Protein AF-A0A293MHS0-F1 (afdb_monomer)

Nearest PDB structures (foldseek):
  7pde-assembly1_A  TM=8.199E-01  e=2.684E-22  Bos taurus
  7pd8-assembly1_A  TM=7.709E-01  e=2.539E-22  Bos taurus
  6r4p-assembly1_A  TM=9.493E-01  e=5.246E-16  Bos taurus
  7pdf-assembly1_A  TM=9.454E-01  e=2.640E-15  Bos taurus
  7pdh-assembly1_A  TM=9.332E-01  e=2.319E-14  Bos taurus

InterPro domains:
  IPR001054 Adenylyl cyclase class-3/4/guanylyl cyclase [PF00211] (223-347)
  IPR001054 Adenylyl cyclase class-3/4/guanylyl cyclase [PS50125] (231-357)
  IPR001054 Adenylyl cyclase class-3/4/guanylyl cyclase [SM00044] (196-369)
  IPR001054 Adenylyl cyclase class-3/4/guanylyl cyclase [cd07302] (229-346)
  IPR029787 Nucleotide cyclase [G3DSA:3.30.70.1230] (188-355)
  IPR029787 Nucleotide cyclase [SSF55073] (225-347)

Mean predicted aligned error: 16.24 Å

Structure (mmCIF, N/CA/C/O backbone):
data_AF-A0A293MHS0-F1
#
_entry.id   AF-A0A293MHS0-F1
#
loop_
_atom_site.group_PDB
_atom_site.id
_atom_site.type_symbol
_atom_site.label_atom_id
_atom_site.label_alt_id
_atom_site.label_comp_id
_atom_site.label_asym_id
_atom_site.label_entity_id
_atom_site.label_seq_id
_atom_site.pdbx_PDB_ins_code
_atom_site.Cartn_x
_atom_site.Cartn_y
_atom_site.Cartn_z
_atom_site.occupancy
_atom_site.B_iso_or_equiv
_atom_site.auth_seq_id
_atom_site.auth_comp_id
_atom_site.auth_asym_id
_atom_site.auth_atom_id
_atom_site.pdbx_PDB_model_num
ATOM 1 N N . MET A 1 1 ? 13.870 12.060 -24.711 1.00 42.28 1 MET A N 1
ATOM 2 C CA . MET A 1 1 ? 13.174 12.990 -23.790 1.00 42.28 1 MET A CA 1
ATOM 3 C C . MET A 1 1 ? 12.514 14.170 -24.504 1.00 42.28 1 MET A C 1
ATOM 5 O O . MET A 1 1 ? 11.333 14.384 -24.276 1.00 42.28 1 MET A O 1
ATOM 9 N N . HIS A 1 2 ? 13.199 14.885 -25.404 1.00 39.31 2 HIS A N 1
ATOM 10 C CA . HIS A 1 2 ? 12.629 16.061 -26.087 1.00 39.31 2 HIS A CA 1
ATOM 11 C C . HIS A 1 2 ? 11.385 15.777 -26.953 1.00 39.31 2 HIS A C 1
ATOM 13 O O . HIS A 1 2 ? 10.472 16.589 -26.951 1.00 39.31 2 HIS A O 1
ATOM 19 N N . ILE A 1 3 ? 11.283 14.610 -27.604 1.00 56.41 3 ILE A N 1
ATOM 20 C CA . ILE A 1 3 ? 10.076 14.219 -28.367 1.00 56.41 3 ILE A CA 1
ATOM 21 C C . ILE A 1 3 ? 8.898 13.908 -27.432 1.00 56.41 3 ILE A C 1
ATOM 23 O O . ILE A 1 3 ? 7.784 14.342 -27.693 1.00 56.41 3 ILE A O 1
ATOM 27 N N . CYS A 1 4 ? 9.135 13.225 -26.307 1.00 48.28 4 CYS A N 1
ATOM 28 C CA . CYS A 1 4 ? 8.092 12.980 -25.3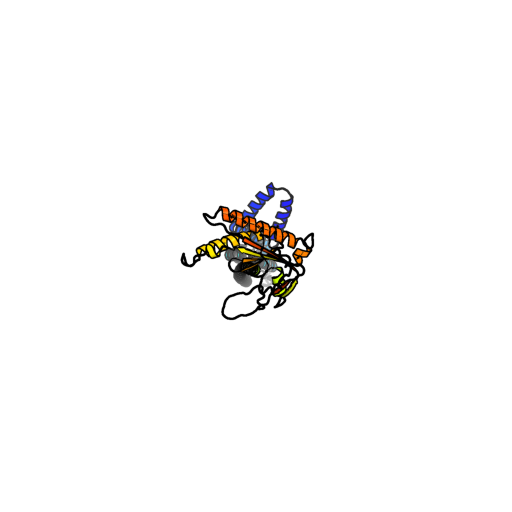04 1.00 48.28 4 CYS A CA 1
ATOM 29 C C . CYS A 1 4 ? 7.575 14.293 -24.698 1.00 48.28 4 CYS A C 1
ATOM 31 O O . CYS A 1 4 ? 6.375 14.431 -24.506 1.00 48.28 4 CYS A O 1
ATOM 33 N N . ILE A 1 5 ? 8.462 15.264 -24.445 1.00 53.88 5 ILE A N 1
ATOM 34 C CA . ILE A 1 5 ? 8.096 16.593 -23.928 1.00 53.88 5 ILE A CA 1
ATOM 35 C C . ILE A 1 5 ? 7.343 17.399 -24.993 1.00 53.88 5 ILE A C 1
ATOM 37 O O . ILE A 1 5 ? 6.302 17.969 -24.693 1.00 53.88 5 ILE A O 1
ATOM 41 N N . PHE A 1 6 ? 7.804 17.387 -26.247 1.00 63.34 6 PHE A N 1
ATOM 42 C CA . PHE A 1 6 ? 7.124 18.056 -27.359 1.00 63.34 6 PHE A CA 1
ATOM 43 C C . PHE A 1 6 ? 5.717 17.482 -27.595 1.00 63.34 6 PHE A C 1
ATOM 45 O O . PHE A 1 6 ? 4.759 18.229 -27.763 1.00 63.34 6 PHE A O 1
ATOM 52 N N . MET A 1 7 ? 5.565 16.159 -27.504 1.00 56.81 7 MET A N 1
ATOM 53 C CA . MET A 1 7 ? 4.273 15.480 -27.637 1.00 56.81 7 MET A CA 1
ATOM 54 C C . MET A 1 7 ? 3.361 15.676 -26.412 1.00 56.81 7 MET A C 1
ATOM 56 O O . MET A 1 7 ? 2.150 15.796 -26.576 1.00 56.81 7 MET A O 1
ATOM 60 N N . LEU A 1 8 ? 3.913 15.778 -25.194 1.00 61.47 8 LEU A N 1
ATOM 61 C CA . LEU A 1 8 ? 3.162 16.154 -23.985 1.00 61.47 8 LEU A CA 1
ATOM 62 C C . LEU A 1 8 ? 2.683 17.612 -24.038 1.00 61.47 8 LEU A C 1
ATOM 64 O O . LEU A 1 8 ? 1.544 17.885 -23.668 1.00 61.47 8 LEU A O 1
ATOM 68 N N . CYS A 1 9 ? 3.504 18.527 -24.565 1.00 59.09 9 CYS A N 1
ATOM 69 C CA . CYS A 1 9 ? 3.104 19.909 -24.829 1.00 59.09 9 CYS A CA 1
ATOM 70 C C . CYS A 1 9 ? 1.991 19.983 -25.880 1.00 59.09 9 CYS A C 1
ATOM 72 O O . CYS A 1 9 ? 1.032 20.723 -25.690 1.00 59.09 9 CYS A O 1
ATOM 74 N N . ILE A 1 10 ? 2.064 19.185 -26.951 1.00 61.94 10 ILE A N 1
ATOM 75 C CA . ILE A 1 10 ? 0.987 19.086 -27.949 1.00 61.94 10 ILE A CA 1
ATOM 76 C C . ILE A 1 10 ? -0.303 18.548 -27.306 1.00 61.94 10 ILE A C 1
ATOM 78 O O . ILE A 1 10 ? -1.375 19.100 -27.547 1.00 61.94 10 ILE A O 1
ATOM 82 N N . ARG A 1 11 ? -0.207 17.537 -26.429 1.00 63.75 11 ARG A N 1
ATOM 83 C CA . ARG A 1 11 ? -1.347 16.984 -25.677 1.00 63.75 11 ARG A CA 1
ATOM 84 C C . ARG A 1 11 ? -2.032 18.037 -24.798 1.00 63.75 11 ARG A C 1
ATOM 86 O O . ARG A 1 11 ? -3.252 18.154 -24.846 1.00 63.75 11 ARG A O 1
ATOM 93 N N . GLU A 1 12 ? -1.271 18.814 -24.026 1.00 61.53 12 GLU A N 1
ATOM 94 C CA . GLU A 1 12 ? -1.828 19.883 -23.179 1.00 61.53 12 GLU A CA 1
ATOM 95 C C . GLU A 1 12 ? -2.387 21.061 -23.989 1.00 61.53 12 GLU A C 1
ATOM 97 O O . GLU A 1 12 ? -3.455 21.586 -23.670 1.00 61.53 12 GLU A O 1
ATOM 102 N N . MET A 1 13 ? -1.723 21.447 -25.083 1.00 58.16 13 MET A N 1
ATOM 103 C CA . MET A 1 13 ? -2.209 22.514 -25.963 1.00 58.16 13 MET A CA 1
ATOM 104 C C . MET A 1 13 ? -3.493 22.143 -26.719 1.00 58.16 13 MET A C 1
ATOM 106 O O . MET A 1 13 ? -4.258 23.033 -27.083 1.00 58.16 13 MET A O 1
ATOM 110 N N . LEU A 1 14 ? -3.754 20.855 -26.956 1.00 53.06 14 LEU A N 1
ATOM 111 C CA . LEU A 1 14 ? -4.966 20.384 -27.637 1.00 53.06 14 LEU A CA 1
ATOM 112 C C . LEU A 1 14 ? -6.114 20.063 -26.672 1.00 53.06 14 LEU A C 1
ATOM 114 O O . LEU A 1 14 ? -7.272 20.265 -27.035 1.00 53.06 14 LEU A O 1
ATOM 118 N N . ALA A 1 15 ? -5.815 19.653 -25.434 1.00 56.00 15 ALA A N 1
ATOM 119 C CA . ALA A 1 15 ? -6.818 19.438 -24.386 1.00 56.00 15 ALA A CA 1
ATOM 120 C C . ALA A 1 15 ? -7.622 20.713 -24.061 1.00 56.00 15 ALA A C 1
ATOM 122 O O . ALA A 1 15 ? -8.781 20.638 -23.660 1.00 56.00 15 ALA A O 1
ATOM 123 N N . THR A 1 16 ? -7.043 21.892 -24.300 1.00 57.41 16 THR A N 1
ATOM 124 C CA . THR A 1 16 ? -7.706 23.189 -24.101 1.00 57.41 16 THR A CA 1
ATOM 125 C C . THR A 1 16 ? -8.627 23.609 -25.257 1.00 57.41 16 THR A C 1
ATOM 127 O O . THR A 1 16 ? -9.349 24.595 -25.111 1.00 57.41 16 THR A O 1
ATOM 130 N N . ARG A 1 17 ? -8.654 22.889 -26.396 1.00 54.16 17 ARG A N 1
ATOM 131 C CA . ARG A 1 17 ? -9.322 23.351 -27.634 1.00 54.16 17 ARG A CA 1
ATOM 132 C C . ARG A 1 17 ? -10.500 22.515 -28.157 1.00 54.16 17 ARG A C 1
ATOM 134 O O . ARG A 1 17 ? -11.006 22.819 -29.234 1.00 54.16 17 ARG A O 1
ATOM 141 N N . GLY A 1 18 ? -11.011 21.552 -27.391 1.00 55.19 18 GLY A N 1
ATOM 142 C CA . GLY A 1 18 ? -12.306 20.909 -27.661 1.00 55.19 18 GLY A CA 1
ATOM 143 C C . GLY A 1 18 ? -12.289 19.384 -27.543 1.00 55.19 18 GLY A C 1
ATOM 144 O O . GLY A 1 18 ? -11.398 18.715 -28.059 1.00 55.19 18 GLY A O 1
ATOM 145 N N . HIS A 1 19 ? -13.322 18.845 -26.890 1.00 54.88 19 HIS A N 1
ATOM 146 C CA . HIS A 1 19 ? -13.432 17.440 -26.477 1.00 54.88 19 HIS A CA 1
ATOM 147 C C . HIS A 1 19 ? -13.350 16.403 -27.620 1.00 54.88 19 HIS A C 1
ATOM 149 O O . HIS A 1 19 ? -12.832 15.320 -27.400 1.00 54.88 19 HIS A O 1
ATOM 155 N N . TRP A 1 20 ? -13.784 16.716 -28.847 1.00 47.34 20 TRP A N 1
ATOM 156 C CA . TRP A 1 20 ? -13.920 15.715 -29.924 1.00 47.34 20 TRP A CA 1
ATOM 157 C C . TRP A 1 20 ? -12.635 15.431 -30.723 1.00 47.34 20 TRP A C 1
ATOM 159 O O . TRP A 1 20 ? -12.457 14.336 -31.250 1.00 47.34 20 TRP A O 1
ATOM 169 N N . VAL A 1 21 ? -11.723 16.403 -30.831 1.00 53.47 21 VAL A N 1
ATOM 170 C CA . VAL A 1 21 ? -10.446 16.230 -31.559 1.00 53.47 21 VAL A CA 1
ATOM 171 C C . VAL A 1 21 ? -9.399 15.553 -30.665 1.00 53.47 21 VAL A C 1
ATOM 173 O O . VAL A 1 21 ? -8.529 14.836 -31.162 1.00 53.47 21 VAL A O 1
ATOM 176 N N . ALA A 1 22 ? -9.522 15.734 -29.346 1.00 57.81 22 ALA A N 1
ATOM 177 C CA . ALA A 1 22 ? -8.665 15.110 -28.346 1.00 57.81 22 ALA A CA 1
ATOM 178 C C . ALA A 1 22 ? -8.776 13.577 -28.363 1.00 57.81 22 ALA A C 1
ATOM 180 O O . ALA A 1 22 ? -7.745 12.918 -28.293 1.00 57.81 22 ALA A O 1
ATOM 181 N N . ASP A 1 23 ? -9.976 13.017 -28.547 1.00 64.31 23 ASP A N 1
ATOM 182 C CA . ASP A 1 23 ? -10.183 11.562 -28.554 1.00 64.31 23 ASP A CA 1
ATOM 183 C C . ASP A 1 23 ? -9.585 10.893 -29.801 1.00 64.31 23 ASP A C 1
ATOM 185 O O . ASP A 1 23 ? -8.877 9.892 -29.695 1.00 64.31 23 ASP A O 1
ATOM 189 N N . CYS A 1 24 ? -9.772 11.484 -30.987 1.00 64.38 24 CYS A N 1
ATOM 190 C CA . CYS A 1 24 ? -9.189 10.965 -32.228 1.00 64.38 24 CYS A CA 1
ATOM 191 C C . CYS A 1 24 ? -7.652 11.036 -32.206 1.00 64.38 24 CYS A C 1
ATOM 193 O O . CYS A 1 24 ? -6.971 10.070 -32.548 1.00 64.38 24 CYS A O 1
ATOM 195 N N . LEU A 1 25 ? -7.083 12.152 -31.736 1.00 67.69 25 LEU A N 1
ATOM 196 C CA . LEU A 1 25 ? -5.632 12.292 -31.600 1.00 67.69 25 LEU A CA 1
ATOM 197 C C . LEU A 1 25 ? -5.058 11.432 -30.474 1.00 67.69 25 LEU A C 1
ATOM 199 O O . LEU A 1 25 ? -3.951 10.925 -30.626 1.00 67.69 25 LEU A O 1
ATOM 203 N N . ALA A 1 26 ? -5.791 11.221 -29.380 1.00 68.56 26 ALA A N 1
ATOM 204 C CA . ALA A 1 26 ? -5.404 10.281 -28.334 1.00 68.56 26 ALA A CA 1
ATOM 205 C C . ALA A 1 26 ? -5.388 8.843 -28.865 1.00 68.56 26 ALA A C 1
ATOM 207 O O . ALA A 1 26 ? -4.470 8.091 -28.558 1.00 68.56 26 ALA A O 1
ATOM 208 N N . GLN A 1 27 ? -6.341 8.475 -29.719 1.00 73.56 27 GLN A N 1
ATOM 209 C CA . GLN A 1 27 ? -6.399 7.150 -30.329 1.00 73.56 27 GLN A CA 1
ATOM 210 C C . GLN A 1 27 ? -5.300 6.947 -31.381 1.00 73.56 27 GLN A C 1
ATOM 212 O O . GLN A 1 27 ? -4.648 5.904 -31.395 1.00 73.56 27 GLN A O 1
ATOM 217 N N . ILE A 1 28 ? -5.011 7.971 -32.192 1.00 73.94 28 ILE A N 1
ATOM 218 C CA . ILE A 1 28 ? -3.844 7.995 -33.088 1.00 73.94 28 ILE A CA 1
ATOM 219 C C . ILE A 1 28 ? -2.541 7.948 -32.280 1.00 73.94 28 ILE A C 1
ATOM 221 O O . ILE A 1 28 ? -1.599 7.279 -32.687 1.00 73.94 28 ILE A O 1
ATOM 225 N N . TYR A 1 29 ? -2.471 8.619 -31.129 1.00 71.94 29 TYR A N 1
ATOM 226 C CA . TYR A 1 29 ? -1.310 8.589 -30.240 1.00 71.94 29 TYR A CA 1
ATOM 227 C C . TYR A 1 29 ? -1.088 7.194 -29.664 1.00 71.94 29 TYR A C 1
ATOM 229 O O . TYR A 1 29 ? 0.014 6.674 -29.801 1.00 71.94 29 TYR A O 1
ATOM 237 N N . VAL A 1 30 ? -2.125 6.568 -29.097 1.00 73.38 30 VAL A N 1
ATOM 238 C CA . VAL A 1 30 ? -2.062 5.193 -28.580 1.00 73.38 30 VAL A CA 1
ATOM 239 C C . VAL A 1 30 ? -1.577 4.253 -29.678 1.00 73.38 30 VAL A C 1
ATOM 241 O O . VAL A 1 30 ? -0.601 3.540 -29.457 1.00 73.38 30 VAL A O 1
ATOM 244 N N . TYR A 1 31 ? -2.165 4.352 -30.875 1.00 77.56 31 TYR A N 1
ATOM 245 C CA . TYR A 1 31 ? -1.741 3.584 -32.041 1.00 77.56 31 TYR A CA 1
ATOM 246 C C . TYR A 1 31 ? -0.269 3.841 -32.392 1.00 77.56 31 TYR A C 1
ATOM 248 O O . TYR A 1 31 ? 0.508 2.903 -32.469 1.00 77.56 31 TYR A O 1
ATOM 256 N N . CYS A 1 32 ? 0.169 5.095 -32.527 1.00 71.25 32 CYS A N 1
ATOM 257 C CA . CYS A 1 32 ? 1.560 5.438 -32.847 1.00 71.25 32 CYS A CA 1
ATOM 258 C C . CYS A 1 32 ? 2.568 5.044 -31.754 1.00 71.25 32 CYS A C 1
ATOM 260 O O . CYS A 1 32 ? 3.743 4.844 -32.062 1.00 71.25 32 CYS A O 1
ATOM 262 N N . THR A 1 33 ? 2.136 4.952 -30.494 1.00 73.12 33 THR A N 1
ATOM 263 C CA . THR A 1 33 ? 2.964 4.501 -29.364 1.00 73.12 33 THR A CA 1
ATOM 264 C C . THR A 1 33 ? 2.984 2.990 -29.180 1.00 73.12 33 THR A C 1
ATOM 266 O O . THR A 1 33 ? 3.736 2.500 -28.336 1.00 73.12 33 THR A O 1
ATOM 269 N N . GLU A 1 34 ? 2.204 2.236 -29.958 1.00 80.38 34 GLU A N 1
ATOM 270 C CA . GLU A 1 34 ? 2.364 0.790 -29.984 1.00 80.38 34 GLU A CA 1
ATOM 271 C C . GLU A 1 34 ? 3.766 0.414 -30.470 1.00 80.38 34 GLU A C 1
ATOM 273 O O . GLU A 1 34 ? 4.406 1.118 -31.258 1.00 80.38 34 GLU A O 1
ATOM 278 N N . TRP A 1 35 ? 4.243 -0.737 -29.997 1.00 77.94 35 TRP A N 1
ATOM 279 C CA . TRP A 1 35 ? 5.607 -1.210 -30.222 1.00 77.94 35 TRP A CA 1
ATOM 280 C C . TRP A 1 35 ? 6.009 -1.158 -31.705 1.00 77.94 35 TRP A C 1
ATOM 282 O O . TRP A 1 35 ? 7.057 -0.626 -32.061 1.00 77.94 35 TRP A O 1
ATOM 292 N N . TYR A 1 36 ? 5.152 -1.665 -32.590 1.00 78.69 36 TYR A N 1
ATOM 293 C CA . TYR A 1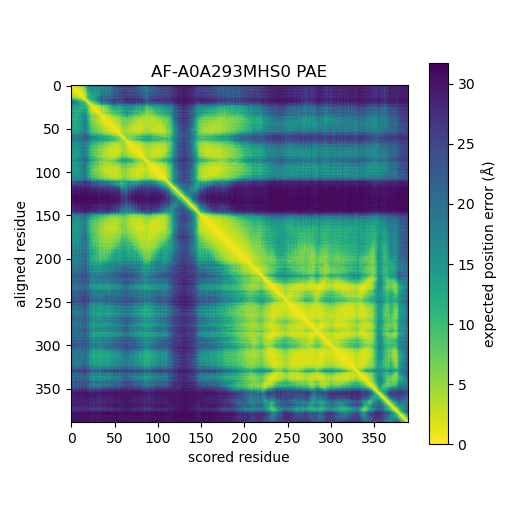 36 ? 5.442 -1.789 -34.017 1.00 78.69 36 TYR A CA 1
ATOM 294 C C . TYR A 1 36 ? 5.496 -0.446 -34.783 1.00 78.69 36 TYR A C 1
ATOM 296 O O . TYR A 1 36 ? 6.525 -0.168 -35.410 1.00 78.69 36 TYR A O 1
ATOM 304 N N . PRO A 1 37 ? 4.470 0.426 -34.742 1.00 81.56 37 PRO A N 1
ATOM 305 C CA . PRO A 1 37 ? 4.519 1.728 -35.416 1.00 81.56 37 PRO A CA 1
ATOM 306 C C . PRO A 1 37 ? 5.579 2.665 -34.828 1.00 81.56 37 PRO A C 1
ATOM 308 O O . PRO A 1 37 ? 6.229 3.388 -35.589 1.00 81.56 37 PRO A O 1
ATOM 311 N N . TRP A 1 38 ? 5.845 2.595 -33.519 1.00 82.25 38 TRP A N 1
ATOM 312 C CA . TRP A 1 38 ? 6.953 3.330 -32.906 1.00 82.25 38 TRP A CA 1
ATOM 313 C C . TRP A 1 38 ? 8.301 2.933 -33.515 1.00 82.25 38 TRP A C 1
ATOM 315 O O . TRP A 1 38 ? 9.148 3.792 -33.787 1.00 82.25 38 TRP A O 1
ATOM 325 N N . HIS A 1 39 ? 8.484 1.639 -33.812 1.00 82.94 39 HIS A N 1
ATOM 326 C CA . HIS A 1 39 ? 9.683 1.175 -34.496 1.00 82.94 39 HIS A CA 1
ATOM 327 C C . HIS A 1 39 ? 9.819 1.734 -35.913 1.00 82.94 39 HIS A C 1
ATOM 329 O O . HIS A 1 39 ? 10.908 2.170 -36.283 1.00 82.94 39 HIS A O 1
ATOM 335 N N . ILE A 1 40 ? 8.734 1.775 -36.687 1.00 83.38 40 ILE A N 1
ATOM 336 C CA . ILE A 1 40 ? 8.744 2.301 -38.061 1.00 83.38 40 ILE A CA 1
ATOM 337 C C . ILE A 1 40 ? 9.075 3.797 -38.070 1.00 83.38 40 ILE A C 1
ATOM 339 O O . ILE A 1 40 ? 9.964 4.232 -38.803 1.00 83.38 40 ILE A O 1
ATOM 343 N N . ILE A 1 41 ? 8.408 4.582 -37.224 1.00 83.94 41 ILE A N 1
ATOM 344 C CA . ILE A 1 41 ? 8.634 6.031 -37.136 1.00 83.94 41 ILE A CA 1
ATOM 345 C C . ILE A 1 41 ? 10.074 6.317 -36.696 1.00 83.94 41 ILE A C 1
ATOM 347 O O . ILE A 1 41 ? 10.756 7.149 -37.298 1.00 83.94 41 ILE A O 1
ATOM 351 N N . GLY A 1 42 ? 10.570 5.593 -35.689 1.00 83.88 42 GLY A N 1
ATOM 352 C CA . GLY A 1 42 ? 11.951 5.733 -35.234 1.00 83.88 42 GLY A CA 1
ATOM 353 C C . GLY A 1 42 ? 12.977 5.374 -36.313 1.00 83.88 42 GLY A C 1
ATOM 354 O O . GLY A 1 42 ? 13.997 6.046 -36.425 1.00 83.88 42 GLY A O 1
ATOM 355 N N . MET A 1 43 ? 12.705 4.364 -37.143 1.00 84.00 43 MET A N 1
ATOM 356 C CA . MET A 1 43 ? 13.572 3.986 -38.266 1.00 84.00 43 MET A CA 1
ATOM 357 C C . MET A 1 43 ? 13.665 5.085 -39.324 1.00 84.00 43 MET A C 1
ATOM 359 O O . MET A 1 43 ? 14.766 5.443 -39.747 1.00 84.00 43 MET A O 1
ATOM 363 N N . VAL A 1 44 ? 12.527 5.666 -39.710 1.00 86.06 44 VAL A N 1
ATOM 364 C CA . VAL A 1 44 ? 12.495 6.794 -40.650 1.00 86.06 44 VAL A CA 1
ATOM 365 C C . VAL A 1 44 ? 13.313 7.957 -40.091 1.00 86.06 44 VAL A C 1
ATOM 367 O O . VAL A 1 44 ? 14.253 8.404 -40.740 1.00 86.06 44 VAL A O 1
ATOM 370 N N . LEU A 1 45 ? 13.050 8.379 -38.852 1.00 85.25 45 LEU A N 1
ATOM 371 C CA . LEU A 1 45 ? 13.749 9.506 -38.223 1.00 85.25 45 LEU A CA 1
ATOM 372 C C . LEU A 1 45 ? 15.268 9.306 -38.134 1.00 85.25 45 LEU A C 1
ATOM 374 O O . LEU A 1 45 ? 16.029 10.243 -38.366 1.00 85.25 45 LEU A O 1
ATOM 378 N N . VAL A 1 46 ? 15.715 8.089 -37.820 1.00 86.56 46 VAL A N 1
ATOM 379 C CA . VAL A 1 46 ? 17.142 7.772 -37.688 1.00 86.56 46 VAL A CA 1
ATOM 380 C C . VAL A 1 46 ? 17.860 7.765 -39.049 1.00 86.56 46 VAL A C 1
ATOM 382 O O . VAL A 1 46 ? 19.034 8.127 -39.111 1.00 86.56 46 VAL A O 1
ATOM 385 N N . THR A 1 47 ? 17.172 7.417 -40.144 1.00 87.19 47 THR A N 1
ATOM 386 C CA . THR A 1 47 ? 17.759 7.377 -41.502 1.00 87.19 47 THR A CA 1
ATOM 387 C C . THR A 1 47 ? 17.787 8.727 -42.231 1.00 87.19 47 THR A C 1
ATOM 389 O O . THR A 1 47 ? 18.581 8.890 -43.158 1.00 87.19 47 THR A O 1
ATOM 392 N N . LEU A 1 48 ? 16.989 9.718 -41.813 1.00 88.31 48 LEU A N 1
ATOM 393 C CA . LEU A 1 48 ? 16.903 11.024 -42.488 1.00 88.31 48 LEU A CA 1
ATOM 394 C C . LEU A 1 48 ? 18.254 11.757 -42.647 1.00 88.31 48 LEU A C 1
ATOM 396 O O . LEU A 1 48 ? 18.539 12.209 -43.760 1.00 88.31 48 LEU A O 1
ATOM 400 N N . PRO A 1 49 ? 19.118 11.875 -41.614 1.00 88.50 49 PRO A N 1
ATOM 401 C CA . PRO A 1 49 ? 20.379 12.608 -41.746 1.00 88.50 49 PRO A CA 1
ATOM 402 C C . PRO A 1 49 ? 21.335 11.955 -42.746 1.00 88.50 49 PRO A C 1
ATOM 404 O O . PRO A 1 49 ? 21.925 12.642 -43.577 1.00 88.50 49 PRO A O 1
ATOM 407 N N . ILE A 1 50 ? 21.445 10.622 -42.717 1.00 88.25 50 ILE A N 1
ATOM 408 C CA . ILE A 1 50 ? 22.352 9.907 -43.617 1.00 88.25 50 ILE A CA 1
ATOM 409 C C . ILE A 1 50 ? 21.831 9.886 -45.057 1.00 88.25 50 ILE A C 1
ATOM 411 O O . ILE A 1 50 ? 22.614 10.023 -45.993 1.00 88.25 50 ILE A O 1
ATOM 415 N N . GLY A 1 51 ? 20.507 9.796 -45.237 1.00 87.25 51 GLY A N 1
ATOM 416 C CA . GLY A 1 51 ? 19.870 9.916 -46.547 1.00 87.25 51 GLY A CA 1
ATOM 417 C C . GLY A 1 51 ? 20.112 11.289 -47.174 1.00 87.25 51 GLY A C 1
ATOM 418 O O . GLY A 1 51 ? 20.443 11.371 -48.354 1.00 87.25 51 GLY A O 1
ATOM 419 N N . SER A 1 52 ? 20.039 12.357 -46.372 1.00 88.38 52 SER A N 1
ATOM 420 C CA . SER A 1 52 ? 20.369 13.720 -46.811 1.00 88.38 52 SER A CA 1
ATOM 421 C C . SER A 1 52 ? 21.819 13.829 -47.297 1.00 88.38 52 SER A C 1
ATOM 423 O O . SER A 1 52 ? 22.071 14.335 -48.391 1.00 88.38 52 SER A O 1
ATOM 425 N N . ILE A 1 53 ? 22.773 13.265 -46.550 1.00 88.50 53 ILE A N 1
ATOM 426 C CA . ILE A 1 53 ? 24.196 13.287 -46.921 1.00 88.50 53 ILE A CA 1
ATOM 427 C C . ILE A 1 53 ? 24.447 12.518 -48.220 1.00 88.50 53 ILE A C 1
ATOM 429 O O . ILE A 1 53 ? 25.116 13.034 -49.115 1.00 88.50 53 ILE A O 1
ATOM 433 N N . PHE A 1 54 ? 23.871 11.321 -48.367 1.00 86.00 54 PHE A N 1
ATOM 434 C CA . PHE A 1 54 ? 24.008 10.546 -49.601 1.00 86.00 54 PHE A CA 1
ATOM 435 C C . PHE A 1 54 ? 23.315 11.203 -50.799 1.00 86.00 54 PHE A C 1
ATOM 437 O O . PHE A 1 54 ? 23.825 11.103 -51.910 1.00 86.00 54 PHE A O 1
ATOM 444 N N . SER A 1 55 ? 22.212 11.930 -50.595 1.00 86.62 55 SER A N 1
ATOM 445 C CA . SER A 1 55 ? 21.535 12.657 -51.680 1.00 86.62 55 SER A CA 1
ATOM 446 C C . SER A 1 55 ? 22.378 13.793 -52.277 1.00 86.62 55 SER A C 1
ATOM 448 O O . SER A 1 55 ? 22.188 14.157 -53.435 1.00 86.62 55 SER A O 1
ATOM 450 N N . ASN A 1 56 ? 23.333 14.333 -51.511 1.00 84.19 56 ASN A N 1
ATOM 451 C CA . ASN A 1 56 ? 24.238 15.392 -51.958 1.00 84.19 56 ASN A CA 1
ATOM 452 C C . ASN A 1 56 ? 25.484 14.852 -52.691 1.00 84.19 56 ASN A C 1
ATOM 454 O O . ASN A 1 56 ? 26.298 15.625 -53.198 1.00 84.19 56 ASN A O 1
ATOM 458 N N . PHE A 1 57 ? 25.655 13.528 -52.762 1.00 80.50 57 PHE A N 1
ATOM 459 C CA . PHE A 1 57 ? 26.823 12.924 -53.388 1.00 80.50 57 PHE A CA 1
ATOM 460 C C . PHE A 1 57 ? 26.853 13.204 -54.899 1.00 80.50 57 PHE A C 1
ATOM 462 O O . PHE A 1 57 ? 26.004 12.741 -55.658 1.00 80.50 57 PHE A O 1
ATOM 469 N N . THR A 1 58 ? 27.871 13.940 -55.350 1.00 77.69 58 THR A N 1
ATOM 470 C CA . THR A 1 58 ? 28.140 14.189 -56.772 1.00 77.69 58 THR A CA 1
ATOM 471 C C . THR A 1 58 ? 29.607 13.890 -57.082 1.00 77.69 58 THR A C 1
ATOM 473 O O . THR A 1 58 ? 30.504 14.408 -56.415 1.00 77.69 58 THR A O 1
ATOM 476 N N . CYS A 1 59 ? 29.873 13.079 -58.117 1.00 66.88 59 CYS A N 1
ATOM 477 C CA . CYS A 1 59 ? 31.240 12.707 -58.524 1.00 66.88 59 CYS A CA 1
ATOM 478 C C . CYS A 1 59 ? 32.135 13.943 -58.738 1.00 66.88 59 CYS A C 1
ATOM 480 O O . CYS A 1 59 ? 33.270 13.979 -58.272 1.00 66.88 59 CYS A O 1
ATOM 482 N N . ALA A 1 60 ? 31.602 14.981 -59.392 1.00 64.12 60 ALA A N 1
ATOM 483 C CA . ALA A 1 60 ? 32.314 16.231 -59.661 1.00 64.12 60 ALA A CA 1
ATOM 484 C C . ALA A 1 60 ? 32.490 17.128 -58.418 1.00 64.12 60 ALA A C 1
ATOM 486 O O . ALA A 1 60 ? 33.363 17.993 -58.409 1.00 64.12 60 ALA A O 1
ATOM 487 N N . GLY A 1 61 ? 31.671 16.947 -57.376 1.00 66.31 61 GLY A N 1
ATOM 488 C CA . GLY A 1 61 ? 31.727 17.737 -56.146 1.00 66.31 61 GLY A CA 1
ATOM 489 C C . GLY A 1 61 ? 32.674 17.164 -55.092 1.00 66.31 61 GLY A C 1
ATOM 490 O O . GLY A 1 61 ? 33.343 17.937 -54.406 1.00 66.31 61 GLY A O 1
ATOM 491 N N . VAL A 1 62 ? 32.748 15.831 -54.986 1.00 67.25 62 VAL A N 1
ATOM 492 C CA . VAL A 1 62 ? 33.458 15.120 -53.904 1.00 67.25 62 VAL A CA 1
ATOM 493 C C . VAL A 1 62 ? 34.866 14.677 -54.308 1.00 67.25 62 VAL A C 1
ATOM 495 O O . VAL A 1 62 ? 35.797 14.887 -53.542 1.00 67.25 62 VAL A O 1
ATOM 498 N N . MET A 1 63 ? 35.052 14.151 -55.526 1.00 64.81 63 MET A N 1
ATOM 499 C CA . MET A 1 63 ? 36.333 13.575 -55.969 1.00 64.81 63 MET A CA 1
ATOM 500 C C . MET A 1 63 ? 37.454 14.540 -56.431 1.00 64.81 63 MET A C 1
ATOM 502 O O . MET A 1 63 ? 38.578 14.057 -56.572 1.00 64.81 63 MET A O 1
ATOM 506 N N . PRO A 1 64 ? 37.256 15.852 -56.701 1.00 64.31 64 PRO A N 1
ATOM 507 C CA . PRO A 1 64 ? 38.320 16.662 -57.306 1.00 64.31 64 PRO A CA 1
ATOM 508 C C . PRO A 1 64 ? 39.437 17.076 -56.335 1.00 64.31 64 PRO A C 1
ATOM 510 O O . PRO A 1 64 ? 40.520 17.422 -56.796 1.00 64.31 64 PRO A O 1
ATOM 513 N N . THR A 1 65 ? 39.209 17.076 -55.013 1.00 68.00 65 THR A N 1
ATOM 514 C CA . THR A 1 65 ? 40.247 17.409 -54.018 1.00 68.00 65 THR A CA 1
ATOM 515 C C . THR A 1 65 ? 40.183 16.483 -52.795 1.00 68.00 65 THR A C 1
ATOM 517 O O . THR A 1 65 ? 39.087 16.210 -52.301 1.00 68.00 65 THR A O 1
ATOM 520 N N . PRO A 1 66 ? 41.330 16.035 -52.240 1.00 68.25 66 PRO A N 1
ATOM 521 C CA . PRO A 1 66 ? 41.363 15.112 -51.097 1.00 68.25 66 PRO A CA 1
ATOM 522 C C . PRO A 1 66 ? 40.702 15.693 -49.838 1.00 68.25 66 PRO A C 1
ATOM 524 O O . PRO A 1 66 ? 40.082 14.970 -49.063 1.00 68.25 66 PRO A O 1
ATOM 527 N N . GLU A 1 67 ? 40.765 17.014 -49.659 1.00 76.00 67 GLU A N 1
ATOM 528 C CA . GLU A 1 67 ? 40.110 17.721 -48.554 1.00 76.00 67 GLU A CA 1
ATOM 529 C C . GLU A 1 67 ? 38.582 17.569 -48.583 1.00 76.00 67 GLU A C 1
ATOM 531 O O . GLU A 1 67 ? 37.958 17.391 -47.535 1.00 76.00 67 GLU A O 1
ATOM 536 N N . ARG A 1 68 ? 37.970 17.576 -49.778 1.00 74.00 68 ARG A N 1
ATOM 537 C CA . ARG A 1 68 ? 36.517 17.416 -49.939 1.00 74.00 68 ARG A CA 1
ATOM 538 C C . ARG A 1 68 ? 36.070 15.977 -49.702 1.00 74.00 68 ARG A C 1
ATOM 540 O O . ARG A 1 68 ? 35.063 15.770 -49.026 1.00 74.00 68 ARG A O 1
ATOM 547 N N . THR A 1 69 ? 36.843 14.995 -50.165 1.00 75.12 69 THR A N 1
ATOM 548 C CA . THR A 1 69 ? 36.608 13.574 -49.862 1.00 75.12 69 THR A CA 1
ATOM 549 C C . THR A 1 69 ? 36.685 13.300 -48.360 1.00 75.12 69 THR A C 1
ATOM 551 O O . THR A 1 69 ? 35.798 12.649 -47.806 1.00 75.12 69 THR A O 1
ATOM 554 N N . ASN A 1 70 ? 37.693 13.850 -47.676 1.00 79.81 70 ASN A N 1
ATOM 555 C CA . ASN A 1 70 ? 37.859 13.682 -46.231 1.00 79.81 70 ASN A CA 1
ATOM 556 C C . ASN A 1 70 ? 36.721 14.346 -45.444 1.00 79.81 70 ASN A C 1
ATOM 558 O O . ASN A 1 70 ? 36.151 13.722 -44.550 1.00 79.81 70 ASN A O 1
ATOM 562 N N . ALA A 1 71 ? 36.332 15.573 -45.810 1.00 83.31 71 ALA A N 1
ATOM 563 C CA . ALA A 1 71 ? 35.200 16.261 -45.190 1.00 83.31 71 ALA A CA 1
ATOM 564 C C . ALA A 1 71 ? 33.888 15.469 -45.339 1.00 83.31 71 ALA A C 1
ATOM 566 O O . ALA A 1 71 ? 33.148 15.313 -44.367 1.00 83.31 71 ALA A O 1
ATOM 567 N N . PHE A 1 72 ? 33.627 14.909 -46.526 1.00 83.50 72 PHE A N 1
ATOM 568 C CA . PHE A 1 72 ? 32.459 14.059 -46.764 1.00 83.50 72 PHE A CA 1
ATOM 569 C C . PHE A 1 72 ? 32.485 12.789 -45.895 1.00 83.50 72 PHE A C 1
ATOM 571 O O . PHE A 1 72 ? 31.490 12.470 -45.243 1.00 83.50 72 PHE A O 1
ATOM 578 N N . CYS A 1 73 ? 33.632 12.104 -45.808 1.00 83.06 73 CYS A N 1
ATOM 579 C CA . CYS A 1 73 ? 33.786 10.908 -44.972 1.00 83.06 73 CYS A CA 1
ATOM 580 C C . CYS A 1 73 ? 33.547 11.204 -43.484 1.00 83.06 73 CYS A C 1
ATOM 582 O O . CYS A 1 73 ? 32.836 10.449 -42.823 1.00 83.06 73 CYS A O 1
ATOM 584 N N . TYR A 1 74 ? 34.059 12.324 -42.960 1.00 87.06 74 TYR A N 1
ATOM 585 C CA . TYR A 1 74 ? 33.823 12.713 -41.566 1.00 87.06 74 TYR A CA 1
ATOM 586 C C . TYR A 1 74 ? 32.344 12.961 -41.264 1.00 87.06 74 TYR A C 1
ATOM 588 O O . TYR A 1 74 ? 31.847 12.504 -40.235 1.00 87.06 74 TYR A O 1
ATOM 596 N N . VAL A 1 75 ? 31.616 13.624 -42.165 1.00 88.62 75 VAL A N 1
ATOM 597 C CA . VAL A 1 75 ? 30.174 13.869 -42.001 1.00 88.62 75 VAL A CA 1
ATOM 598 C C . VAL A 1 75 ? 29.380 12.555 -42.008 1.00 88.62 75 VAL A C 1
ATOM 600 O O . VAL A 1 75 ? 28.448 12.388 -41.211 1.00 88.62 75 VAL A O 1
ATOM 603 N N . VAL A 1 76 ? 29.776 11.582 -42.835 1.00 86.31 76 VAL A N 1
ATOM 604 C CA . VAL A 1 76 ? 29.169 10.242 -42.828 1.00 86.31 76 VAL A CA 1
ATOM 605 C C . VAL A 1 76 ? 29.517 9.481 -41.546 1.00 86.31 76 VAL A C 1
ATOM 607 O O . VAL A 1 76 ? 28.620 8.897 -40.944 1.00 86.31 76 VAL A O 1
ATOM 610 N N . PHE A 1 77 ? 30.760 9.535 -41.058 1.00 88.38 77 PHE A N 1
ATOM 611 C CA . PHE A 1 77 ? 31.147 8.894 -39.794 1.00 88.38 77 PHE A CA 1
ATOM 612 C C . PHE A 1 77 ? 30.389 9.462 -38.590 1.00 88.38 77 PHE A C 1
ATOM 614 O O . PHE A 1 77 ? 29.849 8.696 -37.793 1.00 88.38 77 PHE A O 1
ATOM 621 N N . VAL A 1 78 ? 30.254 10.787 -38.489 1.00 89.81 78 VAL A N 1
ATOM 622 C CA . VAL A 1 78 ? 29.423 11.431 -37.453 1.00 89.81 78 VAL A CA 1
ATOM 623 C C . VAL A 1 78 ? 27.966 10.962 -37.551 1.00 89.81 78 VAL A C 1
ATOM 625 O O . VAL A 1 78 ? 27.316 10.704 -36.537 1.00 89.81 78 VAL A O 1
ATOM 628 N N . SER A 1 79 ? 27.462 10.771 -38.768 1.00 85.88 79 SER A N 1
ATOM 629 C CA . SER A 1 79 ? 26.101 10.274 -38.992 1.00 85.88 79 SER A CA 1
ATOM 630 C C . SER A 1 79 ? 25.939 8.791 -38.663 1.00 85.88 79 SER A C 1
ATOM 632 O O . SER A 1 79 ? 24.862 8.393 -38.230 1.00 85.88 79 SER A O 1
ATOM 634 N N . LEU A 1 80 ? 26.991 7.974 -38.782 1.00 86.75 80 LEU A N 1
ATOM 635 C CA . LEU A 1 80 ? 26.988 6.592 -38.291 1.00 86.75 80 LEU A CA 1
ATOM 636 C C . LEU A 1 80 ? 26.859 6.542 -36.761 1.00 86.75 80 LEU A C 1
ATOM 638 O O . LEU A 1 80 ? 26.091 5.734 -36.245 1.00 86.75 80 LEU A O 1
ATOM 642 N N . PHE A 1 81 ? 27.510 7.454 -36.032 1.00 87.69 81 PHE A N 1
ATOM 643 C CA . PHE A 1 81 ? 27.323 7.579 -34.580 1.00 87.69 81 PHE A CA 1
ATOM 644 C C . PHE A 1 81 ? 25.923 8.054 -34.185 1.00 87.69 81 PHE A C 1
ATOM 646 O O . PHE A 1 81 ? 25.420 7.679 -33.125 1.00 87.69 81 PHE A O 1
ATOM 653 N N . HIS A 1 82 ? 25.257 8.840 -35.034 1.00 88.38 82 HIS A N 1
ATOM 654 C CA . HIS A 1 82 ? 23.883 9.278 -34.786 1.00 88.38 82 HIS A CA 1
ATOM 655 C C . HIS A 1 82 ? 22.897 8.098 -34.667 1.00 88.38 82 HIS A C 1
ATOM 657 O O . HIS A 1 82 ? 21.932 8.186 -33.902 1.00 88.38 82 HIS A O 1
ATOM 663 N N . PHE A 1 83 ? 23.167 6.956 -35.319 1.00 86.81 83 PHE A N 1
ATOM 664 C CA . PHE A 1 83 ? 22.361 5.735 -35.161 1.00 86.81 83 PHE A CA 1
ATOM 665 C C . PHE A 1 83 ? 22.333 5.205 -33.719 1.00 86.81 83 PHE A C 1
ATOM 667 O O . PHE A 1 83 ? 21.396 4.484 -33.365 1.00 86.81 83 PHE A O 1
ATOM 674 N N . SER A 1 84 ? 23.295 5.597 -32.878 1.00 83.75 84 SER A N 1
ATOM 675 C CA . SER A 1 84 ? 23.369 5.194 -31.470 1.00 83.75 84 SER A CA 1
ATOM 676 C C . SER A 1 84 ? 22.503 6.035 -30.528 1.00 83.75 84 SER A C 1
ATOM 678 O O . SER A 1 84 ? 22.203 5.601 -29.419 1.00 83.75 84 SER A O 1
ATOM 680 N N . ASN A 1 85 ? 22.062 7.229 -30.944 1.00 83.00 85 ASN A N 1
ATOM 681 C CA . ASN A 1 85 ? 21.338 8.160 -30.067 1.00 83.00 85 ASN A CA 1
ATOM 682 C C . ASN A 1 85 ? 19.964 7.610 -29.658 1.00 83.00 85 ASN A C 1
ATOM 684 O O . ASN A 1 85 ? 19.519 7.758 -28.522 1.00 83.00 85 ASN A O 1
ATOM 688 N N . PHE A 1 86 ? 19.275 6.930 -30.573 1.00 79.12 86 PHE A N 1
ATOM 689 C CA . PHE A 1 86 ? 17.848 6.734 -30.384 1.00 79.12 86 PHE A CA 1
ATOM 690 C C . PHE A 1 86 ? 17.457 5.634 -29.380 1.00 79.12 86 PHE A C 1
ATOM 692 O O . PHE A 1 86 ? 16.279 5.368 -29.332 1.00 79.12 86 PHE A O 1
ATOM 699 N N . THR A 1 87 ? 18.342 4.960 -28.633 1.00 71.56 87 THR A N 1
ATOM 700 C CA . THR A 1 87 ? 18.178 3.850 -27.626 1.00 71.56 87 THR A CA 1
ATOM 701 C C . THR A 1 87 ? 16.885 2.984 -27.514 1.00 71.56 87 THR A C 1
ATOM 703 O O . THR A 1 87 ? 17.008 1.777 -27.376 1.00 71.56 87 THR A O 1
ATOM 706 N N . GLN A 1 88 ? 15.667 3.497 -27.697 1.00 74.00 88 GLN A N 1
ATOM 707 C CA . GLN A 1 88 ? 14.345 2.841 -27.602 1.00 74.00 88 GLN A CA 1
ATOM 708 C C . GLN A 1 88 ? 13.930 1.846 -28.723 1.00 74.00 88 GLN A C 1
ATOM 710 O O . GLN A 1 88 ? 12.861 1.252 -28.638 1.00 74.00 88 GLN A O 1
ATOM 715 N N . LEU A 1 89 ? 14.712 1.660 -29.789 1.00 77.06 89 LEU A N 1
ATOM 716 C CA . LEU A 1 89 ? 14.492 0.681 -30.868 1.00 77.06 89 LEU A CA 1
ATOM 717 C C . LEU A 1 89 ? 15.403 -0.526 -30.653 1.00 77.06 89 LEU A C 1
ATOM 719 O O . LEU A 1 89 ? 16.456 -0.400 -30.033 1.00 77.06 89 LEU A O 1
ATOM 723 N N . ASN A 1 90 ? 15.043 -1.650 -31.269 1.00 84.12 90 ASN A N 1
ATOM 724 C CA . ASN A 1 90 ? 15.866 -2.854 -31.306 1.00 84.12 90 ASN A CA 1
ATOM 725 C C . ASN A 1 90 ? 17.290 -2.548 -31.812 1.00 84.12 90 ASN A C 1
ATOM 727 O O . ASN A 1 90 ? 17.454 -2.003 -32.913 1.00 84.12 90 ASN A O 1
ATOM 731 N N . TYR A 1 91 ? 18.308 -2.923 -31.027 1.00 86.56 91 TYR A N 1
ATOM 732 C CA . TYR A 1 91 ? 19.712 -2.716 -31.377 1.00 86.56 91 TYR A CA 1
ATOM 733 C C . TYR A 1 91 ? 20.069 -3.345 -32.729 1.00 86.56 91 TYR A C 1
ATOM 735 O O . TYR A 1 91 ? 20.800 -2.737 -33.509 1.00 86.56 91 TYR A O 1
ATOM 743 N N . ALA A 1 92 ? 19.529 -4.533 -33.033 1.00 86.50 92 ALA A N 1
ATOM 744 C CA . ALA A 1 92 ? 19.891 -5.288 -34.227 1.00 86.50 92 ALA A CA 1
ATOM 745 C C . ALA A 1 92 ? 19.546 -4.494 -35.488 1.00 86.50 92 ALA A C 1
ATOM 747 O O . ALA A 1 92 ? 20.393 -4.288 -36.350 1.00 86.50 92 ALA A O 1
ATOM 748 N N . LEU A 1 93 ? 18.327 -3.963 -35.549 1.00 85.31 93 LEU A N 1
ATOM 749 C CA . LEU A 1 93 ? 17.820 -3.225 -36.699 1.00 85.31 93 LEU A CA 1
ATOM 750 C C . LEU A 1 93 ? 18.612 -1.929 -36.952 1.00 85.31 93 LEU A C 1
ATOM 752 O O . LEU A 1 93 ? 18.966 -1.628 -38.090 1.00 85.31 93 LEU A O 1
ATOM 756 N N . ARG A 1 94 ? 18.964 -1.199 -35.888 1.00 86.88 94 ARG A N 1
ATOM 757 C CA . ARG A 1 94 ? 19.815 -0.001 -35.983 1.00 86.88 94 ARG A CA 1
ATOM 758 C C . ARG A 1 94 ? 21.209 -0.313 -36.474 1.00 86.88 94 ARG A C 1
ATOM 760 O O . ARG A 1 94 ? 21.730 0.374 -37.345 1.00 86.88 94 ARG A O 1
ATOM 767 N N . SER A 1 95 ? 21.809 -1.339 -35.890 1.00 90.31 95 SER A N 1
ATOM 768 C CA . SER A 1 95 ? 23.160 -1.734 -36.227 1.00 90.31 95 SER A CA 1
ATOM 769 C C . SER A 1 95 ? 23.227 -2.299 -37.647 1.00 90.31 95 SER A C 1
ATOM 771 O O . SER A 1 95 ? 24.207 -2.048 -38.345 1.00 90.31 95 SER A O 1
ATOM 773 N N . MET A 1 96 ? 22.171 -2.973 -38.124 1.00 90.44 96 MET A N 1
ATOM 774 C CA . MET A 1 96 ? 22.045 -3.359 -39.532 1.00 90.44 96 MET A CA 1
ATOM 775 C C . MET A 1 96 ? 21.958 -2.134 -40.446 1.00 90.44 96 MET A C 1
ATOM 777 O O . MET A 1 96 ? 22.708 -2.075 -41.412 1.00 90.44 96 MET A O 1
ATOM 781 N N . LEU A 1 97 ? 21.139 -1.123 -40.129 1.00 89.31 97 LEU A N 1
ATOM 782 C CA . LEU A 1 97 ? 21.083 0.114 -40.923 1.00 89.31 97 LEU A CA 1
ATOM 783 C C . LEU A 1 97 ? 22.418 0.868 -40.963 1.00 89.31 97 LEU A C 1
ATOM 785 O O . LEU A 1 97 ? 22.832 1.311 -42.033 1.00 89.31 97 LEU A O 1
ATOM 789 N N . ALA A 1 98 ? 23.098 0.996 -39.821 1.00 89.56 98 ALA A N 1
ATOM 790 C CA . ALA A 1 98 ? 24.415 1.623 -39.750 1.00 89.56 98 ALA A CA 1
ATOM 791 C C . ALA A 1 98 ? 25.444 0.847 -40.591 1.00 89.56 98 ALA A C 1
ATOM 793 O O . ALA A 1 98 ? 26.218 1.450 -41.332 1.00 89.56 98 ALA A O 1
ATOM 794 N N . THR A 1 99 ? 25.392 -0.491 -40.553 1.00 91.25 99 THR A N 1
ATOM 795 C CA . THR A 1 99 ? 26.231 -1.356 -41.398 1.00 91.25 99 THR A CA 1
ATOM 796 C C . THR A 1 99 ? 25.908 -1.157 -42.879 1.00 91.25 99 THR A C 1
ATOM 798 O O . THR A 1 99 ? 26.820 -0.966 -43.676 1.00 91.25 99 THR A O 1
ATOM 801 N N . CYS A 1 100 ? 24.627 -1.135 -43.263 1.00 91.88 100 CYS A N 1
ATOM 802 C CA . CYS A 1 100 ? 24.207 -0.878 -44.641 1.00 91.88 100 CYS A CA 1
ATOM 803 C C . CYS A 1 100 ? 24.718 0.478 -45.140 1.00 91.88 100 CYS A C 1
ATOM 805 O O . CYS A 1 100 ? 25.261 0.554 -46.236 1.00 91.88 100 CYS A O 1
ATOM 807 N N . ALA A 1 101 ? 24.608 1.535 -44.334 1.00 88.56 101 ALA A N 1
ATOM 808 C CA . ALA A 1 101 ? 25.108 2.852 -44.707 1.00 88.56 101 ALA A CA 1
ATOM 809 C C . ALA A 1 101 ? 26.644 2.900 -44.815 1.00 88.56 101 ALA A C 1
ATOM 811 O O . ALA A 1 101 ? 27.172 3.502 -45.749 1.00 88.56 101 ALA A O 1
ATOM 812 N N . GLY A 1 102 ? 27.366 2.222 -43.916 1.00 87.31 102 GLY A N 1
ATOM 813 C CA . GLY A 1 102 ? 28.822 2.073 -44.004 1.00 87.31 102 GLY A CA 1
ATOM 814 C C . GLY A 1 102 ? 29.265 1.305 -45.255 1.00 87.31 102 GLY A C 1
ATOM 815 O O . GLY A 1 102 ? 30.201 1.719 -45.935 1.00 87.31 102 GLY A O 1
ATOM 816 N N . VAL A 1 103 ? 28.552 0.233 -45.614 1.00 88.38 103 VAL A N 1
ATOM 817 C CA . VAL A 1 103 ? 28.796 -0.535 -46.847 1.00 88.38 103 VAL A CA 1
ATOM 818 C C . VAL A 1 103 ? 28.508 0.310 -48.087 1.00 88.38 103 VAL A C 1
ATOM 820 O O . VAL A 1 103 ? 29.309 0.300 -49.015 1.00 88.38 103 VAL A O 1
ATOM 823 N N . VAL A 1 104 ? 27.419 1.086 -48.103 1.00 87.94 104 VAL A N 1
ATOM 824 C CA . VAL A 1 104 ? 27.114 2.014 -49.206 1.00 87.94 104 VAL A CA 1
ATOM 825 C C . VAL A 1 104 ? 28.231 3.045 -49.380 1.00 87.94 104 VAL A C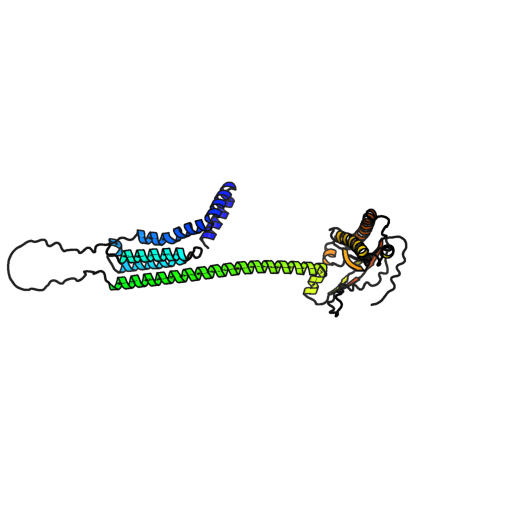 1
ATOM 827 O O . VAL A 1 104 ? 28.665 3.268 -50.506 1.00 87.94 104 VAL A O 1
ATOM 830 N N . LEU A 1 105 ? 28.766 3.611 -48.292 1.00 84.44 105 LEU A N 1
ATOM 831 C CA . LEU A 1 105 ? 29.923 4.511 -48.355 1.00 84.44 105 LEU A CA 1
ATOM 832 C C . LEU A 1 105 ? 31.158 3.816 -48.951 1.00 84.44 105 LEU A C 1
ATOM 834 O O . LEU A 1 105 ? 31.800 4.363 -49.847 1.00 84.44 105 LEU A O 1
ATOM 838 N N . ALA A 1 106 ? 31.473 2.606 -48.481 1.00 81.69 106 ALA A N 1
ATOM 839 C CA . ALA A 1 106 ? 32.608 1.832 -48.977 1.00 81.69 106 ALA A CA 1
ATOM 840 C C . ALA A 1 106 ? 32.462 1.476 -50.468 1.00 81.69 106 ALA A C 1
ATOM 842 O O . ALA A 1 106 ? 33.444 1.515 -51.204 1.00 81.69 106 ALA A O 1
ATOM 843 N N . LEU A 1 107 ? 31.241 1.187 -50.932 1.00 81.44 107 LEU A N 1
ATOM 844 C CA . LEU A 1 107 ? 30.941 0.928 -52.341 1.00 81.44 107 LEU A CA 1
ATOM 845 C C . LEU A 1 107 ? 31.058 2.196 -53.197 1.00 81.44 107 LEU A C 1
ATOM 847 O O . LEU A 1 107 ? 31.662 2.138 -54.261 1.00 81.44 107 LEU A O 1
ATOM 851 N N . LEU A 1 108 ? 30.537 3.338 -52.737 1.00 77.25 108 LEU A N 1
ATOM 852 C CA . LEU A 1 108 ? 30.608 4.613 -53.466 1.00 77.25 108 LEU A CA 1
ATOM 853 C C . LEU A 1 108 ? 32.048 5.114 -53.659 1.00 77.25 108 LEU A C 1
ATOM 855 O O . LEU A 1 108 ? 32.337 5.758 -54.664 1.00 77.25 108 LEU A O 1
ATOM 859 N N . ILE A 1 109 ? 32.936 4.823 -52.705 1.00 72.75 109 ILE A N 1
ATOM 860 C CA . ILE A 1 109 ? 34.353 5.215 -52.757 1.00 72.75 109 ILE A CA 1
ATOM 861 C C . ILE A 1 109 ? 35.210 4.141 -53.448 1.00 72.75 109 ILE A C 1
ATOM 863 O O . ILE A 1 109 ? 36.165 4.477 -54.145 1.00 72.75 109 ILE A O 1
ATOM 867 N N . GLY A 1 110 ? 34.893 2.856 -53.252 1.00 66.75 110 GLY A N 1
ATOM 868 C CA . GLY A 1 110 ? 35.694 1.723 -53.726 1.00 66.75 110 GLY A CA 1
ATOM 869 C C . GLY A 1 110 ? 35.378 1.237 -55.144 1.00 66.75 110 GLY A C 1
ATOM 870 O O . GLY A 1 110 ? 36.249 0.648 -55.783 1.00 66.75 110 GLY A O 1
ATOM 871 N N . LEU A 1 111 ? 34.166 1.464 -55.663 1.00 66.25 111 LEU A N 1
ATOM 872 C CA . LEU A 1 111 ? 33.853 1.190 -57.068 1.00 66.25 111 LEU A CA 1
ATOM 873 C C . LEU A 1 111 ? 34.315 2.362 -57.948 1.00 66.25 111 LEU A C 1
ATOM 875 O O . LEU A 1 111 ? 34.065 3.517 -57.603 1.00 66.25 111 LEU A O 1
ATOM 879 N N . PRO A 1 112 ? 34.890 2.102 -59.138 1.00 57.03 112 PRO A N 1
ATOM 880 C CA . PRO A 1 112 ? 35.222 3.131 -60.123 1.00 57.03 112 PRO A CA 1
ATOM 881 C C . PRO A 1 112 ? 33.952 3.632 -60.841 1.00 57.03 112 PRO A C 1
ATOM 883 O O . PRO A 1 112 ? 33.880 3.666 -62.065 1.00 57.03 112 PRO A O 1
ATOM 886 N N . ALA A 1 113 ? 32.906 3.972 -60.085 1.00 51.91 113 ALA A N 1
ATOM 887 C CA . ALA A 1 113 ? 31.622 4.427 -60.613 1.00 51.91 113 ALA A CA 1
ATOM 888 C C . ALA A 1 113 ? 31.701 5.847 -61.207 1.00 51.91 113 ALA A C 1
ATOM 890 O O . ALA A 1 113 ? 30.848 6.233 -62.003 1.00 51.91 113 ALA A O 1
ATOM 891 N N . CYS A 1 114 ? 32.738 6.611 -60.856 1.00 53.69 114 CYS A N 1
ATOM 892 C CA . CYS A 1 114 ? 33.045 7.902 -61.458 1.00 53.69 114 CYS A CA 1
ATOM 893 C C . CYS A 1 114 ? 34.259 7.736 -62.397 1.00 53.69 114 CYS A C 1
ATOM 895 O O . CYS A 1 114 ? 35.344 7.412 -61.908 1.00 53.69 114 CYS A O 1
ATOM 897 N N . PRO A 1 115 ? 34.134 7.957 -63.719 1.00 51.19 115 PRO A N 1
ATOM 898 C CA . PRO A 1 115 ? 35.291 7.964 -64.605 1.00 51.19 115 PRO A CA 1
ATOM 899 C C . PRO A 1 115 ? 36.211 9.127 -64.219 1.00 51.19 115 PRO A C 1
ATOM 901 O O . PRO A 1 115 ? 35.802 10.288 -64.246 1.00 51.19 115 PRO A O 1
ATOM 904 N N . CYS A 1 116 ? 37.459 8.829 -63.857 1.00 48.59 116 CYS A N 1
ATOM 905 C CA . CYS A 1 116 ? 38.494 9.851 -63.755 1.00 48.59 116 CYS A CA 1
ATOM 906 C C . CYS A 1 116 ? 38.649 10.488 -65.144 1.00 48.59 116 CYS A C 1
ATOM 908 O O . CYS A 1 116 ? 39.072 9.817 -66.086 1.00 48.59 116 CYS A O 1
ATOM 910 N N . GLN A 1 117 ? 38.274 11.759 -65.300 1.00 40.81 117 GLN A N 1
ATOM 911 C CA . GLN A 1 117 ? 38.496 12.478 -66.552 1.00 40.81 117 GLN A CA 1
ATOM 912 C C . GLN A 1 117 ? 40.001 12.666 -66.758 1.00 40.81 117 GLN A C 1
ATOM 914 O O . GLN A 1 117 ? 40.629 13.541 -66.169 1.00 40.81 117 GLN A O 1
ATOM 919 N N . PHE A 1 118 ? 40.575 11.820 -67.611 1.00 40.59 118 PHE A N 1
ATOM 920 C CA . PHE A 1 118 ? 41.875 12.045 -68.222 1.00 40.59 118 PHE A CA 1
ATOM 921 C C . PHE A 1 118 ? 41.707 13.223 -69.191 1.00 40.59 118 PHE A C 1
ATOM 923 O O . PHE A 1 118 ? 41.148 13.069 -70.277 1.00 40.59 118 PHE A O 1
ATOM 930 N N . ALA A 1 119 ? 42.111 14.427 -68.791 1.00 37.28 119 ALA A N 1
ATOM 931 C CA . ALA A 1 119 ? 42.200 15.542 -69.725 1.00 37.28 119 ALA A CA 1
ATOM 932 C C . ALA A 1 119 ? 43.389 15.281 -70.667 1.00 37.28 119 ALA A C 1
ATOM 934 O O . ALA A 1 119 ? 44.541 15.471 -70.284 1.00 37.28 119 ALA A O 1
ATOM 935 N N . LEU A 1 120 ? 43.125 14.807 -71.890 1.00 37.81 120 LEU A N 1
ATOM 936 C CA . LEU A 1 120 ? 44.110 14.879 -72.973 1.00 37.81 120 LEU A CA 1
ATOM 937 C C . LEU A 1 120 ? 44.287 16.360 -73.361 1.00 37.81 120 LEU A C 1
ATOM 939 O O . LEU A 1 120 ? 43.276 17.039 -73.562 1.00 37.81 120 LEU A O 1
ATOM 943 N N . PRO A 1 121 ? 45.513 16.883 -73.529 1.00 38.28 121 PRO A N 1
ATOM 944 C CA . PRO A 1 121 ? 45.689 18.188 -74.148 1.00 38.28 121 PRO A CA 1
ATOM 945 C C . PRO A 1 121 ? 45.323 18.097 -75.637 1.00 38.28 121 PRO A C 1
ATOM 947 O O . PRO A 1 121 ? 45.784 17.198 -76.340 1.00 38.28 121 PRO A O 1
ATOM 950 N N . ASN A 1 122 ? 44.515 19.043 -76.123 1.00 36.75 122 ASN A N 1
ATOM 951 C CA . ASN A 1 122 ? 44.277 19.257 -77.552 1.00 36.75 122 ASN A CA 1
ATOM 952 C C . ASN A 1 122 ? 45.615 19.522 -78.261 1.00 36.75 122 ASN A C 1
ATOM 954 O O . ASN A 1 122 ? 46.196 20.596 -78.113 1.00 36.75 122 ASN A O 1
ATOM 958 N N . VAL A 1 123 ? 46.088 18.567 -79.062 1.00 36.00 123 VAL A N 1
ATOM 959 C CA . VAL A 1 123 ? 47.163 18.801 -80.032 1.00 36.00 123 VAL A CA 1
ATOM 960 C C . VAL A 1 123 ? 46.524 19.408 -81.277 1.00 36.00 123 VAL A C 1
ATOM 962 O O . VAL A 1 123 ? 46.009 18.696 -82.135 1.00 36.00 123 VAL A O 1
ATOM 965 N N . THR A 1 124 ? 46.525 20.736 -81.379 1.00 33.56 124 THR A N 1
ATOM 966 C CA . THR A 1 124 ? 46.325 21.406 -82.668 1.00 33.56 124 THR A CA 1
ATOM 967 C C . THR A 1 124 ? 47.633 21.339 -83.443 1.00 33.56 124 THR A C 1
ATOM 969 O O . THR A 1 124 ? 48.605 22.015 -83.115 1.00 33.56 124 THR A O 1
ATOM 972 N N . THR A 1 125 ? 47.655 20.481 -84.455 1.00 36.34 125 THR A N 1
ATOM 973 C CA . THR A 1 125 ? 48.702 20.398 -85.470 1.00 36.34 125 THR A CA 1
ATOM 974 C C . THR A 1 125 ? 48.729 21.666 -86.322 1.00 36.34 125 THR A C 1
ATOM 976 O O . THR A 1 125 ? 47.740 21.983 -86.982 1.00 36.34 125 THR A O 1
ATOM 979 N N . SER A 1 126 ? 49.876 22.336 -86.383 1.00 31.62 126 SER A N 1
ATOM 980 C CA . SER A 1 126 ? 50.249 23.179 -87.522 1.00 31.62 126 SER A CA 1
ATOM 981 C C . SER A 1 126 ? 51.753 23.061 -87.761 1.00 31.62 126 SER A C 1
ATOM 983 O O . SER A 1 126 ? 52.561 23.476 -86.931 1.00 31.62 126 SER A O 1
ATOM 985 N N . GLU A 1 127 ? 52.098 22.431 -88.881 1.00 31.34 127 GLU A N 1
ATOM 986 C CA . GLU A 1 127 ? 53.448 22.243 -89.411 1.00 31.34 127 GLU A CA 1
ATOM 987 C C . GLU A 1 127 ? 54.106 23.576 -89.804 1.00 31.34 127 GLU A C 1
ATOM 989 O O . GLU A 1 127 ? 53.449 24.412 -90.416 1.00 31.34 127 GLU A O 1
ATOM 994 N N . SER A 1 128 ? 55.417 23.721 -89.552 1.00 30.89 128 SER A N 1
ATOM 995 C CA . SER A 1 128 ? 56.415 24.023 -90.601 1.00 30.89 128 SER A CA 1
ATOM 996 C C . SER A 1 128 ? 57.853 24.123 -90.049 1.00 30.89 128 SER A C 1
ATOM 998 O O . SER A 1 128 ? 58.179 25.034 -89.296 1.00 30.89 128 SER A O 1
ATOM 1000 N N . SER A 1 129 ? 58.698 23.193 -90.514 1.00 31.19 129 SER A N 1
ATOM 1001 C CA . SER A 1 129 ? 60.115 23.327 -90.918 1.00 31.19 129 SER A CA 1
ATOM 1002 C C . SER A 1 129 ? 61.182 23.966 -90.002 1.00 31.19 129 SER A C 1
ATOM 1004 O O . SER A 1 129 ? 61.274 25.185 -89.903 1.00 31.19 129 SER A O 1
ATOM 1006 N N . GLY A 1 130 ? 62.157 23.132 -89.601 1.00 29.88 130 GLY A N 1
ATOM 1007 C CA . GLY A 1 130 ? 63.591 23.451 -89.733 1.00 29.88 130 GLY A CA 1
ATOM 1008 C C . GLY A 1 130 ? 64.442 23.434 -88.455 1.00 29.88 130 GLY A C 1
ATOM 1009 O O . GLY A 1 130 ? 64.325 24.328 -87.630 1.00 29.88 130 GLY A O 1
ATOM 1010 N N . GLY A 1 131 ? 65.396 22.495 -88.375 1.00 29.11 131 GLY A N 1
ATOM 1011 C CA . GLY A 1 131 ? 66.604 22.612 -87.540 1.00 29.11 131 GLY A CA 1
ATOM 1012 C C . GLY A 1 131 ? 66.662 21.691 -86.318 1.00 29.11 131 GLY A C 1
ATOM 1013 O O . GLY A 1 131 ? 65.873 21.811 -85.393 1.00 29.11 131 GLY A O 1
ATOM 1014 N N . ALA A 1 132 ? 67.627 20.772 -86.321 1.00 35.69 132 ALA A N 1
ATOM 1015 C CA . ALA A 1 132 ? 67.929 19.859 -85.226 1.00 35.69 132 ALA A CA 1
ATOM 1016 C C . ALA A 1 132 ? 68.664 20.559 -84.069 1.00 35.69 132 ALA A C 1
ATOM 1018 O O . ALA A 1 132 ? 69.665 21.223 -84.325 1.00 35.69 132 ALA A O 1
ATOM 1019 N N . ALA A 1 133 ? 68.204 20.347 -82.831 1.00 36.34 133 ALA A N 1
ATOM 1020 C CA . ALA A 1 133 ? 68.980 20.121 -81.597 1.00 36.34 133 ALA A CA 1
ATOM 1021 C C . ALA A 1 133 ? 68.057 20.263 -80.367 1.00 36.34 133 ALA A C 1
ATOM 1023 O O . ALA A 1 133 ? 67.113 21.043 -80.391 1.00 36.34 133 ALA A O 1
ATOM 1024 N N . ASP A 1 134 ? 68.367 19.514 -79.310 1.00 29.92 134 ASP A N 1
ATOM 1025 C CA . ASP A 1 134 ? 67.758 19.523 -77.969 1.00 29.92 134 ASP A CA 1
ATOM 1026 C C . ASP A 1 134 ? 66.410 18.813 -77.774 1.00 29.92 134 ASP A C 1
ATOM 1028 O O . ASP A 1 134 ? 65.327 19.369 -77.604 1.00 29.92 134 ASP A O 1
ATOM 1032 N N . LEU A 1 135 ? 66.555 17.491 -77.683 1.00 42.84 135 LEU A N 1
ATOM 1033 C CA . LEU A 1 135 ? 65.733 16.620 -76.858 1.00 42.84 135 LEU A CA 1
ATOM 1034 C C . LEU A 1 135 ? 65.838 17.045 -75.375 1.00 42.84 135 LEU A C 1
ATOM 1036 O O . LEU A 1 135 ? 66.942 17.190 -74.857 1.00 42.84 135 LEU A O 1
ATOM 1040 N N . LEU A 1 136 ? 64.681 17.076 -74.699 1.00 40.44 136 LEU A N 1
ATOM 1041 C CA . LEU A 1 136 ? 64.450 17.114 -73.241 1.00 40.44 136 LEU A CA 1
ATOM 1042 C C . LEU A 1 136 ? 64.209 18.501 -72.607 1.00 40.44 136 LEU A C 1
ATOM 1044 O O . LEU A 1 136 ? 65.086 19.127 -72.025 1.00 40.44 136 LEU A O 1
ATOM 1048 N N . GLY A 1 137 ? 62.942 18.924 -72.629 1.00 35.44 137 GLY A N 1
ATOM 1049 C CA . GLY A 1 137 ? 62.479 20.128 -71.937 1.00 35.44 137 GLY A CA 1
ATOM 1050 C C . GLY A 1 137 ? 60.962 20.204 -71.776 1.00 35.44 137 GLY A C 1
ATOM 1051 O O . GLY A 1 137 ? 60.394 21.281 -71.892 1.00 35.44 137 GLY A O 1
ATOM 1052 N N . VAL A 1 138 ? 60.285 19.074 -71.543 1.00 32.31 138 VAL A N 1
ATOM 1053 C CA . VAL A 1 138 ? 58.895 19.090 -71.062 1.00 32.31 138 VAL A CA 1
ATOM 1054 C C . VAL A 1 138 ? 58.935 18.813 -69.568 1.00 32.31 138 VAL A C 1
ATOM 1056 O O . VAL A 1 138 ? 59.144 17.679 -69.138 1.00 32.31 138 VAL A O 1
ATOM 1059 N N . THR A 1 139 ? 58.751 19.856 -68.762 1.00 31.00 139 THR A N 1
ATOM 1060 C CA . THR A 1 139 ? 58.379 19.714 -67.356 1.00 31.00 139 THR A CA 1
ATOM 1061 C C . THR A 1 139 ? 57.008 19.050 -67.301 1.00 31.00 139 THR A C 1
ATOM 1063 O O . THR A 1 139 ? 55.965 19.678 -67.459 1.00 31.00 139 THR A O 1
ATOM 1066 N N . PHE A 1 140 ? 57.013 17.733 -67.117 1.00 32.12 140 PHE A N 1
ATOM 1067 C CA . PHE A 1 140 ? 55.812 16.965 -66.840 1.00 32.12 140 PHE A CA 1
ATOM 1068 C C . PHE A 1 140 ? 55.336 17.354 -65.434 1.00 32.12 140 PHE A C 1
ATOM 1070 O O . PHE A 1 140 ? 55.879 16.869 -64.440 1.00 32.12 140 PHE A O 1
ATOM 1077 N N . HIS A 1 141 ? 54.355 18.256 -65.331 1.00 33.56 141 HIS A N 1
ATOM 1078 C CA . HIS A 1 141 ? 53.606 18.427 -64.087 1.00 33.56 141 HIS A CA 1
ATOM 1079 C C . HIS A 1 141 ? 52.847 17.121 -63.850 1.00 33.56 141 HIS A C 1
ATOM 1081 O O . HIS A 1 141 ? 51.807 16.838 -64.445 1.00 33.56 141 HIS A O 1
ATOM 1087 N N . ARG A 1 142 ? 53.459 16.264 -63.035 1.00 33.53 142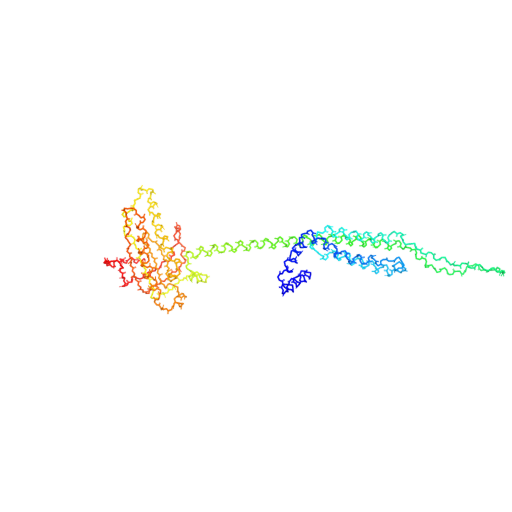 ARG A N 1
ATOM 1088 C CA . ARG A 1 142 ? 52.972 14.953 -62.619 1.00 33.53 142 ARG A CA 1
ATOM 1089 C C . ARG A 1 142 ? 51.854 15.125 -61.587 1.00 33.53 142 ARG A C 1
ATOM 1091 O O . ARG A 1 142 ? 51.937 14.579 -60.500 1.00 33.53 142 ARG A O 1
ATOM 1098 N N . ASP A 1 143 ? 50.792 15.829 -61.956 1.00 34.03 143 ASP A N 1
ATOM 1099 C CA . ASP A 1 143 ? 49.561 15.916 -61.164 1.00 34.03 143 ASP A CA 1
ATOM 1100 C C . ASP A 1 143 ? 48.456 15.086 -61.828 1.00 34.03 143 ASP A C 1
ATOM 1102 O O . ASP A 1 143 ? 47.295 15.467 -61.925 1.00 34.03 143 ASP A O 1
ATOM 1106 N N . SER A 1 144 ? 48.827 13.897 -62.310 1.00 37.16 144 SER A N 1
ATOM 1107 C CA . SER A 1 144 ? 47.866 12.819 -62.522 1.00 37.16 144 SER A CA 1
ATOM 1108 C C . SER A 1 144 ? 47.645 12.143 -61.174 1.00 37.16 144 SER A C 1
ATOM 1110 O O . SER A 1 144 ? 48.364 11.210 -60.809 1.00 37.16 144 SER A O 1
ATOM 1112 N N . TYR A 1 145 ? 46.673 12.663 -60.420 1.00 42.69 145 TYR A N 1
ATOM 1113 C CA . TYR A 1 145 ? 46.121 12.038 -59.220 1.00 42.69 145 TYR A CA 1
ATOM 1114 C C . TYR A 1 145 ? 45.518 10.679 -59.595 1.00 42.69 145 TYR A C 1
ATOM 1116 O O . TYR A 1 145 ? 44.326 10.527 -59.848 1.00 42.69 145 TYR A O 1
ATOM 1124 N N . SER A 1 146 ? 46.387 9.677 -59.664 1.00 40.88 146 SER A N 1
ATOM 1125 C CA . SER A 1 146 ? 46.012 8.278 -59.547 1.00 40.88 146 SER A CA 1
ATOM 1126 C C . SER A 1 146 ? 45.260 8.117 -58.229 1.00 40.88 146 SER A C 1
ATOM 1128 O O . SER A 1 146 ? 45.696 8.602 -57.186 1.00 40.88 146 SER A O 1
ATOM 1130 N N . CYS A 1 147 ? 44.090 7.490 -58.302 1.00 50.88 147 CYS A N 1
ATOM 1131 C CA . CYS A 1 147 ? 43.296 7.080 -57.155 1.00 50.88 147 CYS A CA 1
ATOM 1132 C C . CYS A 1 147 ? 44.228 6.416 -56.123 1.00 50.88 147 CYS A C 1
ATOM 1134 O O . CYS A 1 147 ? 44.778 5.343 -56.374 1.00 50.88 147 CYS A O 1
ATOM 1136 N N . ASN A 1 148 ? 44.513 7.116 -55.023 1.00 55.97 148 ASN A N 1
ATOM 1137 C CA . ASN A 1 148 ? 45.600 6.763 -54.119 1.00 55.97 148 ASN A CA 1
ATOM 1138 C C . ASN A 1 148 ? 45.171 5.531 -53.311 1.00 55.97 148 ASN A C 1
ATOM 1140 O O . ASN A 1 148 ? 44.395 5.635 -52.361 1.00 55.97 148 ASN A O 1
ATOM 1144 N N . GLN A 1 149 ? 45.635 4.353 -53.723 1.00 63.62 149 GLN A N 1
ATOM 1145 C CA . GLN A 1 149 ? 45.188 3.061 -53.200 1.00 63.62 149 GLN A CA 1
ATOM 1146 C C . GLN A 1 149 ? 45.359 2.938 -51.672 1.00 63.62 149 GLN A C 1
ATOM 1148 O O . GLN A 1 149 ? 44.571 2.259 -51.024 1.00 63.62 149 GLN A O 1
ATOM 1153 N N . SER A 1 150 ? 46.310 3.665 -51.076 1.00 67.81 150 SER A N 1
ATOM 1154 C CA . SER A 1 150 ? 46.519 3.757 -49.624 1.00 67.81 150 SER A CA 1
ATOM 1155 C C . SER A 1 150 ? 45.379 4.448 -48.859 1.00 67.81 150 SER A C 1
ATOM 1157 O O . SER A 1 150 ? 44.994 3.966 -47.797 1.00 67.81 150 SER A O 1
ATOM 1159 N N . ALA A 1 151 ? 44.796 5.525 -49.396 1.00 69.94 151 ALA A N 1
ATOM 1160 C CA . ALA A 1 151 ? 43.727 6.281 -48.730 1.00 69.94 151 ALA A CA 1
ATOM 1161 C C . ALA A 1 151 ? 42.405 5.493 -48.667 1.00 69.94 151 ALA A C 1
ATOM 1163 O O . ALA A 1 151 ? 41.633 5.620 -47.719 1.00 69.94 151 ALA A O 1
ATOM 1164 N N . ILE A 1 152 ? 42.161 4.622 -49.652 1.00 75.12 152 ILE A N 1
ATOM 1165 C CA . ILE A 1 152 ? 40.986 3.740 -49.673 1.00 75.12 152 ILE A CA 1
ATOM 1166 C C . ILE A 1 152 ? 41.056 2.727 -48.522 1.00 75.12 152 ILE A C 1
ATOM 1168 O O . ILE A 1 152 ? 40.054 2.507 -47.843 1.00 75.12 152 ILE A O 1
ATOM 1172 N N . TYR A 1 153 ? 42.232 2.142 -48.255 1.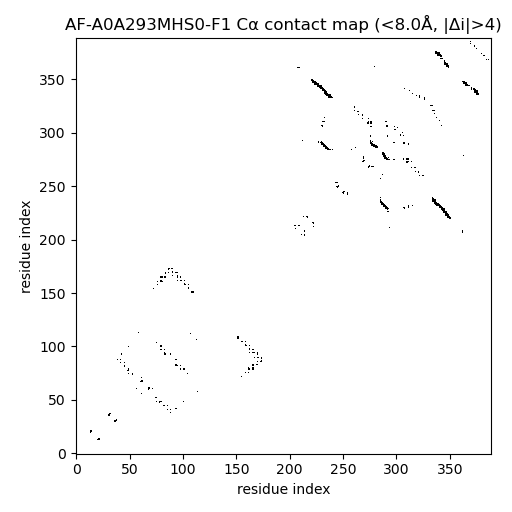00 80.25 153 TYR A N 1
ATOM 1173 C CA . TYR A 1 153 ? 42.403 1.206 -47.137 1.00 80.25 153 TYR A CA 1
ATOM 1174 C C . TYR A 1 153 ? 42.180 1.872 -45.775 1.00 80.25 153 TYR A C 1
ATOM 1176 O O . TYR A 1 153 ? 41.567 1.263 -44.899 1.00 80.25 153 TYR A O 1
ATOM 1184 N N . GLU A 1 154 ? 42.623 3.120 -45.608 1.00 82.50 154 GLU A N 1
ATOM 1185 C CA . GLU A 1 154 ? 42.402 3.900 -44.387 1.00 82.50 154 GLU A CA 1
ATOM 1186 C C . GLU A 1 154 ? 40.902 4.149 -44.146 1.00 82.50 154 GLU A C 1
ATOM 1188 O O . GLU A 1 154 ? 40.383 3.849 -43.070 1.00 82.50 154 GLU A O 1
ATOM 1193 N N . ILE A 1 155 ? 40.167 4.587 -45.175 1.00 80.94 155 ILE A N 1
ATOM 1194 C CA . ILE A 1 155 ? 38.717 4.827 -45.091 1.00 80.94 155 ILE A CA 1
ATOM 1195 C C . ILE A 1 155 ? 37.952 3.531 -44.790 1.00 80.94 155 ILE A C 1
ATOM 1197 O O . ILE A 1 155 ? 37.073 3.523 -43.927 1.00 80.94 155 ILE A O 1
ATOM 1201 N N . VAL A 1 156 ? 38.289 2.422 -45.457 1.00 83.31 156 VAL A N 1
ATOM 1202 C CA . VAL A 1 156 ? 37.650 1.117 -45.212 1.00 83.31 156 VAL A CA 1
ATOM 1203 C C . VAL A 1 156 ? 37.902 0.644 -43.779 1.00 83.31 156 VAL A C 1
ATOM 1205 O O . VAL A 1 156 ? 36.971 0.185 -43.115 1.00 83.31 156 VAL A O 1
ATOM 1208 N N . LEU A 1 157 ? 39.124 0.805 -43.265 1.00 87.56 157 LEU A N 1
ATOM 1209 C CA . LEU A 1 157 ? 39.452 0.471 -41.879 1.00 87.56 157 LEU A CA 1
ATOM 1210 C C . LEU A 1 157 ? 38.643 1.320 -40.888 1.00 87.56 157 LEU A C 1
ATOM 1212 O O . LEU A 1 157 ? 38.094 0.777 -39.925 1.00 87.56 157 LEU A O 1
ATOM 1216 N N . HIS A 1 158 ? 38.481 2.620 -41.153 1.00 86.75 158 HIS A N 1
ATOM 1217 C CA . HIS A 1 158 ? 37.610 3.483 -40.355 1.00 86.75 158 HIS A CA 1
ATOM 1218 C C . HIS A 1 158 ? 36.141 3.052 -40.412 1.00 86.75 158 HIS A C 1
ATOM 1220 O O . HIS A 1 158 ? 35.490 3.018 -39.368 1.00 86.75 158 HIS A O 1
ATOM 1226 N N . VAL A 1 159 ? 35.604 2.680 -41.578 1.00 87.56 159 VAL A N 1
ATOM 1227 C CA . VAL A 1 159 ? 34.222 2.177 -41.704 1.00 87.56 159 VAL A CA 1
ATOM 1228 C C . VAL A 1 159 ? 34.021 0.911 -40.872 1.00 87.56 159 VAL A C 1
ATOM 1230 O O . VAL A 1 159 ? 33.040 0.815 -40.130 1.00 87.56 159 VAL A O 1
ATOM 1233 N N . VAL A 1 160 ? 34.953 -0.043 -40.950 1.00 89.50 160 VAL A N 1
ATOM 1234 C CA . VAL A 1 160 ? 34.887 -1.296 -40.183 1.00 89.50 160 VAL A CA 1
ATOM 1235 C C . VAL A 1 160 ? 34.930 -1.013 -38.682 1.00 89.50 160 VAL A C 1
ATOM 1237 O O . VAL A 1 160 ? 34.060 -1.484 -37.949 1.00 89.50 160 VAL A O 1
ATOM 1240 N N . LEU A 1 161 ? 35.881 -0.192 -38.222 1.00 91.50 161 LEU A N 1
ATOM 1241 C CA . LEU A 1 161 ? 36.019 0.151 -36.805 1.00 91.50 161 LEU A CA 1
ATOM 1242 C C . LEU A 1 161 ? 34.774 0.869 -36.260 1.00 91.50 161 LEU A C 1
ATOM 1244 O O . LEU A 1 161 ? 34.267 0.499 -35.202 1.00 91.50 161 LEU A O 1
ATOM 1248 N N . ASN A 1 162 ? 34.246 1.854 -36.995 1.00 89.00 162 ASN A N 1
ATOM 1249 C CA . ASN A 1 162 ? 33.031 2.575 -36.607 1.00 89.00 162 ASN A CA 1
ATOM 1250 C C . ASN A 1 162 ? 31.804 1.654 -36.576 1.00 89.00 162 ASN A C 1
ATOM 1252 O O . ASN A 1 162 ? 30.991 1.747 -35.659 1.00 89.00 162 ASN A O 1
ATOM 1256 N N . THR A 1 163 ? 31.686 0.728 -37.531 1.00 89.06 163 THR A N 1
ATOM 1257 C CA . THR A 1 163 ? 30.579 -0.240 -37.568 1.00 89.06 163 THR A CA 1
ATOM 1258 C C . THR A 1 163 ? 30.610 -1.161 -36.348 1.00 89.06 163 THR A C 1
ATOM 1260 O O . THR A 1 163 ? 29.583 -1.345 -35.694 1.00 89.06 163 THR A O 1
ATOM 1263 N N . VAL A 1 164 ? 31.787 -1.693 -35.996 1.00 92.12 164 VAL A N 1
ATOM 1264 C CA . VAL A 1 164 ? 31.970 -2.526 -34.795 1.00 92.12 164 VAL A CA 1
ATOM 1265 C C . VAL A 1 164 ? 31.642 -1.733 -33.529 1.00 92.12 164 VAL A C 1
ATOM 1267 O O . VAL A 1 164 ? 30.903 -2.223 -32.675 1.00 92.12 164 VAL A O 1
ATOM 1270 N N . LEU A 1 165 ? 32.132 -0.495 -33.424 1.00 92.12 165 LEU A N 1
ATOM 1271 C CA . LEU A 1 165 ? 31.876 0.376 -32.278 1.00 92.12 165 LEU A CA 1
ATOM 1272 C C . LEU A 1 165 ? 30.378 0.658 -32.091 1.00 92.12 165 LEU A C 1
ATOM 1274 O O . LEU A 1 165 ? 29.867 0.510 -30.984 1.00 92.12 165 LEU A O 1
ATOM 1278 N N . VAL A 1 166 ? 29.655 0.999 -33.163 1.00 91.62 166 VAL A N 1
ATOM 1279 C CA . VAL A 1 166 ? 28.195 1.202 -33.120 1.00 91.62 166 VAL A CA 1
ATOM 1280 C C . VAL A 1 166 ? 27.473 -0.078 -32.690 1.00 91.62 166 VAL A C 1
ATOM 1282 O O . VAL A 1 166 ? 26.548 -0.015 -31.881 1.00 91.62 166 VAL A O 1
ATOM 1285 N N . TRP A 1 167 ? 27.917 -1.248 -33.164 1.00 92.12 167 TRP A N 1
ATOM 1286 C CA . TRP A 1 167 ? 27.353 -2.541 -32.764 1.00 92.12 167 TRP A CA 1
ATOM 1287 C C . TRP A 1 167 ? 27.474 -2.786 -31.256 1.00 92.12 167 TRP A C 1
ATOM 1289 O O . TRP A 1 167 ? 26.496 -3.168 -30.610 1.00 92.12 167 TRP A O 1
ATOM 1299 N N . VAL A 1 168 ? 28.663 -2.539 -30.699 1.00 93.00 168 VAL A N 1
ATOM 1300 C CA . VAL A 1 168 ? 28.945 -2.707 -29.268 1.00 93.00 168 VAL A CA 1
ATOM 1301 C C . VAL A 1 168 ? 28.156 -1.698 -28.437 1.00 93.00 168 VAL A C 1
ATOM 1303 O O . VAL A 1 168 ? 27.445 -2.101 -27.520 1.00 93.00 168 VAL A O 1
ATOM 1306 N N . LEU A 1 169 ? 28.203 -0.408 -28.789 1.00 90.88 169 LEU A N 1
ATOM 1307 C CA . LEU A 1 169 ? 27.499 0.648 -28.053 1.00 90.88 169 LEU A CA 1
ATOM 1308 C C . LEU A 1 169 ? 25.983 0.424 -28.032 1.00 90.88 169 LEU A C 1
ATOM 1310 O O . LEU A 1 169 ? 25.361 0.515 -26.976 1.00 90.88 169 LEU A O 1
ATOM 1314 N N . ASN A 1 170 ? 25.383 0.078 -29.175 1.00 89.88 170 ASN A N 1
ATOM 1315 C CA . ASN A 1 170 ? 23.946 -0.186 -29.249 1.00 89.88 170 ASN A CA 1
ATOM 1316 C C . ASN A 1 170 ? 23.532 -1.379 -28.382 1.00 89.88 170 ASN A C 1
ATOM 1318 O O . ASN A 1 170 ? 22.464 -1.350 -27.769 1.00 89.88 170 ASN A O 1
ATOM 1322 N N . ARG A 1 171 ? 24.373 -2.417 -28.313 1.00 89.44 171 ARG A N 1
ATOM 1323 C CA . ARG A 1 171 ? 24.122 -3.593 -27.475 1.00 89.44 171 ARG A CA 1
ATOM 1324 C C . ARG A 1 171 ? 24.232 -3.262 -25.986 1.00 89.44 171 ARG A C 1
ATOM 1326 O O . ARG A 1 171 ? 23.345 -3.643 -25.225 1.00 89.44 171 ARG A O 1
ATOM 1333 N N . GLU A 1 172 ? 25.276 -2.541 -25.584 1.00 91.62 172 GLU A N 1
ATOM 1334 C CA . GLU A 1 172 ? 25.477 -2.087 -24.201 1.00 91.62 172 GLU A CA 1
ATOM 1335 C C . GLU A 1 172 ? 24.312 -1.209 -23.723 1.00 91.62 172 GLU A C 1
ATOM 1337 O O . GLU A 1 172 ? 23.744 -1.446 -22.654 1.00 91.62 172 GLU A O 1
ATOM 1342 N N . PHE A 1 173 ? 23.881 -0.243 -24.543 1.00 90.00 173 PHE A N 1
ATOM 1343 C CA . PHE A 1 173 ? 22.749 0.617 -24.200 1.00 90.00 173 PHE A CA 1
ATOM 1344 C C . PHE A 1 173 ? 21.432 -0.153 -24.072 1.00 90.00 173 PHE A C 1
ATOM 1346 O O . PHE A 1 173 ? 20.662 0.135 -23.155 1.00 90.00 173 PHE A O 1
ATOM 1353 N N . GLU A 1 174 ? 21.161 -1.144 -24.930 1.00 88.38 174 GLU A N 1
ATOM 1354 C CA . GLU A 1 174 ? 19.942 -1.953 -24.802 1.00 88.38 174 GLU A CA 1
ATOM 1355 C C . GLU A 1 174 ? 19.947 -2.797 -23.520 1.00 88.38 174 GLU A C 1
ATOM 1357 O O . GLU A 1 174 ? 18.943 -2.835 -22.804 1.00 88.38 174 GLU A O 1
ATOM 1362 N N . ILE A 1 175 ? 21.072 -3.445 -23.200 1.00 90.19 175 ILE A N 1
ATOM 1363 C CA . ILE A 1 175 ? 21.207 -4.235 -21.969 1.00 90.19 175 ILE A CA 1
ATOM 1364 C C . ILE A 1 175 ? 21.019 -3.336 -20.744 1.00 90.19 175 ILE A C 1
ATOM 1366 O O . ILE A 1 175 ? 20.224 -3.662 -19.860 1.00 90.19 175 ILE A O 1
ATOM 1370 N N . SER A 1 176 ? 21.694 -2.184 -20.719 1.00 90.88 176 SER A N 1
ATOM 1371 C CA . SER A 1 176 ? 21.583 -1.199 -19.640 1.00 90.88 176 SER A CA 1
ATOM 1372 C C . SER A 1 176 ? 20.140 -0.718 -19.457 1.00 90.88 176 SER A C 1
ATOM 1374 O O . SER A 1 176 ? 19.618 -0.713 -18.339 1.00 90.88 176 SER A O 1
ATOM 1376 N N . TYR A 1 177 ? 19.449 -0.406 -20.558 1.00 87.75 177 TYR A N 1
ATOM 1377 C CA . TYR A 1 177 ? 18.054 0.025 -20.527 1.00 87.75 177 TYR A CA 1
ATOM 1378 C C . TYR A 1 177 ? 17.119 -1.065 -19.985 1.00 87.75 177 TYR A C 1
ATOM 1380 O O . TYR A 1 177 ? 16.299 -0.792 -19.107 1.00 87.75 177 TYR A O 1
ATOM 1388 N N . ARG A 1 178 ? 17.258 -2.315 -20.451 1.00 90.00 178 ARG A N 1
ATOM 1389 C CA . ARG A 1 178 ? 16.442 -3.446 -19.972 1.00 90.00 178 ARG A CA 1
ATOM 1390 C C . ARG A 1 178 ? 16.678 -3.737 -18.495 1.00 90.00 178 ARG A C 1
ATOM 1392 O O . ARG A 1 178 ? 15.718 -3.991 -17.770 1.00 90.00 178 ARG A O 1
ATOM 1399 N N . LEU A 1 179 ? 17.931 -3.679 -18.050 1.00 93.00 179 LEU A N 1
ATOM 1400 C CA . LEU A 1 179 ? 18.282 -3.882 -16.650 1.00 93.00 179 LEU A CA 1
ATOM 1401 C C . LEU A 1 179 ? 17.706 -2.770 -15.768 1.00 93.00 179 LEU A C 1
ATOM 1403 O O . LEU A 1 179 ? 17.113 -3.065 -14.734 1.00 93.00 179 LEU A O 1
ATOM 1407 N N . SER A 1 180 ? 17.826 -1.510 -16.196 1.00 92.25 180 SER A N 1
ATOM 1408 C CA . SER A 1 180 ? 17.249 -0.364 -15.488 1.00 92.25 180 SER A CA 1
ATOM 1409 C C . SER A 1 180 ? 15.729 -0.479 -15.389 1.00 92.25 180 SER A C 1
ATOM 1411 O O . SER A 1 180 ? 15.187 -0.364 -14.293 1.00 92.25 180 SER A O 1
ATOM 1413 N N . PHE A 1 181 ? 15.047 -0.810 -16.491 1.00 90.62 181 PHE A N 1
ATOM 1414 C CA . PHE A 1 181 ? 13.601 -1.029 -16.493 1.00 90.62 181 PHE A CA 1
ATOM 1415 C C . PHE A 1 181 ? 13.194 -2.167 -15.551 1.00 90.62 181 PHE A C 1
ATOM 1417 O O . PHE A 1 181 ? 12.293 -1.996 -14.732 1.00 90.62 181 PHE A O 1
ATOM 1424 N N . HIS A 1 182 ? 13.878 -3.313 -15.622 1.00 94.50 182 HIS A N 1
ATOM 1425 C CA . HIS A 1 182 ? 13.622 -4.430 -14.717 1.00 94.50 182 HIS A CA 1
ATOM 1426 C C . HIS A 1 182 ? 13.827 -4.019 -13.252 1.00 94.50 182 HIS A C 1
ATOM 1428 O O . HIS A 1 182 ? 12.974 -4.306 -12.416 1.00 94.50 182 HIS A O 1
ATOM 1434 N N . GLY A 1 183 ? 14.910 -3.297 -12.951 1.00 96.44 183 GLY A N 1
ATOM 1435 C CA . GLY A 1 183 ? 15.190 -2.766 -11.618 1.00 96.44 183 GLY A CA 1
ATOM 1436 C C . GLY A 1 183 ? 14.087 -1.837 -11.113 1.00 96.44 183 GLY A C 1
ATOM 1437 O O . GLY A 1 183 ? 13.591 -2.031 -10.007 1.00 96.44 183 GLY A O 1
ATOM 1438 N N . SER A 1 184 ? 13.639 -0.885 -11.935 1.00 94.62 184 SER A N 1
ATOM 1439 C CA . SER A 1 184 ? 12.544 0.026 -11.587 1.00 94.62 184 SER A CA 1
ATOM 1440 C C . SER A 1 184 ? 11.225 -0.709 -11.352 1.00 94.62 184 SER A C 1
ATOM 1442 O O . SER A 1 184 ? 10.518 -0.408 -10.394 1.00 94.62 184 SER A O 1
ATOM 1444 N N . VAL A 1 185 ? 10.894 -1.694 -12.191 1.00 96.00 185 VAL A N 1
ATOM 1445 C CA . VAL A 1 185 ? 9.662 -2.479 -12.041 1.00 96.00 185 VAL A CA 1
ATOM 1446 C C . VAL A 1 185 ? 9.703 -3.343 -10.780 1.00 96.00 185 VAL A C 1
ATOM 1448 O O . VAL A 1 185 ? 8.701 -3.430 -10.072 1.00 96.00 185 VAL A O 1
ATOM 1451 N N . VAL A 1 186 ? 10.837 -3.980 -10.478 1.00 96.56 186 VAL A N 1
ATOM 1452 C CA . VAL A 1 186 ? 11.001 -4.769 -9.248 1.00 96.56 186 VAL A CA 1
ATOM 1453 C C . VAL A 1 186 ? 10.903 -3.871 -8.015 1.00 96.56 186 VAL A C 1
ATOM 1455 O O . VAL A 1 186 ? 10.110 -4.173 -7.128 1.00 96.56 186 VAL A O 1
ATOM 1458 N N . ALA A 1 187 ? 11.604 -2.733 -8.002 1.00 96.06 187 ALA A N 1
ATOM 1459 C CA . ALA A 1 187 ? 11.539 -1.770 -6.904 1.00 96.06 187 ALA A CA 1
ATOM 1460 C C . ALA A 1 187 ? 10.104 -1.274 -6.653 1.00 96.06 187 ALA A C 1
ATOM 1462 O O . ALA A 1 187 ? 9.658 -1.244 -5.508 1.00 96.06 187 ALA A O 1
ATOM 1463 N N . ALA A 1 188 ? 9.350 -0.972 -7.716 1.00 95.50 188 ALA A N 1
ATOM 1464 C CA . ALA A 1 188 ? 7.954 -0.554 -7.601 1.00 95.50 188 ALA A CA 1
ATOM 1465 C C . ALA A 1 188 ? 7.048 -1.649 -7.004 1.00 95.50 188 ALA A C 1
ATOM 1467 O O . ALA A 1 188 ? 6.163 -1.355 -6.200 1.00 95.50 188 ALA A O 1
ATOM 1468 N N . ARG A 1 189 ? 7.262 -2.926 -7.359 1.00 95.50 189 ARG A N 1
ATOM 1469 C CA . ARG A 1 189 ? 6.511 -4.044 -6.755 1.00 95.50 189 ARG A CA 1
ATOM 1470 C C . ARG A 1 189 ? 6.860 -4.239 -5.281 1.00 95.50 189 ARG A C 1
ATOM 1472 O O . ARG A 1 189 ? 5.969 -4.505 -4.474 1.00 95.50 189 ARG A O 1
ATOM 1479 N N . ASP A 1 190 ? 8.136 -4.123 -4.928 1.00 95.69 190 ASP A N 1
ATOM 1480 C CA . ASP A 1 190 ? 8.585 -4.285 -3.545 1.00 95.69 190 ASP A CA 1
ATOM 1481 C C . ASP A 1 190 ? 8.074 -3.151 -2.651 1.00 95.69 190 ASP A C 1
ATOM 1483 O O . ASP A 1 190 ? 7.622 -3.415 -1.537 1.00 95.69 190 ASP A O 1
ATOM 1487 N N . GLU A 1 191 ? 8.033 -1.915 -3.156 1.00 95.81 191 GLU A N 1
ATOM 1488 C CA . GLU A 1 191 ? 7.413 -0.780 -2.467 1.00 95.81 191 GLU A CA 1
ATOM 1489 C C . GLU A 1 191 ? 5.933 -1.054 -2.147 1.00 95.81 191 GLU A C 1
ATOM 1491 O O . GLU A 1 191 ? 5.501 -0.893 -1.002 1.00 95.81 191 GLU A O 1
ATOM 1496 N N . GLN A 1 192 ? 5.166 -1.567 -3.117 1.00 95.38 192 GLN A N 1
ATOM 1497 C CA . GLN A 1 192 ? 3.766 -1.953 -2.902 1.00 95.38 192 GLN A CA 1
ATOM 1498 C C . GLN A 1 192 ? 3.623 -3.058 -1.848 1.00 95.38 192 GLN A C 1
ATOM 1500 O O . GLN A 1 192 ? 2.758 -2.975 -0.969 1.00 95.38 192 GLN A O 1
ATOM 1505 N N . ARG A 1 193 ? 4.483 -4.083 -1.894 1.00 95.12 193 ARG A N 1
ATOM 1506 C CA . ARG A 1 193 ? 4.474 -5.168 -0.905 1.00 95.12 193 ARG A CA 1
ATOM 1507 C C . ARG A 1 193 ? 4.773 -4.630 0.495 1.00 95.12 193 ARG A C 1
ATOM 1509 O O . ARG A 1 193 ? 4.026 -4.938 1.423 1.00 95.12 193 ARG A O 1
ATOM 1516 N N . ILE A 1 194 ? 5.805 -3.803 0.654 1.00 94.94 194 ILE A N 1
ATOM 1517 C CA . ILE A 1 194 ? 6.159 -3.181 1.940 1.00 94.94 194 ILE A CA 1
ATOM 1518 C C . ILE A 1 194 ? 4.997 -2.343 2.473 1.00 94.94 194 ILE A C 1
ATOM 1520 O O . ILE A 1 194 ? 4.648 -2.471 3.647 1.00 94.94 194 ILE A O 1
ATOM 1524 N N . GLN A 1 195 ? 4.347 -1.550 1.619 1.00 94.81 195 GLN A N 1
ATOM 1525 C CA . GLN A 1 195 ? 3.198 -0.749 2.029 1.00 94.81 195 GLN A CA 1
ATOM 1526 C C . GLN A 1 195 ? 2.024 -1.624 2.492 1.00 94.81 195 GLN A C 1
ATOM 1528 O O . GLN A 1 195 ? 1.396 -1.313 3.504 1.00 94.81 195 GLN A O 1
ATOM 1533 N N . SER A 1 196 ? 1.750 -2.740 1.809 1.00 94.50 196 SER A N 1
ATOM 1534 C CA . SER A 1 196 ? 0.687 -3.669 2.217 1.00 94.50 196 SER A CA 1
ATOM 1535 C C . SER A 1 196 ? 0.963 -4.320 3.580 1.00 94.50 196 SER A C 1
ATOM 1537 O O . SER A 1 196 ? 0.088 -4.323 4.445 1.00 94.50 196 SER A O 1
ATOM 1539 N N . MET A 1 197 ? 2.199 -4.779 3.814 1.00 91.44 197 MET A N 1
ATOM 1540 C CA . MET A 1 197 ? 2.613 -5.371 5.091 1.00 91.44 197 MET A CA 1
ATOM 1541 C C . MET A 1 197 ? 2.572 -4.344 6.222 1.00 91.44 197 MET A C 1
ATOM 1543 O O . MET A 1 197 ? 2.125 -4.655 7.324 1.00 91.44 197 MET A O 1
ATOM 1547 N N . LYS A 1 198 ? 2.986 -3.101 5.946 1.00 90.94 198 LYS A N 1
ATOM 1548 C CA . LYS A 1 198 ? 2.891 -1.994 6.898 1.00 90.94 198 LYS A CA 1
ATOM 1549 C C . LYS A 1 198 ? 1.440 -1.709 7.279 1.00 90.94 198 LYS A C 1
ATOM 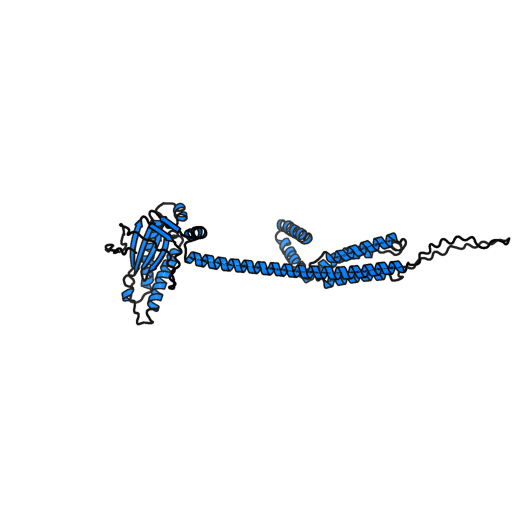1551 O O . LYS A 1 198 ? 1.144 -1.630 8.463 1.00 90.94 198 LYS A O 1
ATOM 1556 N N . ASN A 1 199 ? 0.534 -1.624 6.303 1.00 90.81 199 ASN A N 1
ATOM 1557 C CA . ASN A 1 199 ? -0.890 -1.408 6.565 1.00 90.81 199 ASN A CA 1
ATOM 1558 C C . ASN A 1 199 ? -1.495 -2.546 7.403 1.00 90.81 199 ASN A C 1
ATOM 1560 O O . ASN A 1 199 ? -2.275 -2.285 8.314 1.00 90.81 199 ASN A O 1
ATOM 1564 N N . GLN A 1 200 ? -1.122 -3.799 7.126 1.00 90.56 200 GLN A N 1
ATOM 1565 C CA . GLN A 1 200 ? -1.574 -4.953 7.904 1.00 90.56 200 GLN A CA 1
ATOM 1566 C C . GLN A 1 200 ? -1.042 -4.912 9.345 1.00 90.56 200 GLN A C 1
ATOM 1568 O O . GLN A 1 200 ? -1.802 -5.135 10.287 1.00 90.56 200 GLN A O 1
ATOM 1573 N N . ALA A 1 201 ? 0.242 -4.593 9.526 1.00 86.12 201 ALA A N 1
ATOM 1574 C CA . ALA A 1 201 ? 0.848 -4.441 10.844 1.00 86.12 201 ALA A CA 1
ATOM 1575 C C . ALA A 1 201 ? 0.216 -3.282 11.633 1.00 86.12 201 ALA A C 1
ATOM 1577 O O . ALA A 1 201 ? -0.109 -3.455 12.805 1.00 86.12 201 ALA A O 1
ATOM 1578 N N . ASP A 1 202 ? -0.018 -2.134 10.989 1.00 86.00 202 ASP A N 1
ATOM 1579 C CA . ASP A 1 202 ? -0.691 -0.980 11.596 1.00 86.00 202 ASP A CA 1
ATOM 1580 C C . ASP A 1 202 ? -2.150 -1.315 11.968 1.00 86.00 202 ASP A C 1
ATOM 1582 O O . ASP A 1 202 ? -2.618 -0.917 13.036 1.00 86.00 202 ASP A O 1
ATOM 1586 N N . TRP A 1 203 ? -2.868 -2.091 11.145 1.00 85.44 203 TRP A N 1
ATOM 1587 C CA . TRP A 1 203 ? -4.224 -2.561 11.459 1.00 85.44 203 TRP A CA 1
ATOM 1588 C C . TRP A 1 203 ? -4.244 -3.480 12.688 1.00 85.44 203 TRP A C 1
ATOM 1590 O O . TRP A 1 203 ? -5.003 -3.236 13.626 1.00 85.44 203 TRP A O 1
ATOM 1600 N N . LEU A 1 204 ? -3.360 -4.484 12.731 1.00 85.50 204 LEU A N 1
ATOM 1601 C CA . LEU A 1 204 ? -3.224 -5.382 13.884 1.00 85.50 204 LEU A CA 1
ATOM 1602 C C . LEU A 1 204 ? -2.839 -4.618 15.154 1.00 85.50 204 LEU A C 1
ATOM 1604 O O . LEU A 1 204 ? -3.417 -4.843 16.216 1.00 85.50 204 LEU A O 1
ATOM 1608 N N . LEU A 1 205 ? -1.900 -3.676 15.041 1.00 82.12 205 LEU A N 1
ATOM 1609 C CA . LEU A 1 205 ? -1.474 -2.839 16.156 1.00 82.12 205 LEU A CA 1
ATOM 1610 C C . LEU A 1 205 ? -2.641 -2.023 16.716 1.00 82.12 205 LEU A C 1
ATOM 1612 O O . LEU A 1 205 ? -2.767 -1.912 17.932 1.00 82.12 205 LEU A O 1
ATOM 1616 N N . HIS A 1 206 ? -3.496 -1.467 15.855 1.00 76.38 206 HIS A N 1
ATOM 1617 C CA . HIS A 1 206 ? -4.626 -0.641 16.278 1.00 76.38 206 HIS A CA 1
ATOM 1618 C C . HIS A 1 206 ? -5.822 -1.420 16.826 1.00 76.38 206 HIS A C 1
ATOM 1620 O O . HIS A 1 206 ? -6.580 -0.851 17.610 1.00 76.38 206 HIS A O 1
ATOM 1626 N N . ASN A 1 207 ? -5.951 -2.707 16.495 1.00 76.44 207 ASN A N 1
ATOM 1627 C CA . ASN A 1 207 ? -6.904 -3.599 17.161 1.00 76.44 207 ASN A CA 1
ATOM 1628 C C . ASN A 1 207 ? -6.507 -3.887 18.614 1.00 76.44 207 ASN A C 1
ATOM 1630 O O . ASN A 1 207 ? -7.362 -4.146 19.456 1.00 76.44 207 ASN A O 1
ATOM 1634 N N . ILE A 1 208 ? -5.208 -3.840 18.909 1.00 76.81 208 ILE A N 1
ATOM 1635 C CA . ILE A 1 208 ? -4.657 -4.165 20.223 1.00 76.81 208 ILE A CA 1
ATOM 1636 C C . ILE A 1 208 ? -4.436 -2.899 21.072 1.00 76.81 208 ILE A C 1
ATOM 1638 O O . ILE A 1 208 ? -4.691 -2.889 22.277 1.00 76.81 208 ILE A O 1
ATOM 1642 N N . ILE A 1 209 ? -3.947 -1.819 20.453 1.00 77.38 209 ILE A N 1
ATOM 1643 C CA . ILE A 1 209 ? -3.564 -0.568 21.112 1.00 77.38 209 ILE A CA 1
ATOM 1644 C C . ILE A 1 209 ? -4.290 0.614 20.456 1.00 77.38 209 ILE A C 1
ATOM 1646 O O . ILE A 1 209 ? -4.085 0.886 19.267 1.00 77.38 209 ILE A O 1
ATOM 1650 N N . PRO A 1 210 ? -5.048 1.418 21.225 1.00 75.62 210 PRO A N 1
ATOM 1651 C CA . PRO A 1 210 ? -5.663 2.634 20.707 1.00 75.62 210 PRO A CA 1
ATOM 1652 C C . PRO A 1 210 ? -4.638 3.580 20.061 1.00 75.62 210 PRO A C 1
ATOM 1654 O O . PRO A 1 210 ? -3.544 3.786 20.592 1.00 75.62 210 PRO A O 1
ATOM 1657 N N . ARG A 1 211 ? -5.016 4.228 18.946 1.00 77.94 211 ARG A N 1
ATOM 1658 C CA . ARG A 1 211 ? -4.120 5.088 18.139 1.00 77.94 211 ARG A CA 1
ATOM 1659 C C . ARG A 1 211 ? -3.337 6.119 18.962 1.00 77.94 211 ARG A C 1
ATOM 1661 O O . ARG A 1 211 ? -2.135 6.270 18.768 1.00 77.94 211 ARG A O 1
ATOM 1668 N N . HIS A 1 212 ? -4.005 6.791 19.902 1.00 78.12 212 HIS A N 1
ATOM 1669 C CA . HIS A 1 212 ? -3.396 7.842 20.726 1.00 78.12 212 HIS A CA 1
ATOM 1670 C C . HIS A 1 212 ? -2.295 7.316 21.661 1.00 78.12 212 HIS A C 1
ATOM 1672 O O . HIS A 1 212 ? -1.322 8.020 21.906 1.00 78.12 212 HIS A O 1
ATOM 1678 N N . VAL A 1 213 ? -2.419 6.075 22.144 1.00 76.69 213 VAL A N 1
ATOM 1679 C CA . VAL A 1 213 ? -1.397 5.429 22.978 1.00 76.69 213 VAL A CA 1
ATOM 1680 C C . VAL A 1 213 ? -0.254 4.913 22.104 1.00 76.69 213 VAL A C 1
ATOM 1682 O O . VAL A 1 213 ? 0.912 5.051 22.468 1.00 76.69 213 VAL A O 1
ATOM 1685 N N . ALA A 1 214 ? -0.573 4.354 20.931 1.00 79.44 214 ALA A N 1
ATOM 1686 C CA . ALA A 1 214 ? 0.418 3.812 20.004 1.00 79.44 214 ALA A CA 1
ATOM 1687 C C . ALA A 1 214 ? 1.431 4.876 19.540 1.00 79.44 214 ALA A C 1
ATOM 1689 O O . ALA A 1 214 ? 2.620 4.585 19.458 1.00 79.44 214 ALA A O 1
ATOM 1690 N N . GLU A 1 215 ? 0.989 6.115 19.288 1.00 79.50 215 GLU A N 1
ATOM 1691 C CA . GLU A 1 215 ? 1.880 7.241 18.954 1.00 79.50 215 GLU A CA 1
ATOM 1692 C C . GLU A 1 215 ? 2.903 7.522 20.062 1.00 79.50 215 GLU A C 1
ATOM 1694 O O . GLU A 1 215 ? 4.082 7.715 19.778 1.00 79.50 215 GLU A O 1
ATOM 1699 N N . ILE A 1 216 ? 2.473 7.498 21.324 1.00 79.69 216 ILE A N 1
ATOM 1700 C CA . ILE A 1 216 ? 3.342 7.794 22.469 1.00 79.69 216 ILE A CA 1
ATOM 1701 C C . ILE A 1 216 ? 4.280 6.615 22.753 1.00 79.69 216 ILE A C 1
ATOM 1703 O O . ILE A 1 216 ? 5.453 6.819 23.065 1.00 79.69 216 ILE A O 1
ATOM 1707 N N . LEU A 1 217 ? 3.795 5.382 22.575 1.00 77.81 217 LEU A N 1
ATOM 1708 C CA . LEU A 1 217 ? 4.591 4.160 22.727 1.00 77.81 217 LEU A CA 1
ATOM 1709 C C . LEU A 1 217 ? 5.697 4.017 21.673 1.00 77.81 217 LEU A C 1
ATOM 1711 O O . LEU A 1 217 ? 6.694 3.348 21.933 1.00 77.81 217 LEU A O 1
ATOM 1715 N N . LYS A 1 218 ? 5.552 4.650 20.499 1.00 77.69 218 LYS A N 1
ATOM 1716 C CA . LYS A 1 218 ? 6.625 4.707 19.490 1.00 77.69 218 LYS A CA 1
ATOM 1717 C C . LYS A 1 218 ? 7.844 5.485 19.992 1.00 77.69 218 LYS A C 1
ATOM 1719 O O . LYS A 1 218 ? 8.958 5.177 19.584 1.00 77.69 218 LYS A O 1
ATOM 1724 N N . THR A 1 219 ? 7.643 6.479 20.859 1.00 79.25 219 THR A N 1
ATOM 1725 C CA . THR A 1 219 ? 8.724 7.316 21.407 1.00 79.25 219 THR A CA 1
ATOM 1726 C C . THR A 1 219 ? 9.164 6.866 22.800 1.00 79.25 219 THR A C 1
ATOM 1728 O O . THR A 1 219 ? 10.346 6.951 23.125 1.00 79.25 219 THR A O 1
ATOM 1731 N N . THR A 1 220 ? 8.239 6.358 23.618 1.00 76.06 220 THR A N 1
ATOM 1732 C CA . THR A 1 220 ? 8.484 6.021 25.027 1.00 76.06 220 THR A CA 1
ATOM 1733 C C . THR A 1 220 ? 8.086 4.574 25.314 1.00 76.06 220 THR A C 1
ATOM 1735 O O . THR A 1 220 ? 6.983 4.152 24.995 1.00 76.06 220 THR A O 1
ATOM 1738 N N . SER A 1 221 ? 8.935 3.801 25.997 1.00 72.69 221 SER A N 1
ATOM 1739 C CA . SER A 1 221 ? 8.677 2.379 26.305 1.00 72.69 221 SER A CA 1
ATOM 1740 C C . SER A 1 221 ? 7.560 2.124 27.331 1.00 72.69 221 SER A C 1
ATOM 1742 O O . SER A 1 221 ? 7.199 0.974 27.584 1.00 72.69 221 SER A O 1
ATOM 1744 N N . LYS A 1 222 ? 7.012 3.172 27.955 1.00 72.31 222 LYS A N 1
ATOM 1745 C CA . LYS A 1 222 ? 5.921 3.103 28.935 1.00 72.31 222 LYS A CA 1
ATOM 1746 C C . LYS A 1 222 ? 5.012 4.316 28.775 1.00 72.31 222 LYS A C 1
ATOM 1748 O O . LYS A 1 222 ? 5.493 5.423 28.551 1.00 72.31 222 LYS A O 1
ATOM 1753 N N . TYR A 1 223 ? 3.715 4.111 28.958 1.00 72.44 223 TYR A N 1
ATOM 1754 C CA . TYR A 1 223 ? 2.713 5.168 28.962 1.00 72.44 223 TYR A CA 1
ATOM 1755 C C . TYR A 1 223 ? 1.877 5.086 30.238 1.00 72.44 223 TYR A C 1
ATOM 1757 O O . TYR A 1 223 ? 1.338 4.035 30.574 1.00 72.44 223 TYR A O 1
ATOM 1765 N N . SER A 1 224 ? 1.787 6.199 30.961 1.00 75.19 224 SER A N 1
ATOM 1766 C CA . SER A 1 224 ? 0.946 6.342 32.147 1.00 75.19 224 SER A CA 1
ATOM 1767 C C . SER A 1 224 ? 0.290 7.710 32.093 1.00 75.19 224 SER A C 1
ATOM 1769 O O . SER A 1 224 ? 0.986 8.719 32.197 1.00 75.19 224 SER A O 1
ATOM 1771 N N . GLU A 1 225 ? -1.031 7.753 31.967 1.00 74.94 225 GLU A N 1
ATOM 1772 C CA . GLU A 1 225 ? -1.790 9.002 31.943 1.00 74.94 225 GLU A CA 1
ATOM 1773 C C . GLU A 1 225 ? -2.941 8.949 32.948 1.00 74.94 225 GLU A C 1
ATOM 1775 O O . GLU A 1 225 ? -3.593 7.920 33.140 1.00 74.94 225 GLU A O 1
ATOM 1780 N N . ASN A 1 226 ? -3.156 10.068 33.638 1.00 77.56 226 ASN A N 1
ATOM 1781 C CA . ASN A 1 226 ? -4.251 10.231 34.582 1.00 77.56 226 ASN A CA 1
ATOM 1782 C C . ASN A 1 226 ? -5.381 11.008 33.905 1.00 77.56 226 ASN A C 1
ATOM 1784 O O . ASN A 1 226 ? -5.250 12.203 33.637 1.00 77.56 226 ASN A O 1
ATOM 1788 N N . HIS A 1 227 ? -6.492 10.326 33.661 1.00 80.50 227 HIS A N 1
ATOM 1789 C CA . HIS A 1 227 ? -7.687 10.880 33.046 1.00 80.50 227 HIS A CA 1
ATOM 1790 C C . HIS A 1 227 ? -8.657 11.328 34.132 1.00 80.50 227 HIS A C 1
ATOM 1792 O O . HIS A 1 227 ? -9.114 10.528 34.951 1.00 80.50 227 HIS A O 1
ATOM 1798 N N . ARG A 1 228 ? -8.987 12.621 34.141 1.00 81.19 228 ARG A N 1
ATOM 1799 C CA . ARG A 1 228 ? -10.027 13.160 35.024 1.00 81.19 228 ARG A CA 1
ATOM 1800 C C . ARG A 1 228 ? -11.408 12.929 34.425 1.00 81.19 228 ARG A C 1
ATOM 1802 O O . ARG A 1 228 ? -11.558 12.960 33.204 1.00 81.19 228 ARG A O 1
ATOM 1809 N N . ASP A 1 229 ? -12.382 12.707 35.303 1.00 83.88 229 ASP A N 1
ATOM 1810 C CA . ASP A 1 229 ? -13.803 12.584 34.959 1.00 83.88 229 ASP A CA 1
ATOM 1811 C C . ASP A 1 229 ? -14.112 11.537 33.875 1.00 83.88 229 ASP A C 1
ATOM 1813 O O . ASP A 1 229 ? -15.024 11.726 33.082 1.00 83.88 229 ASP A O 1
ATOM 1817 N N . ALA A 1 230 ? -13.370 10.428 33.815 1.00 86.88 230 ALA A N 1
ATOM 1818 C CA . ALA A 1 230 ? -13.643 9.337 32.882 1.00 86.88 230 ALA A CA 1
ATOM 1819 C C . ALA A 1 230 ? -14.876 8.528 33.324 1.00 86.88 230 ALA A C 1
ATOM 1821 O O . ALA A 1 230 ? -15.083 8.292 34.517 1.00 86.88 230 ALA A O 1
ATOM 1822 N N . GLY A 1 231 ? -15.691 8.098 32.360 1.00 87.81 231 GLY A N 1
ATOM 1823 C CA . GLY A 1 231 ? -16.851 7.234 32.595 1.00 87.81 231 GLY A CA 1
ATOM 1824 C C . GLY A 1 231 ? -16.492 5.769 32.372 1.00 87.81 231 GLY A C 1
ATOM 1825 O O . GLY A 1 231 ? -15.678 5.467 31.503 1.00 87.81 231 GLY A O 1
ATOM 1826 N N . ILE A 1 232 ? -17.077 4.858 33.145 1.00 88.19 232 ILE A N 1
ATOM 1827 C CA . ILE A 1 232 ? -16.858 3.412 33.048 1.00 88.19 232 ILE A CA 1
ATOM 1828 C C . ILE A 1 232 ? -18.200 2.706 33.171 1.00 88.19 232 ILE A C 1
ATOM 1830 O O . ILE A 1 232 ? -19.002 3.033 34.050 1.00 88.19 232 ILE A O 1
ATOM 1834 N N . ILE A 1 233 ? -18.397 1.697 32.332 1.00 90.00 233 ILE A N 1
ATOM 1835 C CA . ILE A 1 233 ? -19.531 0.785 32.414 1.00 90.00 233 ILE A CA 1
ATOM 1836 C C . ILE A 1 233 ? -19.063 -0.654 32.599 1.00 90.00 233 ILE A C 1
ATOM 1838 O O . ILE A 1 233 ? -18.062 -1.091 32.024 1.00 90.00 233 ILE A O 1
ATOM 1842 N N . PHE A 1 234 ? -19.827 -1.385 33.400 1.00 89.00 234 PHE A N 1
ATOM 1843 C CA . PHE A 1 234 ? -19.721 -2.827 33.568 1.00 89.00 234 PHE A CA 1
ATOM 1844 C C . PHE A 1 234 ? -21.064 -3.429 33.188 1.00 89.00 234 PHE A C 1
ATOM 1846 O O . PHE A 1 234 ? -22.037 -3.241 33.913 1.00 89.00 234 PHE A O 1
ATOM 1853 N N . ALA A 1 235 ? -21.118 -4.122 32.058 1.00 90.25 235 ALA A N 1
ATOM 1854 C CA . ALA A 1 235 ? -22.321 -4.776 31.571 1.00 90.25 235 ALA A CA 1
ATOM 1855 C C . ALA A 1 235 ? -22.143 -6.290 31.697 1.00 90.25 235 ALA A C 1
ATOM 1857 O O . ALA A 1 235 ? -21.206 -6.841 31.134 1.00 90.25 235 ALA A O 1
ATOM 1858 N N . SER A 1 236 ? -22.985 -6.959 32.481 1.00 90.19 236 SER A N 1
ATOM 1859 C CA . SER A 1 236 ? -22.857 -8.390 32.772 1.00 90.19 236 SER A CA 1
ATOM 1860 C C . SER A 1 236 ? -24.166 -9.115 32.496 1.00 90.19 236 SER A C 1
ATOM 1862 O O . SER A 1 236 ? -25.219 -8.686 32.976 1.00 90.19 236 SER A O 1
ATOM 1864 N N . ILE A 1 237 ? -24.097 -10.210 31.738 1.00 90.62 237 ILE A N 1
ATOM 1865 C CA . ILE A 1 237 ? -25.229 -11.119 31.530 1.00 90.62 237 ILE A CA 1
ATOM 1866 C C . ILE A 1 237 ? -25.290 -12.062 32.731 1.00 90.62 237 ILE A C 1
ATOM 1868 O O . ILE A 1 237 ? -24.381 -12.866 32.955 1.00 90.62 237 ILE A O 1
ATOM 1872 N N . VAL A 1 238 ? -26.347 -11.925 33.531 1.00 87.12 238 VAL A N 1
ATOM 1873 C CA . VAL A 1 238 ? -26.451 -12.554 34.858 1.00 87.12 238 VAL A CA 1
ATOM 1874 C C . VAL A 1 238 ? -26.729 -14.047 34.752 1.00 87.12 238 VAL A C 1
ATOM 1876 O O . VAL A 1 238 ? -26.127 -14.841 35.468 1.00 87.12 238 VAL A O 1
ATOM 1879 N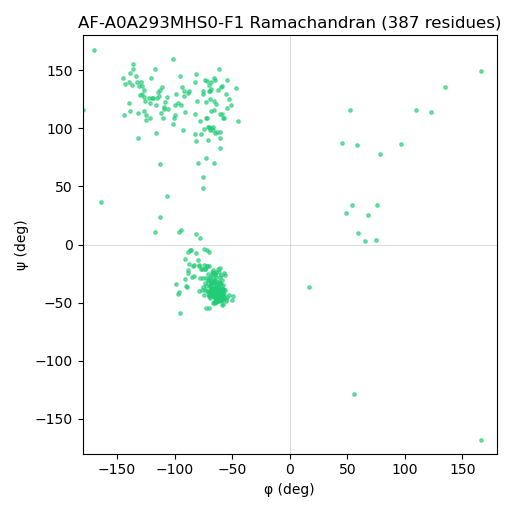 N . ASN A 1 239 ? -27.633 -14.421 33.854 1.00 87.75 239 ASN A N 1
ATOM 1880 C CA . ASN A 1 239 ? -28.157 -15.775 33.719 1.00 87.75 239 ASN A CA 1
ATOM 1881 C C . ASN A 1 239 ? -27.419 -16.619 32.671 1.00 87.75 239 ASN A C 1
ATOM 1883 O O . ASN A 1 239 ? -27.868 -17.707 32.335 1.00 87.75 239 ASN A O 1
ATOM 1887 N N . PHE A 1 240 ? -26.260 -16.170 32.180 1.00 87.19 240 PHE A N 1
ATOM 1888 C CA . PHE A 1 240 ? -25.470 -16.954 31.224 1.00 87.19 240 PHE A CA 1
ATOM 1889 C C . PHE A 1 240 ? -25.078 -18.333 31.786 1.00 87.19 240 PHE A C 1
ATOM 1891 O O . PHE A 1 240 ? -25.140 -19.332 31.079 1.00 87.19 240 PHE A O 1
ATOM 1898 N N . ASN A 1 241 ? -24.749 -18.405 33.080 1.00 85.81 241 ASN A N 1
ATOM 1899 C CA . ASN A 1 241 ? -24.372 -19.663 33.731 1.00 85.81 241 ASN A CA 1
ATOM 1900 C C . ASN A 1 241 ? -25.521 -20.682 33.821 1.00 85.81 241 ASN A C 1
ATOM 1902 O O . ASN A 1 241 ? -25.243 -21.861 33.987 1.00 85.81 241 ASN A O 1
ATOM 1906 N N . GLU A 1 242 ? -26.784 -20.248 33.756 1.00 87.62 242 GLU A N 1
ATOM 1907 C CA . GLU A 1 242 ? -27.947 -21.152 33.782 1.00 87.62 242 GLU A CA 1
ATOM 1908 C C . GLU A 1 242 ? -28.169 -21.823 32.423 1.00 87.62 242 GLU A C 1
ATOM 1910 O O . GLU A 1 242 ? -28.679 -22.935 32.355 1.00 87.62 242 GLU A O 1
ATOM 1915 N N . MET A 1 243 ? -27.770 -21.141 31.348 1.00 85.00 243 MET A N 1
ATOM 1916 C CA . MET A 1 243 ? -27.853 -21.631 29.974 1.00 85.00 243 MET A CA 1
ATOM 1917 C C . MET A 1 243 ? -26.601 -22.418 29.557 1.00 85.00 243 MET A C 1
ATOM 1919 O O . MET A 1 243 ? -26.671 -23.244 28.654 1.00 85.00 243 MET A O 1
ATOM 1923 N N . TYR A 1 244 ? -25.468 -22.199 30.227 1.00 87.94 244 TYR A N 1
ATOM 1924 C CA . TYR A 1 244 ? -24.210 -22.880 29.939 1.00 87.94 244 TYR A CA 1
ATOM 1925 C C . TYR A 1 244 ? -24.217 -24.352 30.381 1.00 87.94 244 TYR A C 1
ATOM 1927 O O . TYR A 1 244 ? -24.333 -24.651 31.570 1.00 87.94 244 TYR A O 1
ATOM 1935 N N . ASP A 1 245 ? -23.974 -25.261 29.435 1.00 89.12 245 ASP A N 1
ATOM 1936 C CA . ASP A 1 245 ? -23.736 -26.683 29.696 1.00 89.12 245 ASP A CA 1
ATOM 1937 C C . ASP A 1 245 ? -22.423 -27.141 29.036 1.00 89.12 245 ASP A C 1
ATOM 1939 O O . ASP A 1 245 ? -22.275 -27.146 27.814 1.00 89.12 245 ASP A O 1
ATOM 1943 N N . GLU A 1 246 ? -21.441 -27.533 29.851 1.00 90.50 246 GLU A N 1
ATOM 1944 C CA . GLU A 1 246 ? -20.141 -28.017 29.369 1.00 90.50 246 GLU A CA 1
ATOM 1945 C C . GLU A 1 246 ? -20.227 -29.426 28.760 1.00 90.50 246 GLU A C 1
ATOM 1947 O O . GLU A 1 246 ? -19.374 -29.811 27.959 1.00 90.50 246 GLU A O 1
ATOM 1952 N N . SER A 1 247 ? -21.262 -30.200 29.100 1.00 88.19 247 SER A N 1
ATOM 1953 C CA . SER A 1 247 ? -21.438 -31.560 28.588 1.00 88.19 247 SER A CA 1
ATOM 1954 C C . SER A 1 247 ? -21.812 -31.589 27.101 1.00 88.19 247 SER A C 1
ATOM 1956 O O . SER A 1 247 ? -21.473 -32.548 26.401 1.00 88.19 247 SER A O 1
ATOM 1958 N N . TYR A 1 248 ? -22.429 -30.518 26.593 1.00 85.94 248 TYR A N 1
ATOM 1959 C CA . TYR A 1 248 ? -22.788 -30.364 25.188 1.00 85.94 248 TYR A CA 1
ATOM 1960 C C . TYR A 1 248 ? -21.661 -29.682 24.399 1.00 85.94 248 TYR A C 1
ATOM 1962 O O . TYR A 1 248 ? -21.324 -28.523 24.636 1.00 85.94 248 TYR A O 1
ATOM 1970 N N . GLU A 1 249 ? -21.042 -30.416 23.470 1.00 85.75 249 GLU A N 1
ATOM 1971 C CA . GLU A 1 249 ? -19.931 -29.952 22.614 1.00 85.75 249 GLU A CA 1
ATOM 1972 C C . GLU A 1 249 ? -18.774 -29.244 23.360 1.00 85.75 249 GLU A C 1
ATOM 1974 O O . GLU A 1 249 ? -18.049 -28.415 22.798 1.00 85.75 249 GLU A O 1
ATOM 1979 N N . GLY A 1 250 ? -18.568 -29.573 24.641 1.00 86.06 250 GLY A N 1
ATOM 1980 C CA . GLY A 1 250 ? -17.550 -28.940 25.484 1.00 86.06 250 GLY A CA 1
ATOM 1981 C C . GLY A 1 250 ? -17.846 -27.471 25.801 1.00 86.06 250 GLY A C 1
ATOM 1982 O O . GLY A 1 250 ? -16.908 -26.693 25.966 1.00 86.06 250 GLY A O 1
ATOM 1983 N N . GLY A 1 251 ? -19.118 -27.061 25.780 1.00 88.00 251 GLY A N 1
ATOM 1984 C CA . GLY A 1 251 ? -19.560 -25.689 26.040 1.00 88.00 251 GLY A CA 1
ATOM 1985 C C . GLY A 1 251 ? -19.299 -24.695 24.899 1.00 88.00 251 GLY A C 1
ATOM 1986 O O . GLY A 1 251 ? -19.556 -23.498 25.048 1.00 88.00 251 GLY A O 1
ATOM 1987 N N . LYS A 1 252 ? -18.774 -25.153 23.753 1.00 89.88 252 LYS A N 1
ATOM 1988 C CA . LYS A 1 252 ? -18.311 -24.273 22.663 1.00 89.88 252 LYS A CA 1
ATOM 1989 C C . LYS A 1 252 ? -19.432 -23.489 21.994 1.00 89.88 252 LYS A C 1
ATOM 1991 O O . LYS A 1 252 ? -19.240 -22.310 21.705 1.00 89.88 252 LYS A O 1
ATOM 1996 N N . GLU A 1 253 ? -20.588 -24.105 21.776 1.00 89.00 253 GLU A N 1
ATOM 1997 C CA . GLU A 1 253 ? -21.707 -23.423 21.116 1.00 89.00 253 GLU A CA 1
ATOM 1998 C C . GLU A 1 253 ? -22.291 -22.311 21.996 1.00 89.00 253 GLU A C 1
ATOM 2000 O O . GLU A 1 253 ? -22.584 -21.226 21.502 1.00 89.00 253 GLU A O 1
ATOM 2005 N N . TYR A 1 254 ? -22.322 -22.490 23.319 1.00 89.50 254 TYR A N 1
ATOM 2006 C CA . TYR A 1 254 ? -22.714 -21.421 24.245 1.00 89.50 254 TYR A CA 1
ATOM 2007 C C . TYR A 1 254 ? -21.730 -20.243 24.228 1.00 89.50 254 TYR A C 1
ATOM 2009 O O . TYR A 1 254 ? -22.136 -19.081 24.290 1.00 89.50 254 TYR A O 1
ATOM 2017 N N . LEU A 1 255 ? -20.430 -20.522 24.082 1.00 91.06 255 LEU A N 1
ATOM 2018 C CA . LEU A 1 255 ? -19.421 -19.478 23.885 1.00 91.06 255 LEU A CA 1
ATOM 2019 C C . LEU A 1 255 ? -19.551 -18.789 22.520 1.00 91.06 255 LEU A C 1
ATOM 2021 O O . LEU A 1 255 ? -19.252 -17.600 22.419 1.00 91.06 255 LEU A O 1
ATOM 2025 N N . ARG A 1 256 ? -20.004 -19.495 21.475 1.00 91.44 256 ARG A N 1
ATOM 2026 C CA . ARG A 1 256 ? -20.305 -18.894 20.168 1.00 91.44 256 ARG A CA 1
ATOM 2027 C C . ARG A 1 256 ? -21.462 -17.903 20.278 1.00 91.44 256 ARG A C 1
ATOM 2029 O O . ARG A 1 256 ? -21.304 -16.784 19.805 1.00 91.44 256 ARG A O 1
ATOM 2036 N N . VAL A 1 257 ? -22.545 -18.270 20.967 1.00 90.81 257 VAL A N 1
ATOM 2037 C CA . VAL A 1 257 ? -23.674 -17.360 21.247 1.00 90.81 257 VAL A CA 1
ATOM 2038 C C . VAL A 1 257 ? -23.198 -16.133 22.027 1.00 90.81 257 VAL A C 1
ATOM 2040 O O . VAL A 1 257 ? -23.529 -15.004 21.677 1.00 90.81 257 VAL A O 1
ATOM 2043 N N . LEU A 1 258 ? -22.353 -16.322 23.047 1.00 92.00 258 LEU A N 1
ATOM 2044 C CA . LEU A 1 258 ? -21.784 -15.195 23.788 1.00 92.00 258 LEU A CA 1
ATOM 2045 C C . LEU A 1 258 ? -20.916 -14.288 22.899 1.00 92.00 258 LEU A C 1
ATOM 2047 O O . LEU A 1 258 ? -20.968 -13.068 23.034 1.00 92.00 258 LEU A O 1
ATOM 2051 N N . ASN A 1 259 ? -20.121 -14.867 21.995 1.00 92.69 259 ASN A N 1
ATOM 2052 C CA . ASN A 1 259 ? -19.311 -14.106 21.043 1.00 92.69 259 ASN A CA 1
ATOM 2053 C C . ASN A 1 259 ? -20.163 -13.324 20.040 1.00 92.69 259 ASN A C 1
ATOM 2055 O O . ASN A 1 259 ? -19.736 -12.249 19.634 1.00 92.69 259 ASN A O 1
ATOM 2059 N N . GLU A 1 260 ? -21.332 -13.833 19.657 1.00 93.44 260 GLU A N 1
ATOM 2060 C CA . GLU A 1 260 ? -22.282 -13.118 18.799 1.00 93.44 260 GLU A CA 1
ATOM 2061 C C . GLU A 1 260 ? -22.833 -11.883 19.518 1.00 93.44 260 GLU A C 1
ATOM 2063 O O . GLU A 1 260 ? -22.662 -10.773 19.027 1.00 93.44 260 GLU A O 1
ATOM 2068 N N . VAL A 1 261 ? -23.309 -12.039 20.760 1.00 92.94 261 VAL A N 1
ATOM 2069 C CA . VAL A 1 261 ? -23.769 -10.910 21.593 1.00 92.94 261 VAL A CA 1
ATOM 2070 C C . VAL A 1 261 ? -22.664 -9.864 21.807 1.00 92.94 261 VAL A C 1
ATOM 2072 O O . VAL A 1 261 ? -22.898 -8.658 21.730 1.00 92.94 261 VAL A O 1
ATOM 2075 N N . VAL A 1 262 ? -21.427 -10.300 22.077 1.00 93.38 262 VAL A N 1
ATOM 2076 C CA . VAL A 1 262 ? -20.277 -9.384 22.202 1.00 93.38 262 VAL A CA 1
ATOM 2077 C C . VAL A 1 262 ? -19.933 -8.733 20.858 1.00 93.38 262 VAL A C 1
ATOM 2079 O O . VAL A 1 262 ? -19.503 -7.579 20.843 1.00 93.38 262 VAL A O 1
ATOM 2082 N N . GLY A 1 263 ? -20.124 -9.448 19.749 1.00 94.00 263 GLY A N 1
ATOM 2083 C CA . GLY A 1 263 ? -19.992 -8.932 18.390 1.00 94.00 263 GLY A CA 1
ATOM 2084 C C . GLY A 1 263 ? -20.971 -7.794 18.114 1.00 94.00 263 GLY A C 1
ATOM 2085 O O . GLY A 1 263 ? -20.545 -6.744 17.638 1.00 94.00 263 GLY A O 1
ATOM 2086 N N . ASP A 1 264 ? -22.231 -7.940 18.523 1.00 94.75 264 ASP A N 1
ATOM 2087 C CA . ASP A 1 264 ? -23.253 -6.896 18.382 1.00 94.75 264 ASP A CA 1
ATOM 2088 C C . ASP A 1 264 ? -22.907 -5.647 19.214 1.00 94.75 264 ASP A C 1
ATOM 2090 O O . ASP A 1 264 ? -23.064 -4.506 18.765 1.00 94.75 264 ASP A O 1
ATOM 2094 N N . PHE A 1 265 ? -22.352 -5.830 20.419 1.00 95.12 265 PHE A N 1
ATOM 2095 C CA . PHE A 1 265 ? -21.829 -4.714 21.218 1.00 95.12 265 PHE A CA 1
ATOM 2096 C C . PHE A 1 265 ? -20.621 -4.029 20.562 1.00 95.12 265 PHE A C 1
ATOM 2098 O O . PHE A 1 265 ? -20.486 -2.803 20.642 1.00 95.12 265 PHE A O 1
ATOM 2105 N N . ASP A 1 266 ? -19.740 -4.790 19.911 1.00 93.44 266 ASP A N 1
ATOM 2106 C CA . ASP A 1 266 ? -18.604 -4.243 19.164 1.00 93.44 266 ASP A CA 1
ATOM 2107 C C . ASP A 1 266 ? -19.069 -3.489 17.907 1.00 93.44 266 ASP A C 1
ATOM 2109 O O . ASP A 1 266 ? -18.514 -2.434 17.582 1.00 93.44 266 ASP A O 1
ATOM 2113 N N . GLU A 1 267 ? -20.129 -3.955 17.241 1.00 94.25 267 GLU A N 1
ATOM 2114 C CA . GLU A 1 267 ? -20.754 -3.239 16.129 1.00 94.25 267 GLU A CA 1
ATOM 2115 C C . GLU A 1 267 ? -21.345 -1.904 16.593 1.00 94.25 267 GLU A C 1
ATOM 2117 O O . GLU A 1 267 ? -21.152 -0.885 15.921 1.00 94.25 267 GLU A O 1
ATOM 2122 N N . LEU A 1 268 ? -21.984 -1.851 17.770 1.00 94.38 268 LEU A N 1
ATOM 2123 C CA . LEU A 1 268 ? -22.430 -0.580 18.344 1.00 94.38 268 LEU A CA 1
ATOM 2124 C C . LEU A 1 268 ? -21.269 0.414 18.461 1.00 94.38 268 LEU A C 1
ATOM 2126 O O . LEU A 1 268 ? -21.422 1.555 18.036 1.00 94.38 268 LEU A O 1
ATOM 2130 N N . LEU A 1 269 ? -20.095 -0.002 18.946 1.00 91.88 269 LEU A N 1
ATOM 2131 C CA . LEU A 1 269 ? -18.923 0.881 19.075 1.00 91.88 269 LEU A CA 1
ATOM 2132 C C . LEU A 1 269 ? -18.406 1.429 17.736 1.00 91.88 269 LEU A C 1
ATOM 2134 O O . LEU A 1 269 ? -17.724 2.455 17.722 1.00 91.88 269 LEU A O 1
ATOM 2138 N N . SER A 1 270 ? -18.727 0.781 16.614 1.00 89.75 270 SER A N 1
ATOM 2139 C CA . SER A 1 270 ? -18.358 1.264 15.279 1.00 89.75 270 SER A CA 1
ATOM 2140 C C . SER A 1 270 ? -19.196 2.464 14.814 1.00 89.75 270 SER A C 1
ATOM 2142 O O . SER A 1 270 ? -18.784 3.193 13.906 1.00 89.75 270 SER A O 1
ATOM 2144 N N . LYS A 1 271 ? -20.356 2.714 15.443 1.00 93.12 271 LYS A N 1
ATOM 2145 C CA . LYS A 1 271 ? -21.244 3.823 15.076 1.00 93.12 271 LYS A CA 1
ATOM 2146 C C . LYS A 1 271 ? -20.597 5.172 15.428 1.00 93.12 271 LYS A C 1
ATOM 2148 O O . LYS A 1 271 ? -20.044 5.334 16.518 1.00 93.12 271 LYS A O 1
ATOM 2153 N N . PRO A 1 272 ? -20.736 6.200 14.567 1.00 89.56 272 PRO A N 1
ATOM 2154 C CA . PRO A 1 272 ? -20.100 7.506 14.777 1.00 89.56 272 PRO A CA 1
ATOM 2155 C C . PRO A 1 272 ? -20.554 8.212 16.066 1.00 89.56 272 PRO A C 1
ATOM 2157 O O . PRO A 1 272 ? -19.805 9.020 16.614 1.00 89.56 272 PRO A O 1
ATOM 2160 N N . ASN A 1 273 ? -21.747 7.876 16.569 1.00 89.38 273 ASN A N 1
ATOM 2161 C CA . ASN A 1 273 ? -22.327 8.433 17.794 1.00 89.38 273 ASN A CA 1
ATOM 2162 C C . ASN A 1 273 ? -21.608 7.977 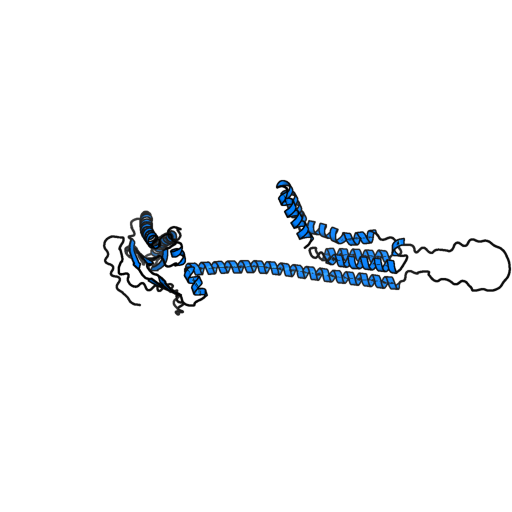19.075 1.00 89.38 273 ASN A C 1
ATOM 2164 O O . ASN A 1 273 ? -21.762 8.621 20.104 1.00 89.38 273 ASN A O 1
ATOM 2168 N N . PHE A 1 274 ? -20.830 6.888 19.029 1.00 91.94 274 PHE A N 1
ATOM 2169 C CA . PHE A 1 274 ? -20.133 6.332 20.197 1.00 91.94 274 PHE A CA 1
ATOM 2170 C C . PHE A 1 274 ? -18.611 6.467 20.093 1.00 91.94 274 PHE A C 1
ATOM 2172 O O . PHE A 1 274 ? -17.859 5.749 20.751 1.00 91.94 274 PHE A O 1
ATOM 2179 N N . ARG A 1 275 ? -18.132 7.430 19.294 1.00 89.00 275 ARG A N 1
ATOM 2180 C CA . ARG A 1 275 ? -16.702 7.659 19.030 1.00 89.00 275 ARG A CA 1
ATOM 2181 C C . ARG A 1 275 ? -15.859 7.911 20.287 1.00 89.00 275 ARG A C 1
ATOM 2183 O O . ARG A 1 275 ? -14.646 7.702 20.249 1.00 89.00 275 ARG A O 1
ATOM 2190 N N . ASN A 1 276 ? -16.453 8.399 21.383 1.00 89.88 276 ASN A N 1
ATOM 2191 C CA . ASN A 1 276 ? -15.725 8.633 22.633 1.00 89.88 276 ASN A CA 1
ATOM 2192 C C . ASN A 1 276 ? -15.685 7.408 23.562 1.00 89.88 276 ASN A C 1
ATOM 2194 O O . ASN A 1 276 ? -14.996 7.463 24.590 1.00 89.88 276 ASN A O 1
ATOM 2198 N N . VAL A 1 277 ? -16.402 6.330 23.232 1.00 91.69 277 VAL A N 1
ATOM 2199 C CA . VAL A 1 277 ? -16.458 5.089 24.008 1.00 91.69 277 VAL A CA 1
ATOM 2200 C C . VAL A 1 277 ? -15.383 4.130 23.504 1.00 91.69 277 VAL A C 1
ATOM 2202 O O . VAL A 1 277 ? -15.243 3.868 22.317 1.00 91.69 277 VAL A O 1
ATOM 2205 N N . THR A 1 278 ? -14.570 3.619 24.422 1.00 88.69 278 THR A N 1
ATOM 2206 C CA . THR A 1 278 ? -13.496 2.662 24.141 1.00 88.69 278 THR A CA 1
ATOM 2207 C C . THR A 1 278 ? -13.759 1.364 24.884 1.00 88.69 278 THR A C 1
ATOM 2209 O O . THR A 1 278 ? -13.902 1.365 26.110 1.00 88.69 278 THR A O 1
ATOM 2212 N N . LYS A 1 279 ? -13.767 0.242 24.161 1.00 89.81 279 LYS A N 1
ATOM 2213 C CA . LYS A 1 279 ? -13.761 -1.090 24.774 1.00 89.81 279 LYS A CA 1
ATOM 2214 C C . LYS A 1 279 ? -12.480 -1.284 25.582 1.00 89.81 279 LYS A C 1
ATOM 2216 O O . LYS A 1 279 ? -11.388 -0.997 25.099 1.00 89.81 279 LYS A O 1
ATOM 2221 N N . ILE A 1 280 ? -12.613 -1.780 26.809 1.00 85.56 280 ILE A N 1
ATOM 2222 C CA . ILE A 1 280 ? -11.471 -2.115 27.668 1.00 85.56 280 ILE A CA 1
ATOM 2223 C C . ILE A 1 280 ? -11.138 -3.591 27.528 1.00 85.56 280 ILE A C 1
ATOM 2225 O O . ILE A 1 280 ? -10.018 -3.940 27.170 1.00 85.56 280 ILE A O 1
ATOM 2229 N N . LYS A 1 281 ? -12.105 -4.454 27.841 1.00 85.62 281 LYS A N 1
ATOM 2230 C CA . LYS A 1 281 ? -11.986 -5.909 27.733 1.00 85.62 281 LYS A CA 1
ATOM 2231 C C . LYS A 1 281 ? -13.340 -6.570 27.936 1.00 85.62 281 LYS A C 1
ATOM 2233 O O . LYS A 1 281 ? -14.267 -5.958 28.462 1.00 85.62 281 LYS A O 1
ATOM 2238 N N . THR A 1 282 ? -13.392 -7.847 27.594 1.00 84.94 282 THR A N 1
ATOM 2239 C CA . THR A 1 282 ? -14.481 -8.749 27.973 1.00 84.94 282 THR A CA 1
ATOM 2240 C C . THR A 1 282 ? -13.900 -9.804 28.909 1.00 84.94 282 THR A C 1
ATOM 2242 O O . THR A 1 282 ? -12.822 -10.331 28.638 1.00 84.94 282 THR A O 1
ATOM 2245 N N . ILE A 1 283 ? -14.549 -10.059 30.045 1.00 84.19 283 ILE A N 1
ATOM 2246 C CA . ILE A 1 283 ? -14.168 -11.115 30.993 1.00 84.19 283 ILE A CA 1
ATOM 2247 C C . ILE A 1 283 ? -15.388 -12.005 31.204 1.00 84.19 283 ILE A C 1
ATOM 2249 O O . ILE A 1 283 ? -16.335 -11.599 31.881 1.00 84.19 283 ILE A O 1
ATOM 2253 N N . GLY A 1 284 ? -15.361 -13.215 30.641 1.00 86.94 284 GLY A N 1
ATOM 2254 C CA . GLY A 1 284 ? -16.523 -14.106 30.645 1.00 86.94 284 GLY A CA 1
ATOM 2255 C C . GLY A 1 284 ? -17.738 -13.405 30.033 1.00 86.94 284 GLY A C 1
ATOM 2256 O O . GLY A 1 284 ? -17.622 -12.791 28.978 1.00 86.94 284 GLY A O 1
ATOM 2257 N N . SER A 1 285 ? -18.868 -13.412 30.739 1.00 87.69 285 SER A N 1
ATOM 2258 C CA . SER A 1 285 ? -20.108 -12.730 30.339 1.00 87.69 285 SER A CA 1
ATOM 2259 C C . SER A 1 285 ? -20.151 -11.223 30.651 1.00 87.69 285 SER A C 1
ATOM 2261 O O . SER A 1 285 ? -21.211 -10.602 30.561 1.00 87.69 285 SER A O 1
ATOM 2263 N N . THR A 1 286 ? -19.028 -10.626 31.077 1.00 87.69 286 THR A N 1
ATOM 2264 C CA . THR A 1 286 ? -18.957 -9.212 31.476 1.00 87.69 286 THR A CA 1
ATOM 2265 C C . THR A 1 286 ? -18.174 -8.375 30.468 1.00 87.69 286 THR A C 1
ATOM 2267 O O . THR A 1 286 ? -16.961 -8.534 30.315 1.00 87.69 286 THR A O 1
ATOM 2270 N N . PHE A 1 287 ? -18.859 -7.427 29.837 1.00 91.56 287 PHE A N 1
ATOM 2271 C CA . PHE A 1 287 ? -18.314 -6.429 28.927 1.00 91.56 287 PHE A CA 1
ATOM 2272 C C . PHE A 1 287 ? -17.928 -5.149 29.684 1.00 91.56 287 PHE A C 1
ATOM 2274 O O . PHE A 1 287 ? -18.697 -4.627 30.497 1.00 91.56 287 PHE A O 1
ATOM 2281 N N . MET A 1 288 ? -16.720 -4.639 29.433 1.00 89.56 288 MET A N 1
ATOM 2282 C CA . MET A 1 288 ? -16.202 -3.417 30.053 1.00 89.56 288 MET A CA 1
ATOM 2283 C C . MET A 1 288 ? -15.832 -2.392 28.987 1.00 89.56 288 MET A C 1
ATOM 2285 O O . MET A 1 288 ? -14.993 -2.654 28.120 1.00 89.56 288 MET A O 1
ATOM 2289 N N . ALA A 1 289 ? -16.376 -1.187 29.120 1.00 91.00 289 ALA A N 1
ATOM 2290 C CA . ALA A 1 289 ? -16.024 -0.047 28.286 1.00 91.00 289 ALA A CA 1
ATOM 2291 C C . ALA A 1 289 ? -15.853 1.212 29.137 1.00 91.00 289 ALA A C 1
ATOM 2293 O O . ALA A 1 289 ? -16.383 1.322 30.245 1.00 91.00 289 ALA A O 1
ATOM 2294 N N . ALA A 1 290 ? -15.075 2.158 28.624 1.00 90.56 290 ALA A N 1
ATOM 2295 C CA . ALA A 1 290 ? -14.843 3.438 29.270 1.00 90.56 290 ALA A CA 1
ATOM 2296 C C . ALA A 1 290 ? -14.915 4.575 28.255 1.00 90.56 290 ALA A C 1
ATOM 2298 O O . ALA A 1 290 ? -14.577 4.396 27.087 1.00 90.56 290 ALA A O 1
ATOM 2299 N N 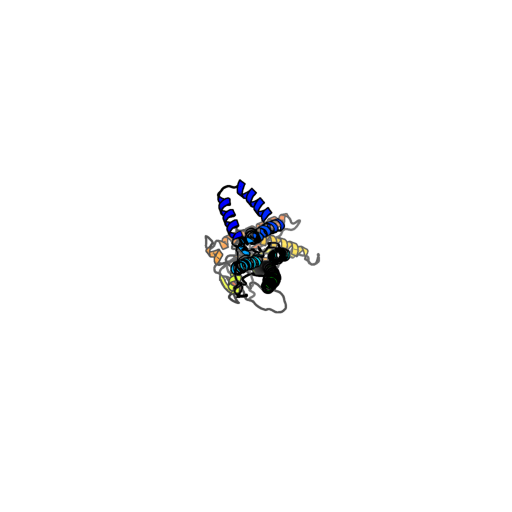. SER A 1 291 ? -15.310 5.759 28.705 1.00 91.44 291 SER A N 1
ATOM 2300 C CA . SER A 1 291 ? -15.335 6.959 27.879 1.00 91.44 291 SER A CA 1
ATOM 2301 C C . SER A 1 291 ? -14.382 8.023 28.393 1.00 91.44 291 SER A C 1
ATOM 2303 O O . SER A 1 291 ? -14.085 8.125 29.588 1.00 91.44 291 SER A O 1
ATOM 2305 N N . GLY A 1 292 ? -13.893 8.842 27.462 1.00 87.06 292 GLY A N 1
ATOM 2306 C CA . GLY A 1 292 ? -12.984 9.924 27.807 1.00 87.06 292 GLY A CA 1
ATOM 2307 C C . GLY A 1 292 ? -11.553 9.448 28.107 1.00 87.06 292 GLY A C 1
ATOM 2308 O O . GLY A 1 292 ? -10.844 10.010 28.939 1.00 87.06 292 GLY A O 1
ATOM 2309 N N . LEU A 1 293 ? -11.082 8.412 27.426 1.00 84.25 293 LEU A N 1
ATOM 2310 C CA . LEU A 1 293 ? -9.664 8.039 27.491 1.00 84.25 293 LEU A CA 1
ATOM 2311 C C . LEU A 1 293 ? -8.816 8.784 26.452 1.00 84.25 293 LEU A C 1
ATOM 2313 O O . LEU A 1 293 ? -7.604 8.861 26.584 1.00 84.25 293 LEU A O 1
ATOM 2317 N N . ASN A 1 294 ? -9.445 9.380 25.434 1.00 84.50 294 ASN A N 1
ATOM 2318 C CA . ASN A 1 294 ? -8.743 10.105 24.380 1.00 84.50 294 ASN A CA 1
ATOM 2319 C C . ASN A 1 294 ? -8.795 11.634 24.612 1.00 84.50 294 ASN A C 1
ATOM 2321 O O . ASN A 1 294 ? -9.849 12.250 24.418 1.00 84.50 294 ASN A O 1
ATOM 2325 N N . PRO A 1 295 ? -7.674 12.286 24.978 1.00 81.94 295 PRO A N 1
ATOM 2326 C CA . PRO A 1 295 ? -7.640 13.726 25.241 1.00 81.94 295 PRO A CA 1
ATOM 2327 C C . PRO A 1 295 ? -7.759 14.589 23.975 1.00 81.94 295 PRO A C 1
ATOM 2329 O O . PRO A 1 295 ? -8.056 15.780 24.084 1.00 81.94 295 PRO A O 1
ATOM 2332 N N . LYS A 1 296 ? -7.513 14.037 22.775 1.00 84.69 296 LYS A N 1
ATOM 2333 C CA . LYS A 1 296 ? -7.732 14.749 21.501 1.00 84.69 296 LYS A CA 1
ATOM 2334 C C . LYS A 1 296 ? -9.236 14.867 21.227 1.00 84.69 296 LYS A C 1
ATOM 2336 O O . LYS A 1 296 ? -9.746 15.980 21.168 1.00 84.69 296 LYS A O 1
ATOM 2341 N N . LEU A 1 297 ? -9.953 13.739 21.233 1.00 85.19 297 LEU A N 1
ATOM 2342 C CA . LEU A 1 297 ? -11.411 13.712 21.031 1.00 85.19 297 LEU A CA 1
ATOM 2343 C C . LEU A 1 297 ? -12.162 14.535 22.083 1.00 85.19 297 LEU A C 1
ATOM 2345 O O . LEU A 1 297 ? -13.090 15.266 21.755 1.00 85.19 297 LEU A O 1
ATOM 2349 N N . ARG A 1 298 ? -11.711 14.503 23.344 1.00 84.31 298 ARG A N 1
ATOM 2350 C CA . ARG A 1 298 ? -12.326 15.316 24.400 1.00 84.31 298 ARG A CA 1
ATOM 2351 C C . ARG A 1 298 ? -12.251 16.824 24.123 1.00 84.31 298 ARG A C 1
ATOM 2353 O O . ARG A 1 298 ? -13.171 17.535 24.505 1.00 84.31 298 ARG A O 1
ATOM 2360 N N . ARG A 1 299 ? -11.185 17.308 23.475 1.00 85.31 299 ARG A N 1
ATOM 2361 C CA . ARG A 1 299 ? -11.037 18.726 23.097 1.00 85.31 299 ARG A CA 1
ATOM 2362 C C . ARG A 1 299 ? -11.894 19.116 21.897 1.00 85.31 299 ARG A C 1
ATOM 2364 O O . ARG A 1 299 ? -12.274 20.272 21.787 1.00 85.31 299 ARG A O 1
ATOM 2371 N N . GLU A 1 300 ? -12.176 18.165 21.014 1.00 87.69 300 GLU A N 1
ATOM 2372 C CA . GLU A 1 300 ? -13.036 18.360 19.842 1.00 87.69 300 GLU A CA 1
ATOM 2373 C C . GLU A 1 300 ? -14.529 18.321 20.194 1.00 87.69 300 GLU A C 1
ATOM 2375 O O . GLU A 1 300 ? -15.365 18.754 19.403 1.00 87.69 300 GLU A O 1
ATOM 2380 N N . ASN A 1 301 ? -14.885 17.782 21.363 1.00 87.19 301 ASN A N 1
ATOM 2381 C CA . ASN A 1 301 ? -16.275 17.700 21.788 1.00 87.19 301 ASN A CA 1
ATOM 2382 C C . ASN A 1 301 ? -16.827 19.085 22.174 1.00 87.19 301 ASN A C 1
ATOM 2384 O O . ASN A 1 301 ? -16.148 19.850 22.862 1.00 87.19 301 ASN A O 1
ATOM 2388 N N . PRO A 1 302 ? -18.090 19.388 21.819 1.00 85.94 302 PRO A N 1
ATOM 2389 C CA . PRO A 1 302 ? -18.707 20.684 22.106 1.00 85.94 302 PRO A CA 1
ATOM 2390 C C . PRO A 1 302 ? -18.929 20.929 23.605 1.00 85.94 302 PRO A C 1
ATOM 2392 O O . PRO A 1 302 ? -19.011 22.075 24.038 1.00 85.94 302 PRO A O 1
ATOM 2395 N N . HIS A 1 303 ? -19.027 19.864 24.407 1.00 88.81 303 HIS A N 1
ATOM 2396 C CA . HIS A 1 303 ? -19.257 19.942 25.846 1.00 88.81 303 HIS A CA 1
ATOM 2397 C C . HIS A 1 303 ? -18.283 19.023 26.607 1.00 88.81 303 HIS A C 1
ATOM 2399 O O . HIS A 1 303 ? -18.067 17.884 26.178 1.00 88.81 303 HIS A O 1
ATOM 2405 N N . PRO A 1 304 ? -17.727 19.451 27.760 1.00 85.50 304 PRO A N 1
ATOM 2406 C CA . PRO A 1 304 ? -16.717 18.685 28.501 1.00 85.50 304 PRO A CA 1
ATOM 2407 C C . PRO A 1 304 ? -17.196 17.297 28.950 1.00 85.50 304 PRO A C 1
ATOM 2409 O O . PRO A 1 304 ? -16.417 16.348 28.934 1.00 85.50 304 PRO A O 1
ATOM 2412 N N . PHE A 1 305 ? -18.482 17.159 29.287 1.00 88.12 305 PHE A N 1
ATOM 2413 C CA . PHE A 1 305 ? -19.095 15.896 29.729 1.00 88.12 305 PHE A CA 1
ATOM 2414 C C . PHE A 1 305 ? -19.810 15.125 28.612 1.00 88.12 305 PHE A C 1
ATOM 2416 O O . PHE A 1 305 ? -20.523 14.167 28.884 1.00 88.12 305 PHE A O 1
ATOM 2423 N N . MET A 1 306 ? -19.632 15.518 27.347 1.00 91.31 306 MET A N 1
ATOM 2424 C CA . MET A 1 306 ? -20.291 14.867 26.207 1.00 91.31 306 MET A CA 1
ATOM 2425 C C . MET A 1 306 ? -19.989 13.363 26.126 1.00 91.31 306 MET A C 1
ATOM 2427 O O . MET A 1 306 ? -20.893 12.560 25.931 1.00 91.31 306 MET A O 1
ATOM 2431 N N . HIS A 1 307 ? -18.751 12.965 26.427 1.00 91.31 307 HIS A N 1
ATOM 2432 C CA . HIS A 1 307 ? -18.362 11.555 26.469 1.00 91.31 307 HIS A CA 1
ATOM 2433 C C . HIS A 1 307 ? -19.088 10.736 27.559 1.00 91.31 307 HIS A C 1
ATOM 2435 O O . HIS A 1 307 ? -19.152 9.513 27.458 1.00 91.31 307 HIS A O 1
ATOM 2441 N N . LEU A 1 308 ? -19.590 11.374 28.626 1.00 91.50 308 LEU A N 1
ATOM 2442 C CA . LEU A 1 308 ? -20.385 10.705 29.663 1.00 91.50 308 LEU A CA 1
ATOM 2443 C C . LEU A 1 308 ? -21.813 10.448 29.170 1.00 91.50 308 LEU A C 1
ATOM 2445 O O . LEU A 1 308 ? -22.348 9.373 29.419 1.00 91.50 308 LEU A O 1
ATOM 2449 N N . TYR A 1 309 ? -22.397 11.400 28.435 1.00 92.56 309 TYR A N 1
ATOM 2450 C CA . TYR A 1 309 ? -23.706 11.220 27.803 1.00 92.56 309 TYR A CA 1
ATOM 2451 C C . TYR A 1 309 ? -23.660 10.123 26.739 1.00 92.56 309 TYR A C 1
ATOM 2453 O O . TYR A 1 309 ? -24.443 9.186 26.825 1.00 92.56 309 TYR A O 1
ATOM 2461 N N . GLU A 1 310 ? -22.669 10.148 25.839 1.00 93.88 310 GLU A N 1
ATOM 2462 C CA . GLU A 1 310 ? -22.492 9.074 24.847 1.00 93.88 310 GLU A CA 1
ATOM 2463 C C . GLU A 1 310 ? -22.316 7.694 25.501 1.00 93.88 310 GLU A C 1
ATOM 2465 O O . GLU A 1 310 ? -22.790 6.692 24.975 1.00 93.88 310 GLU A O 1
ATOM 2470 N N . LEU A 1 311 ? -21.651 7.621 26.661 1.00 93.56 311 LEU A N 1
ATOM 2471 C CA . LEU A 1 311 ? -21.493 6.366 27.397 1.00 93.56 311 LEU A CA 1
ATOM 2472 C C . LEU A 1 311 ? -22.816 5.867 27.996 1.00 93.56 311 LEU A C 1
ATOM 2474 O O . LEU A 1 311 ? -23.036 4.659 28.059 1.00 93.56 311 LEU A O 1
ATOM 2478 N N . MET A 1 312 ? -23.682 6.779 28.442 1.00 93.31 312 MET A N 1
ATOM 2479 C CA . MET A 1 312 ? -25.023 6.437 28.916 1.00 93.31 312 MET A CA 1
ATOM 2480 C C . MET A 1 312 ? -25.920 5.988 27.758 1.00 93.31 312 MET A C 1
ATOM 2482 O O . MET A 1 312 ? -26.593 4.967 27.872 1.00 93.31 312 MET A O 1
ATOM 2486 N N . ASP A 1 313 ? -25.876 6.690 26.626 1.00 94.62 313 ASP A N 1
ATOM 2487 C CA . ASP A 1 313 ? -26.606 6.302 25.416 1.00 94.62 313 ASP A CA 1
ATOM 2488 C C . ASP A 1 313 ? -26.148 4.928 24.916 1.00 94.62 313 ASP A C 1
ATOM 2490 O O . ASP A 1 313 ? -26.969 4.095 24.538 1.00 94.62 313 ASP A O 1
ATOM 2494 N N . PHE A 1 314 ? -24.844 4.645 24.995 1.00 95.69 314 PHE A N 1
ATOM 2495 C CA . PHE A 1 314 ? -24.296 3.326 24.693 1.00 95.69 314 PHE A CA 1
ATOM 2496 C C . PHE A 1 314 ? -24.819 2.252 25.659 1.00 95.69 314 PHE A C 1
ATOM 2498 O O . PHE A 1 314 ? -25.159 1.152 25.230 1.00 95.69 314 PHE A O 1
ATOM 2505 N N . ALA A 1 315 ? -24.937 2.560 26.956 1.00 93.94 315 ALA A N 1
ATOM 2506 C CA . ALA A 1 315 ? -25.522 1.642 27.932 1.00 93.94 315 ALA A CA 1
ATOM 2507 C C . ALA A 1 315 ? -26.992 1.315 27.625 1.00 93.94 315 ALA A C 1
ATOM 2509 O O . ALA A 1 315 ? -27.372 0.149 27.692 1.00 93.94 315 ALA A O 1
ATOM 2510 N N . MET A 1 316 ? -27.795 2.311 27.240 1.00 93.56 316 MET A N 1
ATOM 2511 C CA . MET A 1 316 ? -29.183 2.091 26.816 1.00 93.56 316 MET A CA 1
ATOM 2512 C C . MET A 1 316 ? -29.257 1.288 25.509 1.00 93.56 316 MET A C 1
ATOM 2514 O O . MET A 1 316 ? -30.051 0.358 25.402 1.00 93.56 316 MET A O 1
ATOM 2518 N N . ALA A 1 317 ? -28.387 1.580 24.540 1.00 94.94 317 ALA A N 1
ATOM 2519 C CA . ALA A 1 317 ? -28.320 0.831 23.287 1.00 94.94 317 ALA A CA 1
ATOM 2520 C C . ALA A 1 317 ? -27.941 -0.646 23.503 1.00 94.94 317 ALA A C 1
ATOM 2522 O O . ALA A 1 317 ? -28.492 -1.517 22.839 1.00 94.94 317 ALA A O 1
ATOM 2523 N N . MET A 1 318 ? -27.053 -0.960 24.455 1.00 94.38 318 MET A N 1
ATOM 2524 C CA . MET A 1 318 ? -26.748 -2.354 24.812 1.00 94.38 318 MET A CA 1
ATOM 2525 C C . MET A 1 318 ? -27.960 -3.094 25.394 1.00 94.38 318 MET A C 1
ATOM 2527 O O . MET A 1 318 ? -28.095 -4.294 25.169 1.00 94.38 318 MET A O 1
ATOM 2531 N N . GLN A 1 319 ? -28.832 -2.409 26.146 1.00 93.12 319 GLN A N 1
ATOM 2532 C CA . GLN A 1 319 ? -30.076 -3.020 26.631 1.00 93.12 319 GLN A CA 1
ATOM 2533 C C . GLN A 1 319 ? -30.993 -3.374 25.459 1.00 93.12 319 GLN A C 1
ATOM 2535 O O . GLN A 1 319 ? -31.467 -4.503 25.399 1.00 93.12 319 GLN A O 1
ATOM 2540 N N . GLN A 1 320 ? -31.145 -2.460 24.496 1.00 93.50 320 GLN A N 1
ATOM 2541 C CA . GLN A 1 320 ? -31.922 -2.699 23.274 1.00 93.50 320 GLN A CA 1
ATOM 2542 C C . GLN A 1 320 ? -31.362 -3.867 22.456 1.00 93.50 320 GLN A C 1
ATOM 2544 O O . GLN A 1 320 ? -32.121 -4.730 22.042 1.00 93.50 320 GLN A O 1
ATOM 2549 N N . VAL A 1 321 ? -30.036 -3.961 22.299 1.00 94.00 321 VAL A N 1
ATOM 2550 C CA . VAL A 1 321 ? -29.406 -5.098 21.605 1.00 94.00 321 VAL A CA 1
ATOM 2551 C C . VAL A 1 321 ? -29.747 -6.427 22.276 1.00 94.00 321 VAL A C 1
ATOM 2553 O O . VAL A 1 321 ? -30.052 -7.389 21.585 1.00 94.00 321 VAL A O 1
ATOM 2556 N N . ILE A 1 322 ? -29.746 -6.497 23.611 1.00 93.69 322 ILE A N 1
ATOM 2557 C CA . ILE A 1 322 ? -30.154 -7.720 24.319 1.00 93.69 322 ILE A CA 1
ATOM 2558 C C . ILE A 1 322 ? -31.650 -7.999 24.158 1.00 93.69 322 ILE A C 1
ATOM 2560 O O . ILE A 1 322 ? -32.032 -9.156 24.009 1.00 93.69 322 ILE A O 1
ATOM 2564 N N . GLU A 1 323 ? -32.500 -6.973 24.185 1.00 92.00 323 GLU A N 1
ATOM 2565 C CA . GLU A 1 323 ? -33.939 -7.125 23.938 1.00 92.00 323 GLU A CA 1
ATOM 2566 C C . GLU A 1 323 ? -34.220 -7.663 22.529 1.00 92.00 323 GLU A C 1
ATOM 2568 O O . GLU A 1 323 ? -35.033 -8.574 22.380 1.00 92.00 323 GLU A O 1
ATOM 2573 N N . ASP A 1 324 ? -33.510 -7.164 21.519 1.00 92.94 324 ASP A N 1
ATOM 2574 C CA . ASP A 1 324 ? -33.599 -7.637 20.137 1.00 92.94 324 ASP A CA 1
ATOM 2575 C C . ASP A 1 324 ? -33.016 -9.052 19.991 1.00 92.94 324 ASP A C 1
ATOM 2577 O O . ASP A 1 324 ? -33.614 -9.910 19.342 1.00 92.94 324 ASP A O 1
ATOM 2581 N N . PHE A 1 325 ? -31.893 -9.345 20.653 1.00 91.50 325 PHE A N 1
ATOM 2582 C CA . PHE A 1 325 ? -31.293 -10.681 20.660 1.00 91.50 325 PHE A CA 1
ATOM 2583 C C . PHE A 1 325 ? -32.229 -11.720 21.297 1.00 91.50 325 PHE A C 1
ATOM 2585 O O . PHE A 1 325 ? -32.385 -12.827 20.783 1.00 91.50 325 PHE A O 1
ATOM 2592 N N . ASN A 1 326 ? -32.917 -11.347 22.380 1.00 91.31 326 ASN A N 1
ATOM 2593 C CA . ASN A 1 326 ? -33.894 -12.197 23.058 1.00 91.31 326 ASN A CA 1
ATOM 2594 C C . ASN A 1 326 ? -35.107 -12.536 22.181 1.00 91.31 326 ASN A C 1
ATOM 2596 O O . ASN A 1 326 ? -35.679 -13.607 22.347 1.00 91.31 326 ASN A O 1
ATOM 2600 N N . GLN A 1 327 ? -35.486 -11.684 21.221 1.00 89.81 327 GLN A N 1
ATOM 2601 C CA . GLN A 1 327 ? -36.566 -12.005 20.274 1.00 89.81 327 GLN A CA 1
ATOM 2602 C C . GLN A 1 327 ? -36.194 -13.155 19.326 1.00 89.81 327 GLN A C 1
ATOM 2604 O O . GLN A 1 327 ? -37.080 -13.848 18.828 1.00 89.81 327 GLN A O 1
ATOM 2609 N N . ASN A 1 328 ? -34.896 -13.370 19.095 1.00 87.12 328 ASN A N 1
ATOM 2610 C CA . ASN A 1 328 ? -34.382 -14.440 18.241 1.00 87.12 328 ASN A CA 1
ATOM 2611 C C . ASN A 1 328 ? -34.099 -15.741 19.016 1.00 87.12 328 ASN A C 1
ATOM 2613 O O . ASN A 1 328 ? -33.903 -16.790 18.400 1.00 87.12 328 ASN A O 1
ATOM 2617 N N . LEU A 1 329 ? -34.086 -15.694 20.352 1.00 85.06 329 LEU A N 1
ATOM 2618 C CA . LEU A 1 329 ? -33.889 -16.858 21.212 1.00 85.06 329 LEU A CA 1
ATOM 2619 C C . LEU A 1 329 ? -35.224 -17.543 21.522 1.00 85.06 329 LEU A C 1
ATOM 2621 O O . LEU A 1 329 ? -36.190 -16.921 21.960 1.00 85.06 329 LEU A O 1
ATOM 2625 N N . LEU A 1 330 ? -35.270 -18.862 21.338 1.00 81.00 330 LEU A N 1
ATOM 2626 C CA . LEU A 1 330 ? -36.410 -19.680 21.745 1.00 81.00 330 LEU A CA 1
ATOM 2627 C C . LEU A 1 330 ? -36.226 -20.113 23.205 1.00 81.00 330 LEU A C 1
ATOM 2629 O O . LEU A 1 330 ? -35.164 -20.599 23.579 1.00 81.00 330 LEU A O 1
ATOM 2633 N N . GLU A 1 331 ? -37.273 -19.953 24.017 1.00 79.69 331 GLU A N 1
ATOM 2634 C CA . GLU A 1 331 ? -37.387 -20.502 25.383 1.00 79.69 331 GLU A CA 1
ATOM 2635 C C . GLU A 1 331 ? -36.398 -19.958 26.439 1.00 79.69 331 GLU A C 1
ATOM 2637 O O . GLU A 1 331 ? -36.461 -20.369 27.598 1.00 79.69 331 GLU A O 1
ATOM 2642 N N . PHE A 1 332 ? -35.543 -18.984 26.102 1.00 85.75 332 PHE A N 1
ATOM 2643 C CA . PHE A 1 332 ? -34.604 -18.363 27.041 1.00 85.75 332 PHE A CA 1
ATOM 2644 C C . PHE A 1 332 ? -34.439 -16.858 26.791 1.00 85.75 332 PHE A C 1
ATOM 2646 O O . PHE A 1 332 ? -34.301 -16.429 25.652 1.00 85.75 332 PHE A O 1
ATOM 2653 N N . ASN A 1 333 ? -34.395 -16.058 27.861 1.00 88.38 333 ASN A N 1
ATOM 2654 C CA . ASN A 1 333 ? -34.195 -14.607 27.784 1.00 88.38 333 ASN A CA 1
ATOM 2655 C C . ASN A 1 333 ? -32.955 -14.202 28.576 1.00 88.38 333 ASN A C 1
ATOM 2657 O O . ASN A 1 333 ? -32.910 -14.413 29.787 1.00 88.38 333 ASN A O 1
ATOM 2661 N N . PHE A 1 334 ? -31.976 -13.565 27.941 1.00 89.94 334 PHE A N 1
ATOM 2662 C CA . PHE A 1 334 ? -30.833 -12.990 28.640 1.00 89.94 334 PHE A CA 1
ATOM 2663 C C . PHE A 1 334 ? -31.226 -11.761 29.460 1.00 89.94 334 PHE A C 1
ATOM 2665 O O . PHE A 1 334 ? -31.950 -10.878 29.000 1.00 89.94 334 PHE A O 1
ATOM 2672 N N . VAL A 1 335 ? -30.683 -11.680 30.677 1.00 89.06 335 VAL A N 1
ATOM 2673 C CA . VAL A 1 335 ? -30.835 -10.525 31.566 1.00 89.06 335 VAL A CA 1
ATOM 2674 C C . VAL A 1 335 ? -29.490 -9.830 31.718 1.00 89.06 335 VAL A C 1
ATOM 2676 O O . VAL A 1 335 ? -28.559 -10.362 32.332 1.00 89.06 335 VAL A O 1
ATOM 2679 N N . ILE A 1 336 ? -29.401 -8.608 31.195 1.00 90.38 336 ILE A N 1
ATOM 2680 C CA . ILE A 1 336 ? -28.218 -7.756 31.319 1.00 90.38 336 ILE A CA 1
ATOM 2681 C C . ILE A 1 336 ? -28.334 -6.820 32.527 1.00 90.38 336 ILE A C 1
ATOM 2683 O O . ILE A 1 336 ? -29.364 -6.190 32.773 1.00 90.38 336 ILE A O 1
ATOM 2687 N N . ARG A 1 337 ? -27.256 -6.705 33.304 1.00 89.50 337 ARG A N 1
ATOM 2688 C CA . ARG A 1 337 ? -27.098 -5.691 34.356 1.00 89.50 337 ARG A CA 1
ATOM 2689 C C . ARG A 1 337 ? -25.964 -4.758 33.986 1.00 89.50 337 ARG A C 1
ATOM 2691 O O . ARG A 1 337 ? -24.848 -5.217 33.758 1.00 89.50 337 ARG A O 1
ATOM 2698 N N . ILE A 1 338 ? -26.248 -3.459 33.972 1.00 88.56 338 ILE A N 1
ATOM 2699 C CA . ILE A 1 338 ? -25.263 -2.430 33.644 1.00 88.56 338 ILE A CA 1
ATOM 2700 C C . ILE A 1 338 ? -25.037 -1.540 34.864 1.00 88.56 338 ILE A C 1
ATOM 2702 O O . ILE A 1 338 ? -25.962 -0.900 35.370 1.00 88.56 338 ILE A O 1
ATOM 2706 N N . GLY A 1 339 ? -23.794 -1.510 35.336 1.00 86.00 339 GLY A N 1
ATOM 2707 C CA . GLY A 1 339 ? -23.315 -0.560 36.331 1.00 86.00 339 GLY A CA 1
ATOM 2708 C C . GLY A 1 339 ? -22.575 0.586 35.654 1.00 86.00 339 GLY A C 1
ATOM 2709 O O . GLY A 1 339 ? -21.668 0.341 34.862 1.00 86.00 339 GLY A O 1
ATOM 2710 N N . TYR A 1 340 ? -22.935 1.822 35.990 1.00 85.50 340 TYR A N 1
ATOM 2711 C CA . TYR A 1 340 ? -22.304 3.038 35.484 1.00 85.50 340 TYR A CA 1
ATOM 2712 C C . TYR A 1 340 ? -21.577 3.764 36.617 1.00 85.50 340 TYR A C 1
ATOM 2714 O O . TYR A 1 340 ? -22.173 4.050 37.659 1.00 85.50 340 TYR A O 1
ATOM 2722 N N . CYS A 1 341 ? -20.303 4.100 36.427 1.00 84.06 341 CYS A N 1
ATOM 2723 C CA . CYS A 1 341 ? -19.533 4.885 37.392 1.00 84.06 341 CYS A CA 1
ATOM 2724 C C . CYS A 1 341 ? -18.664 5.922 36.661 1.00 84.06 341 CYS A C 1
ATOM 2726 O O . CYS A 1 341 ? -18.168 5.658 35.570 1.00 84.06 341 CYS A O 1
ATOM 2728 N N . TYR A 1 342 ? -18.426 7.093 37.260 1.00 85.06 342 TYR A N 1
ATOM 2729 C CA . TYR A 1 342 ? -17.550 8.122 36.678 1.00 85.06 342 TYR A CA 1
ATOM 2730 C C . TYR A 1 342 ? -16.573 8.684 37.716 1.00 85.06 342 TYR A C 1
ATOM 2732 O O . TYR A 1 342 ? -16.909 8.794 38.895 1.00 85.06 342 TYR A O 1
ATOM 2740 N N . GLY A 1 343 ? -15.355 9.029 37.301 1.00 80.12 343 GLY A N 1
ATOM 2741 C CA . GLY A 1 343 ? -14.344 9.601 38.188 1.00 80.12 343 GLY A CA 1
ATOM 2742 C C . GLY A 1 343 ? -12.938 9.612 37.592 1.00 80.12 343 GLY A C 1
ATOM 2743 O O . GLY A 1 343 ? -12.742 9.381 36.403 1.00 80.12 343 GLY A O 1
ATOM 2744 N N . ASN A 1 344 ? -11.938 9.888 38.428 1.00 77.56 344 ASN A N 1
ATOM 2745 C CA . ASN A 1 344 ? -10.542 9.910 37.988 1.00 77.56 344 ASN A CA 1
ATOM 2746 C C . ASN A 1 344 ? -10.010 8.487 37.790 1.00 77.56 344 ASN A C 1
ATOM 2748 O O . ASN A 1 344 ? -10.103 7.652 38.694 1.00 77.56 344 ASN A O 1
ATOM 2752 N N . VAL A 1 345 ? -9.407 8.238 36.631 1.00 75.19 345 VAL A N 1
ATOM 2753 C CA . VAL A 1 345 ? -8.895 6.932 36.216 1.00 75.19 345 VAL A CA 1
ATOM 2754 C C . VAL A 1 345 ? -7.448 7.071 35.773 1.00 75.19 345 VAL A C 1
ATOM 2756 O O . VAL A 1 345 ? -7.101 7.975 35.022 1.00 75.19 345 VAL A O 1
ATOM 2759 N N . ILE A 1 346 ? -6.601 6.139 36.202 1.00 73.00 346 ILE A N 1
ATOM 2760 C CA . ILE A 1 346 ? -5.220 6.051 35.728 1.00 73.00 346 ILE A CA 1
ATOM 2761 C C . ILE A 1 346 ? -5.159 4.958 34.668 1.00 73.00 346 ILE A C 1
ATOM 2763 O O . ILE A 1 346 ? -5.460 3.797 34.949 1.00 73.00 346 ILE A O 1
ATOM 2767 N N . GLN A 1 347 ? -4.758 5.330 33.457 1.00 71.31 347 GLN A N 1
ATOM 2768 C CA . GLN A 1 347 ? -4.481 4.395 32.378 1.00 71.31 347 GLN A CA 1
ATOM 2769 C C . GLN A 1 347 ? -2.979 4.127 32.330 1.00 71.31 347 GLN A C 1
ATOM 2771 O O . GLN A 1 347 ? -2.181 5.046 32.156 1.00 71.31 347 GLN A O 1
ATOM 2776 N N . LEU A 1 348 ? -2.605 2.856 32.470 1.00 67.62 348 LEU A N 1
ATOM 2777 C CA . LEU A 1 348 ? -1.223 2.402 32.390 1.00 67.62 348 LEU A CA 1
ATOM 2778 C C . LEU A 1 348 ? -1.083 1.402 31.244 1.00 67.62 348 LEU A C 1
ATOM 2780 O O . LEU A 1 348 ? -1.782 0.388 31.200 1.00 67.62 348 LEU A O 1
ATOM 2784 N N . VAL A 1 349 ? -0.143 1.675 30.346 1.00 66.19 349 VAL A N 1
ATOM 2785 C CA . VAL A 1 349 ? 0.289 0.757 29.295 1.00 66.19 349 VAL A CA 1
ATOM 2786 C C . VAL A 1 349 ? 1.796 0.578 29.422 1.00 66.19 349 VAL A C 1
ATOM 2788 O O . VAL A 1 349 ? 2.577 1.507 29.217 1.00 66.19 349 VAL A O 1
ATOM 2791 N N . ALA A 1 350 ? 2.207 -0.626 29.809 1.00 59.88 350 ALA A N 1
ATOM 2792 C CA . ALA A 1 350 ? 3.604 -0.993 29.968 1.00 59.88 350 ALA A CA 1
ATOM 2793 C C . ALA A 1 350 ? 3.870 -2.310 29.240 1.00 59.88 350 ALA A C 1
ATOM 2795 O O . ALA A 1 350 ? 3.093 -3.255 29.359 1.00 59.88 350 ALA A O 1
ATOM 2796 N N . TRP A 1 351 ? 4.991 -2.375 28.526 1.00 52.38 351 TRP A N 1
ATOM 2797 C CA . TRP A 1 351 ? 5.507 -3.628 27.992 1.00 52.38 351 TRP A CA 1
ATOM 2798 C C . TRP A 1 351 ? 6.053 -4.460 29.155 1.00 52.38 351 TRP A C 1
ATOM 2800 O O . TRP A 1 351 ? 7.067 -4.098 29.755 1.00 52.38 351 TRP A O 1
ATOM 2810 N N . ILE A 1 352 ? 5.363 -5.546 29.508 1.00 48.09 352 ILE A N 1
ATOM 2811 C CA . ILE A 1 352 ? 5.854 -6.525 30.480 1.00 48.09 352 ILE A CA 1
ATOM 2812 C C . ILE A 1 352 ? 6.184 -7.804 29.704 1.00 48.09 352 ILE A C 1
ATOM 2814 O O . ILE A 1 352 ? 5.258 -8.481 29.259 1.00 48.09 352 ILE A O 1
ATOM 2818 N N . PRO A 1 353 ? 7.468 -8.163 29.529 1.00 39.44 353 PRO A N 1
ATOM 2819 C CA . PRO A 1 353 ? 7.820 -9.490 29.050 1.00 39.44 353 PRO A CA 1
ATOM 2820 C C . PRO A 1 353 ? 7.510 -10.491 30.174 1.00 39.44 353 PRO A C 1
ATOM 2822 O O . PRO A 1 353 ? 8.243 -10.580 31.156 1.00 39.44 353 PRO A O 1
ATOM 2825 N N . MET A 1 354 ? 6.388 -11.204 30.071 1.00 35.56 354 MET A N 1
ATOM 2826 C CA . MET A 1 354 ? 6.033 -12.316 30.959 1.00 35.56 354 MET A CA 1
ATOM 2827 C C . MET A 1 354 ? 6.204 -13.628 30.196 1.00 35.56 354 MET A C 1
ATOM 2829 O O . MET A 1 354 ? 5.687 -13.788 29.094 1.00 35.56 354 MET A O 1
ATOM 2833 N N . GLY A 1 355 ? 6.969 -14.553 30.774 1.00 34.34 355 GLY A N 1
ATOM 2834 C CA . GLY A 1 355 ? 7.254 -15.851 30.175 1.00 34.34 355 GLY A CA 1
ATOM 2835 C C . GLY A 1 355 ? 6.021 -16.754 30.047 1.00 34.34 355 GLY A C 1
ATOM 2836 O O . GLY A 1 355 ? 5.174 -16.811 30.934 1.00 34.34 355 GLY A O 1
ATOM 2837 N N . PHE A 1 356 ? 5.994 -17.502 28.942 1.00 31.47 356 PHE A N 1
ATOM 2838 C CA . PHE A 1 356 ? 5.339 -18.804 28.733 1.00 31.47 356 PHE A CA 1
ATOM 2839 C C . PHE A 1 356 ? 3.821 -18.966 28.915 1.00 31.47 356 PHE A C 1
ATOM 2841 O O . PHE A 1 356 ? 3.315 -20.081 28.798 1.00 31.47 356 PHE A O 1
ATOM 2848 N N . ARG A 1 357 ? 3.059 -17.889 29.076 1.00 34.72 357 ARG A N 1
ATOM 2849 C CA . ARG A 1 357 ? 1.623 -17.906 28.778 1.00 34.72 357 ARG A CA 1
ATOM 2850 C C . ARG A 1 357 ? 1.332 -16.687 27.923 1.00 34.72 357 ARG A C 1
ATOM 2852 O O . ARG A 1 357 ? 1.520 -15.568 28.391 1.00 34.72 357 ARG A O 1
ATOM 2859 N N . GLU A 1 358 ? 0.962 -16.914 26.665 1.00 33.06 358 GLU A N 1
ATOM 2860 C CA . GLU A 1 358 ? 0.570 -15.873 25.711 1.00 33.06 358 GLU A CA 1
ATOM 2861 C C . GLU A 1 358 ? -0.729 -15.187 26.159 1.00 33.06 358 GLU A C 1
ATOM 2863 O O . GLU A 1 358 ? -1.794 -15.355 25.583 1.00 33.06 358 GLU A O 1
ATOM 2868 N N . GLU A 1 359 ? -0.649 -14.407 27.229 1.00 36.03 359 GLU A N 1
ATOM 2869 C CA . GLU A 1 359 ? -1.656 -13.425 27.587 1.00 36.03 359 GLU A CA 1
ATOM 2870 C C . GLU A 1 359 ? -0.991 -12.057 27.503 1.00 36.03 359 GLU A C 1
ATOM 2872 O O . GLU A 1 359 ? -0.323 -11.586 28.428 1.00 36.03 359 GLU A O 1
ATOM 2877 N N . PHE A 1 360 ? -1.179 -11.404 26.359 1.00 34.78 360 PHE A N 1
ATOM 2878 C CA . PHE A 1 360 ? -0.969 -9.973 26.229 1.00 34.78 360 PHE A CA 1
ATOM 2879 C C . PHE A 1 360 ? -1.919 -9.253 27.198 1.00 34.78 360 PHE A C 1
ATOM 2881 O O . PHE A 1 360 ? -3.065 -8.949 26.870 1.00 34.78 360 PHE A O 1
ATOM 2888 N N . LYS A 1 361 ? -1.458 -8.978 28.422 1.00 37.19 361 LYS A N 1
ATOM 2889 C CA . LYS A 1 361 ? -2.180 -8.133 29.382 1.00 37.19 361 LYS A CA 1
ATOM 2890 C C . LYS A 1 361 ? -2.091 -6.670 28.942 1.00 37.19 361 LYS A C 1
ATOM 2892 O O . LYS A 1 361 ? -1.354 -5.868 29.513 1.00 37.19 361 LYS A O 1
ATOM 2897 N N . TYR A 1 362 ? -2.849 -6.319 27.908 1.00 42.62 362 TYR A N 1
ATOM 2898 C CA . TYR A 1 362 ? -3.162 -4.928 27.611 1.00 42.62 362 TYR A CA 1
ATOM 2899 C C . TYR A 1 362 ? -4.115 -4.394 28.681 1.00 42.62 362 TYR A C 1
ATOM 2901 O O . TYR A 1 362 ? -5.093 -5.042 29.045 1.00 42.62 362 TYR A O 1
ATOM 2909 N N . LEU A 1 363 ? -3.793 -3.209 29.205 1.00 43.81 363 LEU A N 1
ATOM 2910 C CA . LEU A 1 363 ? -4.548 -2.490 30.233 1.00 43.81 363 LEU A CA 1
ATOM 2911 C C . LEU A 1 363 ? -4.731 -3.268 31.550 1.00 43.81 363 LEU A C 1
ATOM 2913 O O . LEU A 1 363 ? -5.797 -3.803 31.861 1.00 43.81 363 LEU A O 1
ATOM 2917 N N . ASN A 1 364 ? -3.740 -3.169 32.439 1.00 42.66 364 ASN A N 1
ATOM 2918 C CA . ASN A 1 364 ? -4.072 -3.133 33.863 1.00 42.66 364 ASN A CA 1
ATOM 2919 C C . ASN A 1 364 ? -4.515 -1.696 34.186 1.00 42.66 364 ASN A C 1
ATOM 2921 O O . ASN A 1 364 ? -3.789 -0.926 34.812 1.00 42.66 364 ASN A O 1
ATOM 2925 N N . THR A 1 365 ? -5.692 -1.295 33.691 1.00 45.41 365 THR A N 1
ATOM 2926 C CA . THR A 1 365 ? -6.335 -0.070 34.173 1.00 45.41 365 THR A CA 1
ATOM 2927 C C . THR A 1 365 ? -6.724 -0.341 35.616 1.00 45.41 365 THR A C 1
ATOM 2929 O O . THR A 1 365 ? -7.701 -1.036 35.897 1.00 45.41 365 THR A O 1
ATOM 2932 N N . ALA A 1 366 ? -5.894 0.132 36.542 1.00 40.28 366 ALA A N 1
ATOM 2933 C CA . ALA A 1 366 ? -6.181 0.065 37.961 1.00 40.28 366 ALA A CA 1
ATOM 2934 C C . ALA A 1 366 ? -7.308 1.060 38.248 1.00 40.28 366 ALA A C 1
ATOM 2936 O O . ALA A 1 366 ? -7.087 2.243 38.511 1.00 40.28 366 ALA A O 1
ATOM 2937 N N . PHE A 1 367 ? -8.542 0.576 38.156 1.00 49.78 367 PHE A N 1
ATOM 2938 C CA . PHE A 1 367 ? -9.704 1.338 38.565 1.00 49.78 367 PHE A CA 1
ATOM 2939 C C . PHE A 1 367 ? -9.722 1.386 40.091 1.00 49.78 367 PHE A C 1
ATOM 2941 O O . PHE A 1 367 ? -9.973 0.382 40.759 1.00 49.78 367 PHE A O 1
ATOM 2948 N N . LYS A 1 368 ? -9.445 2.561 40.668 1.00 40.88 368 LYS A N 1
ATOM 2949 C CA . LYS A 1 368 ? -9.821 2.796 42.064 1.00 40.88 368 LYS A CA 1
ATOM 2950 C C . LYS A 1 368 ? -11.343 2.631 42.158 1.00 40.88 368 LYS A C 1
ATOM 2952 O O . LYS A 1 368 ? -12.036 3.154 41.285 1.00 40.88 368 LYS A O 1
ATOM 2957 N N . PRO A 1 369 ? -11.869 1.926 43.177 1.00 39.22 369 PRO A N 1
ATOM 2958 C CA . PRO A 1 369 ? -13.305 1.730 43.320 1.00 39.22 369 PRO A CA 1
ATOM 2959 C C . PRO A 1 369 ? -13.994 3.093 43.319 1.00 39.22 369 PRO A C 1
ATOM 2961 O O . PRO A 1 369 ? -13.716 3.953 44.162 1.00 39.22 369 PRO A O 1
ATOM 2964 N N . CYS A 1 370 ? -14.848 3.310 42.321 1.00 40.97 370 CYS A N 1
ATOM 2965 C CA . CYS A 1 370 ? -15.612 4.535 42.231 1.00 40.97 370 CYS A CA 1
ATOM 2966 C C . CYS A 1 370 ? -16.647 4.532 43.361 1.00 40.97 370 CYS A C 1
ATOM 2968 O O . CYS A 1 370 ? -17.419 3.588 43.504 1.00 40.97 370 CYS A O 1
ATOM 2970 N N . ARG A 1 371 ? -16.657 5.582 44.190 1.00 39.72 371 ARG A N 1
ATOM 2971 C CA . ARG A 1 371 ? -17.593 5.699 45.325 1.00 39.72 371 ARG A CA 1
ATOM 2972 C C . ARG A 1 371 ? -19.030 6.031 44.894 1.00 39.72 371 ARG A C 1
ATOM 2974 O O . ARG A 1 371 ? -19.902 6.124 45.749 1.00 39.72 371 ARG A O 1
ATOM 2981 N N . ARG A 1 372 ? -19.273 6.249 43.597 1.00 49.09 372 ARG A N 1
ATOM 2982 C CA . ARG A 1 372 ? -20.580 6.571 43.010 1.00 49.09 372 ARG A CA 1
ATOM 2983 C C . ARG A 1 372 ? -20.816 5.666 41.809 1.00 49.09 372 ARG A C 1
ATOM 2985 O O . ARG A 1 372 ? -20.398 5.989 40.700 1.00 49.09 372 ARG A O 1
ATOM 2992 N N . CYS A 1 373 ? -21.446 4.529 42.055 1.00 52.75 373 CYS A N 1
ATOM 2993 C CA . CYS A 1 373 ? -21.915 3.643 41.004 1.00 52.75 373 CYS A CA 1
ATOM 2994 C C . CYS A 1 373 ? -23.441 3.641 41.019 1.00 52.75 373 CYS A C 1
ATOM 2996 O O . CYS A 1 373 ? -24.054 3.561 42.084 1.00 52.75 373 CYS A O 1
ATOM 2998 N N . ILE A 1 374 ? -24.031 3.779 39.838 1.00 60.41 374 ILE A N 1
ATOM 2999 C CA . ILE A 1 374 ? -25.472 3.745 39.616 1.00 60.41 374 ILE A CA 1
ATOM 3000 C C . ILE A 1 374 ? -25.762 2.426 38.904 1.00 60.41 374 ILE A C 1
ATOM 3002 O O . ILE A 1 374 ? -25.171 2.142 37.861 1.00 60.41 374 ILE A O 1
ATOM 3006 N N . SER A 1 375 ? -26.633 1.607 39.493 1.00 56.19 375 SER A N 1
ATOM 3007 C CA . SER A 1 375 ? -27.211 0.459 38.794 1.00 56.19 375 SER A CA 1
ATOM 3008 C C . SER A 1 375 ? -28.347 0.972 37.922 1.00 56.19 375 SER A C 1
ATOM 3010 O O . SER A 1 375 ? -29.250 1.630 38.435 1.00 56.19 375 SER A O 1
ATOM 3012 N N . LEU A 1 376 ? -28.291 0.701 36.618 1.00 59.06 376 LEU A N 1
ATOM 3013 C CA . LEU A 1 376 ? -29.340 1.122 35.683 1.00 59.06 376 LEU A CA 1
ATOM 3014 C C . LEU A 1 376 ? -30.572 0.206 35.732 1.00 59.06 376 LEU A C 1
ATOM 3016 O O . LEU A 1 376 ? -31.656 0.635 35.360 1.00 59.06 376 LEU A O 1
ATOM 3020 N N . ASN A 1 377 ? -30.423 -1.007 36.277 1.00 48.47 377 ASN A N 1
ATOM 3021 C CA . ASN A 1 377 ? -31.522 -1.928 36.572 1.00 48.47 377 ASN A CA 1
ATOM 3022 C C . ASN A 1 377 ? -31.692 -2.048 38.098 1.00 48.47 377 ASN A C 1
ATOM 3024 O O . ASN A 1 377 ? -30.705 -2.112 38.835 1.00 48.47 377 ASN A O 1
ATOM 3028 N N . GLN A 1 378 ? -32.939 -1.996 38.564 1.00 37.03 378 GLN A N 1
ATOM 3029 C CA . GLN A 1 378 ? -33.366 -1.795 39.956 1.00 37.03 378 GLN A CA 1
ATOM 3030 C C . GLN A 1 378 ? -32.608 -2.662 40.993 1.00 37.03 378 GLN A C 1
ATOM 3032 O O . GLN A 1 378 ? -32.389 -3.850 40.783 1.00 37.03 378 GLN A O 1
ATOM 3037 N N . GLU A 1 379 ? -32.210 -2.011 42.097 1.00 35.56 379 GLU A N 1
ATOM 3038 C CA . GLU A 1 379 ? -31.605 -2.536 43.339 1.00 35.56 379 GLU A CA 1
ATOM 3039 C C . GLU A 1 379 ? -30.467 -3.569 43.221 1.00 35.56 379 GLU A C 1
ATOM 3041 O O . GLU A 1 379 ? -30.665 -4.767 43.394 1.00 35.56 379 GLU A O 1
ATOM 3046 N N . VAL A 1 380 ? -29.216 -3.095 43.103 1.00 34.62 380 VAL A N 1
ATOM 3047 C CA . VAL A 1 380 ? -28.054 -3.852 43.607 1.00 34.62 380 VAL A CA 1
ATOM 3048 C C . VAL A 1 380 ? -27.050 -2.914 44.279 1.00 34.62 380 VAL A C 1
ATOM 3050 O O . VAL A 1 380 ? -26.517 -1.978 43.684 1.00 34.62 380 VAL A O 1
ATOM 3053 N N . GLN A 1 381 ? -26.774 -3.202 45.546 1.00 28.56 381 GLN A N 1
ATOM 3054 C CA . GLN A 1 381 ? -25.759 -2.570 46.377 1.00 28.56 381 GLN A CA 1
ATOM 3055 C C . GLN A 1 381 ? -24.364 -2.951 45.850 1.00 28.56 381 GLN A C 1
ATOM 3057 O O . GLN A 1 381 ? -23.978 -4.120 45.879 1.00 28.56 381 GLN A O 1
ATOM 3062 N N . CYS A 1 382 ? -23.591 -1.975 45.359 1.00 28.30 382 CYS A N 1
ATOM 3063 C CA . CYS A 1 382 ? -22.219 -2.197 44.898 1.00 28.30 382 CYS A CA 1
ATOM 3064 C C . CYS A 1 382 ? -21.330 -2.731 46.031 1.00 28.30 382 CYS A C 1
ATOM 3066 O O . CYS A 1 382 ? -20.767 -1.970 46.814 1.00 28.30 382 CYS A O 1
ATOM 3068 N N . THR A 1 383 ? -21.148 -4.047 46.086 1.00 28.83 383 THR A N 1
ATOM 3069 C CA . THR A 1 383 ? -20.118 -4.706 46.896 1.00 28.83 383 THR A CA 1
ATOM 3070 C C . THR A 1 383 ? -19.086 -5.350 45.977 1.00 28.83 383 THR A C 1
ATOM 3072 O O . THR A 1 383 ? -18.951 -6.565 45.883 1.00 28.83 383 THR A O 1
ATOM 3075 N N . LEU A 1 384 ? -18.299 -4.513 45.298 1.00 34.56 384 LEU A N 1
ATOM 3076 C CA . LEU A 1 384 ? -17.027 -4.955 44.728 1.00 34.56 384 LEU A CA 1
ATOM 3077 C C . LEU A 1 384 ? -16.007 -5.034 45.868 1.00 34.56 384 LEU A C 1
ATOM 3079 O O . LEU A 1 384 ? -15.410 -4.037 46.274 1.00 34.56 384 LEU A O 1
ATOM 3083 N N . LYS A 1 385 ? -15.850 -6.240 46.422 1.00 29.03 385 LYS A N 1
ATOM 3084 C CA . LYS A 1 385 ? -14.804 -6.574 47.393 1.00 29.03 385 LYS A CA 1
ATOM 3085 C C . LYS A 1 385 ? -13.449 -6.311 46.733 1.00 29.03 385 LYS A C 1
ATOM 3087 O O . LYS A 1 385 ? -13.075 -6.990 45.778 1.00 29.03 385 LYS A O 1
ATOM 3092 N N . GLY A 1 386 ? -12.734 -5.305 47.229 1.00 28.48 386 GLY A N 1
ATOM 3093 C CA . GLY A 1 386 ? -11.394 -4.974 46.770 1.00 28.48 386 GLY A CA 1
ATOM 3094 C C . GLY A 1 386 ? -10.455 -6.163 46.945 1.00 28.48 386 GLY A C 1
ATOM 3095 O O . GLY A 1 386 ? -10.074 -6.496 48.064 1.00 28.48 386 GLY A O 1
ATOM 3096 N N . ARG A 1 387 ? -10.063 -6.790 45.834 1.00 23.92 387 ARG A N 1
ATOM 3097 C CA . ARG A 1 387 ? -8.755 -7.432 45.738 1.00 23.92 387 ARG A CA 1
ATOM 3098 C C . ARG A 1 387 ? -7.806 -6.408 45.144 1.00 23.92 387 ARG A C 1
ATOM 3100 O O . ARG A 1 387 ? -7.801 -6.168 43.941 1.00 23.92 387 ARG A O 1
ATOM 3107 N N . THR A 1 388 ? -7.058 -5.770 46.032 1.00 25.59 388 THR A N 1
ATOM 3108 C CA . THR A 1 388 ? -5.763 -5.176 45.721 1.00 25.59 388 THR A CA 1
ATOM 3109 C C . THR A 1 388 ? -4.933 -6.261 45.031 1.00 25.59 388 THR A C 1
ATOM 3111 O O . THR A 1 388 ? -4.790 -7.351 45.587 1.00 25.59 388 THR A O 1
ATOM 3114 N N . ILE A 1 389 ? -4.505 -5.997 43.795 1.00 26.38 389 ILE A N 1
ATOM 3115 C CA . ILE A 1 389 ? -3.483 -6.800 43.107 1.00 26.38 389 ILE A CA 1
ATOM 3116 C C . ILE A 1 389 ? -2.137 -6.472 43.739 1.00 26.38 389 ILE A C 1
ATOM 3118 O O . ILE A 1 389 ? -1.916 -5.262 43.988 1.00 26.38 389 ILE A O 1
#

Sequence (389 aa):
MHICIFMLCIREMLATRGHWVADCLAQIYVYCTEWYPWHIIGMVLVTLPIGSIFSNFTCAGVMPTPERTNAFCYVVFVSLFHFSNFTQLNYALRSMLATCAGVVLALLIGLPACPCQFALPNVTTSESSGGAADLLGVTFHRDSYSCNQSAIYEIVLHVVLNTVLVWVLNREFEISYRLSFHGSVVAARDEQRIQSMKNQADWLLHNIIPRHVAEILKTTSKYSENHRDAGIIFASIVNFNEMYDESYEGGKEYLRVLNEVVGDFDELLSKPNFRNVTKIKTIGSTFMAASGLNPKLRRENPHPFMHLYELMDFAMAMQQVIEDFNQNLLEFNFVIRIGYCYGNVIQLVAWIPMGFREEFKYLNTAFKPCRRCISLNQEVQCTLKGRTI

Organism: Ornithodoros erraticus (NCBI:txid265619)

Radius of gyration: 46.85 Å; Cα contacts (8 Å, |Δi|>4): 321; chains: 1; bounding box: 106×56×138 Å

Secondary structure (DSSP, 8-state):
-HHHHHHHHHHHHHHTS-HHHHHHHHHHHHHHHSHHHHHHHHHHHHHHHHHHHHHT--HHHHTT-HHHHHHHHHHHHHHHHHTTTT-SS-HHHHHHHHHHHHHHHHHHHHS--S----------------------------------HHHHHHHHHHHHHHHHHHHHHHHHHHHHHHHHHHHHHHHHHHHHHHHHHHHHHHHHHHHHS-HHHHHHHHH-SEEEEEEEEEEEEEEEETTHHHH--TTTGGGHHHHHHHHHHHHHHHHHHHSGGGTTEEEEEEETTEEEEEE---HHHHHHSSSTTHHHHHHHHHHHHHHHHHHHHHHHSSS----EEEEEEEEEEEEEEE-----SS----------PPPS-EEESSS-----------

pLDDT: mean 74.43, std 20.4, range [23.92, 96.56]

Solvent-accessible surface area (backbone atoms only — not comparable to full-atom values): 23101 Å² total; per-residue (Å²): 110,70,67,61,51,53,51,48,51,51,51,56,65,40,66,76,72,44,80,74,62,43,53,56,51,50,51,51,44,54,54,46,65,33,75,67,51,37,43,53,54,51,51,53,64,60,45,48,66,53,51,53,58,60,71,67,67,39,68,83,73,35,69,80,43,74,69,46,41,50,53,52,51,51,55,50,52,56,45,47,56,53,54,56,70,68,65,90,52,65,44,66,64,44,39,48,51,41,41,52,53,44,49,52,52,48,48,68,72,69,44,83,82,59,81,80,83,79,80,75,80,86,81,82,86,77,90,83,88,87,85,93,80,82,89,89,85,79,84,73,80,82,76,75,80,64,81,58,70,70,61,55,54,54,52,50,52,50,42,53,52,50,43,52,50,46,44,51,51,32,48,53,51,43,53,51,50,52,51,50,52,50,50,52,54,50,52,54,52,50,53,52,50,52,51,51,53,48,52,50,52,54,50,55,46,48,76,75,35,57,68,80,56,48,61,51,50,74,79,32,84,58,48,76,49,79,34,69,71,20,28,39,39,43,38,31,45,73,56,54,73,78,73,56,48,58,86,53,80,68,29,48,66,57,52,49,55,50,50,49,58,53,45,54,55,51,53,55,52,70,38,80,80,26,69,49,48,40,81,72,52,71,58,89,63,29,43,32,36,35,13,46,82,49,75,66,61,52,70,73,42,96,44,92,62,48,36,49,52,38,44,49,52,48,53,53,49,53,49,50,50,46,57,57,51,32,74,75,41,79,100,53,73,80,46,77,43,43,37,42,32,60,36,71,38,44,46,39,47,64,81,73,95,66,83,98,55,100,66,86,74,70,62,69,53,60,70,66,82,61,94,53,67,46,54,79,52,85,89,66,83,92,74,80,77,83,75,83,127

Foldseek 3Di:
DVVVVVVVVVLVVVVVPDDPVSVVVVVVVVVCPPPVNVQVVLVVVLCVQLVVLVVPDDCVQQPPDPVSVVVSLVSLLVSLVSLLPPLSYDLVVSLVVSLVSLVVNLCVLVDPPDDDDPDDDDPDDDDDDDDDDDDDDDPPPPPPPDSPPVVSVVSNVSSVVSSVVSSVSSVVSNVVVVVVVVVVVVVVVVVVVVVVVVVVVVVVCCVQDPPVVVVVCVVDQKDKDKFWWKKKKKKAFDCLVVVADCVPVNSVVSVVLLVVLVVVLVVLCVDPLQVQKAWDDDDVRITMIMGRPDPVVCVVDPDNCSRVVSVVVSVVVSVVSQVVSQVVDPPDGTDMKMKMAIGMWMWIDHDDPDPDDPDPPHTPGVDDPGPDIDTPDPDDDDDPPDDDD